Protein 8HS2 (pdb70)

Sequence (716 aa):
SQVQLQQSGAELAKPGSSVKISCKASGYTFTSYYISWIKQTTGQGLKYIGFINPGSGHTNYNEKFKGKATLTVDKSSSTAFMQLSSLTPDDSAIYYCARGAGGFLRIITKFDYWGQGVMVTVSSAQTTAPSVYPLAPGSSTVTLGCLVKGYFPEPVTVTWNSGALSSDVHTFPAVLQSGLYTLTSSVTSSTWPSQTVTCNVAHPASSTKVDKKVGGSGDTVLTQSPALAVSLGQRVTISCRASKSVSTYIHWYQQRSGQQPKLLIYSASNLESGVPSRFSGSGSGTDFTLTIDPVEPDDIANYYCQQINELPYTFGAGTKLELKRADAAPTVSIFPPSTERLATGGASVVCLMNNFYPRDISVKWKIDGTERRDGVLDSVTDQDSKDSTYSMSSTLSLTKADYESHNLYTCEVVHKTSSSPVVKSFNRNEVPLFHLFARLDEELHGTFPGLWLALMAVHGAIFLAGLVLNGLALYVFCCRTRAKTPSVIYTINLVVTDLLVGLSLPTRFAVYYGARGCLRCAFPHVLGYFLNMHCSIWFLTCICVDRYLAIVRPEGSRRCRQPACARAVCAFVWLAAGAVTLSVLGVTGSRPCCRVFALTVLEFLLPLLVISVFTGRIMCALSRPGLLHQGRQRRVRAMQLLLTVLIIFLVCFTPFHARQVAVALWPDMPHHTSLVVYHVAVTLSSLNSCMNPIVYCFVTSGFQATVRGLFGQHGH

Foldseek 3Di:
DDKAWEWDEAAEAEAQAKDKIKTQIDDDQLQQWKKWKWWQAPVDGIGGAWIARQNVGDIDGDPVCVVAWDWDADNVRSMIMIMGGRDDQVRQTKMKIWTFHQDDVDRGDDGPDIYPIYGYGYFNDDFDDWDKAWAAPLQLWGKGKIKTWFGDDDDKDKDKQNPPDDAQWDWDHWDADPRGIITMIMDTDSCPPVDWMWTWMADPVVRDTDIHTNDHND/DKAKEKDEADEAAAFDKDKIKIFIDFWFFQAKWKWWAADPDDTHTADGSQADGDVPDDPQWGKDDGTTMIMIMGGGDDVVRQTWMKIWGDPDPVIDIYPIYGYFHDDDFDDWPKDWDAWDPCCVVVWWTKTKIKIWFGDDPDKDKAKCFPNDGDDDQKDKDKDDADDPRGIIIMMIMDIDTPVVVVVGFKIWMWIDDPVDPDTDTDIGGPD/DCFVLNVVLVLLVVCCPPPVPVNVVLVVLLVVLLVLLQVLLVLVLCCLPVNDDPCWLLSLLVNLLSVLLNQLSVLSVVQVCCCPVPNPPSVSNPSNVLNLLSLQQSNLVSLLVSLVVLLCVQDPDPVCPPDIPVVNSVVVSVVSVVVSVVVVCVQQHPSRPDHDGPCPVCCCVRQVVSLVSLVVSLVVLVVVLVDDDDDDVSNVSSVLSNVSSVLSNVLSCFLQVLQSVLVVCVVVPVVDDPVVSSVSNSVSSSSSSSSSSSVCVNVVSSDPCSVVVVVVVVVVVVD

Solvent-accessible surface area: 32143 Å² total; per-residue (Å²): 123,119,30,94,10,104,17,43,50,70,69,80,10,109,61,59,43,62,20,101,0,32,1,101,4,54,41,43,94,13,46,52,68,2,1,0,0,0,10,25,19,147,74,119,13,7,78,3,0,0,0,5,2,3,8,2,20,10,45,30,47,18,128,138,9,128,74,42,3,64,7,64,41,51,109,110,56,24,11,0,47,0,73,0,40,80,4,52,92,101,2,42,7,59,0,7,0,0,21,0,16,36,11,116,82,45,4,0,34,41,0,20,100,13,0,78,15,1,78,0,28,5,16,85,19,124,77,47,49,14,55,13,16,14,11,11,38,55,129,76,79,44,15,0,3,1,9,0,43,16,1,1,25,68,72,22,83,20,53,5,32,89,52,85,43,83,71,30,54,12,64,4,62,29,36,95,65,97,26,47,32,12,9,16,1,3,0,32,6,62,51,32,76,97,108,88,1,44,1,10,2,32,2,88,63,30,103,41,117,42,83,70,79,13,27,59,75,74,109,1,81,9,72,25,30,113,64,66,40,0,39,91,43,71,157,9,71,0,44,0,132,7,71,100,77,0,57,58,16,0,0,0,1,12,17,64,107,82,82,43,3,92,10,5,0,54,27,0,75,65,73,32,112,78,32,62,99,54,4,54,11,56,39,73,21,58,61,0,36,0,21,0,54,72,5,56,88,85,1,34,4,31,0,12,0,0,0,2,28,37,21,50,8,30,13,2,78,20,0,86,1,22,40,96,99,73,74,25,58,16,71,11,12,19,3,24,14,14,128,69,35,43,89,91,50,12,8,6,8,1,0,7,0,4,42,0,16,27,126,112,22,60,29,44,5,52,9,78,60,72,115,55,147,82,50,40,53,63,14,38,12,112,41,22,114,144,42,14,2,14,0,14,6,0,23,4,58,32,80,75,67,70,20,92,97,38,77,75,9,11,0,31,2,66,14,119,40,43,120,73,70,56,106,84,59,22,86,103,139,172,61,13,36,28,54,69,25,14,63,25,6,4,39,0,0,5,45,73,24,52,53,2,52,50,18,34,70,65,3,32,68,10,40,107,36,3,68,92,56,1,32,33,0,50,105,0,0,61,98,114,27,207,75,77,64,14,12,9,10,19,0,29,24,0,0,53,0,1,35,88,2,5,91,12,3,53,42,7,21,66,25,16,63,74,39,29,5,47,25,188,36,5,85,58,6,0,58,4,19,15,17,1,8,7,0,0,1,52,0,0,5,22,0,0,49,12,49,13,54,45,16,52,170,107,62,65,51,200,80,28,57,79,54,76,46,0,131,62,50,6,54,144,13,68,131,29,2,41,61,32,14,107,70,24,14,12,130,119,14,75,108,68,110,61,152,13,94,63,28,12,63,120,5,16,91,77,0,33,116,40,0,52,82,39,17,28,132,2,119,51,23,34,84,143,126,77,61,118,142,84,10,91,120,110,34,51,112,0,39,94,0,1,83,28,0,31,95,1,0,83,57,0,0,47,38,24,6,55,36,21,47,32,51,38,127,126,111,119,25,76,92,96,66,14,0,41,61,6,2,60,1,4,14,45,6,1,50,0,2,36,63,0,9,77,0,0,51,29,17,25,89,22,9,48,53,22,58,158,46,101,56,31,77,155,55,198

Secondary structure (DSSP, 8-state):
---EEEE---EEE-TT--EEEEEEEESS-GGGSEEEEEEE-SSS-EEEEEEE-TTT--EEE-TTTBTTEEEEEETTTTEEEEEE-S--GGG-EEEEEEEEEE-SSSSEEEEEEE---EEEEE-S---B--EEEEE-----SEEEEEEEEEEBSS--EEEEGGGT--SS-EEPPPEEETTEEEEEEEEEETTTTTS--EEEEEETTTTEEEEEE-----/----EEPPP-EE-TTS-EEEEEEEEEEESS-EEE--B-TTS-----EETTTEEPBTB-TTEEEE--EEEEEEEE-S--TTS-SEE-EEE-SSSS-BB---EE-EE----PPP--EEEPPPGGGTTTT-EEEEEEEEEES-S--EEEEEBTTB---SSEEEEE----TTT--EEEEEEEEE-HHHHHH---EEEEEE-TT-SSPEEEEES--/---HHHHHHHHHHHHHHH-HHHHHHHHHHHHHHHHHHHHHHHHHHHIIIII-----HHHHHHHHHHHHHHHHHHHHHHHHHHHHHTTT--GGGHHHHHHHHHHHHHHHHHHHHHHHHHHHTTT----SSSS--HHHHHHHHHHHHHHHHHHHHHHH-SSS---S---HHHHIIIIIHHHHHHHHHHHHHHHHHHSS---HHHHHHHHHHHHHHHHHHHHHHHHTHHHHHHHHHHHH-TTS-HHHHHHHHHHHHHHHHHHHHHGGGHHHHH-SHHHHHHHHHHHHHH-

Structure (mmCIF, N/CA/C/O backbone):
data_8HS2
#
_entry.id   8HS2
#
_cell.length_a   1.00
_cell.length_b   1.00
_cell.length_c   1.00
_cell.angle_alpha   90.00
_cell.angle_beta   90.00
_cell.angle_gamma   90.00
#
_symmetry.space_group_name_H-M   'P 1'
#
loop_
_entity.id
_entity.type
_entity.pdbx_description
1 polymer 'heavy chain of Fab046'
2 polymer 'Light chain of Fab046'
3 polymer 'Soluble cytochrome b562,G-protein coupled receptor 20'
#
loop_
_atom_site.group_PDB
_atom_site.id
_atom_site.type_symbol
_atom_site.label_atom_id
_atom_site.label_alt_id
_atom_site.label_comp_id
_atom_site.label_asym_id
_atom_site.label_entity_id
_atom_site.label_seq_id
_atom_site.pdbx_PDB_ins_code
_atom_site.Cartn_x
_atom_site.Cartn_y
_atom_site.Cartn_z
_atom_site.occupancy
_atom_site.B_iso_or_equiv
_atom_site.auth_seq_id
_atom_site.auth_comp_id
_atom_site.auth_asym_id
_atom_site.auth_atom_id
_atom_site.pdbx_PDB_model_num
ATOM 1 N N . SER A 1 19 ? 144.929 112.907 89.226 1.00 176.74 19 SER B N 1
ATOM 2 C CA . SER A 1 19 ? 144.215 112.963 87.956 1.00 175.23 19 SER B CA 1
ATOM 3 C C . SER A 1 19 ? 143.002 113.880 88.047 1.00 173.48 19 SER B C 1
ATOM 4 O O . SER A 1 19 ? 142.670 114.384 89.119 1.00 171.79 19 SER B O 1
ATOM 7 N N . GLN A 1 20 ? 142.342 114.091 86.912 1.00 164.85 20 GLN B N 1
ATOM 8 C CA . GLN A 1 20 ? 141.145 114.911 86.881 1.00 162.35 20 GLN B CA 1
ATOM 9 C C . GLN A 1 20 ? 139.971 114.144 87.484 1.00 161.89 20 GLN B C 1
ATOM 10 O O . GLN A 1 20 ? 140.027 112.931 87.701 1.00 161.53 20 GLN B O 1
ATOM 16 N N . VAL A 1 21 ? 138.894 114.877 87.758 1.00 128.55 21 VAL B N 1
ATOM 17 C CA . VAL A 1 21 ? 137.721 114.284 88.386 1.00 126.34 21 VAL B CA 1
ATOM 18 C C . VAL A 1 21 ? 137.006 113.387 87.387 1.00 127.83 21 VAL B C 1
ATOM 19 O O . VAL A 1 21 ? 136.742 113.786 86.245 1.00 130.04 21 VAL B O 1
ATOM 23 N N . GLN A 1 22 ? 136.689 112.167 87.812 1.00 124.53 22 GLN B N 1
ATOM 24 C CA . GLN A 1 22 ? 135.987 111.213 86.968 1.00 119.22 22 GLN B CA 1
ATOM 25 C C . GLN A 1 22 ? 134.959 110.460 87.795 1.00 127.90 22 GLN B C 1
ATOM 26 O O . GLN A 1 22 ? 135.168 110.208 88.985 1.00 133.82 22 GLN B O 1
ATOM 32 N N . LEU A 1 23 ? 133.846 110.103 87.154 1.00 112.66 23 LEU B N 1
ATOM 33 C CA . LEU A 1 23 ? 132.775 109.328 87.778 1.00 104.66 23 LEU B CA 1
ATOM 34 C C . LEU A 1 23 ? 132.452 108.168 86.842 1.00 104.23 23 LEU B C 1
ATOM 35 O O . LEU A 1 23 ? 131.551 108.265 86.006 1.00 112.90 23 LEU B O 1
ATOM 40 N N . GLN A 1 24 ? 133.188 107.072 86.987 1.00 117.67 24 GLN B N 1
ATOM 41 C CA . GLN A 1 24 ? 132.973 105.912 86.140 1.00 122.41 24 GLN B CA 1
ATOM 42 C C . GLN A 1 24 ? 131.690 105.194 86.543 1.00 123.19 24 GLN B C 1
ATOM 43 O O . GLN A 1 24 ? 131.229 105.282 87.682 1.00 124.45 24 GLN B O 1
ATOM 49 N N . GLN A 1 25 ? 131.111 104.468 85.590 1.00 119.78 25 GLN B N 1
ATOM 50 C CA . GLN A 1 25 ? 129.874 103.745 85.836 1.00 117.18 25 GLN B CA 1
ATOM 51 C C . GLN A 1 25 ? 129.945 102.374 85.182 1.00 125.64 25 GLN B C 1
ATOM 52 O O . GLN A 1 25 ? 130.781 102.118 84.312 1.00 128.31 25 GLN B O 1
ATOM 58 N N . SER A 1 26 ? 129.049 101.492 85.615 1.00 138.57 26 SER B N 1
ATOM 59 C CA . SER A 1 26 ? 129.011 100.125 85.122 1.00 141.75 26 SER B CA 1
ATOM 60 C C . SER A 1 26 ? 128.426 100.078 83.711 1.00 144.40 26 SER B C 1
ATOM 61 O O . SER A 1 26 ? 128.118 101.103 83.096 1.00 144.21 26 SER B O 1
ATOM 64 N N . GLY A 1 27 ? 128.273 98.864 83.187 1.00 149.34 27 GLY B N 1
ATOM 65 C CA . GLY A 1 27 ? 127.727 98.673 81.862 1.00 146.16 27 GLY B CA 1
ATOM 66 C C . GLY A 1 27 ? 126.212 98.655 81.854 1.00 147.75 27 GLY B C 1
ATOM 67 O O . GLY A 1 27 ? 125.546 98.827 82.875 1.00 148.88 27 GLY B O 1
ATOM 68 N N . ALA A 1 28 ? 125.662 98.447 80.660 1.00 151.53 28 ALA B N 1
ATOM 69 C CA . ALA A 1 28 ? 124.217 98.382 80.496 1.00 154.79 28 ALA B CA 1
ATOM 70 C C . ALA A 1 28 ? 123.656 97.144 81.181 1.00 153.39 28 ALA B C 1
ATOM 71 O O . ALA A 1 28 ? 124.275 96.076 81.176 1.00 150.83 28 ALA B O 1
ATOM 73 N N . GLU A 1 29 ? 122.476 97.291 81.778 1.00 144.17 29 GLU B N 1
ATOM 74 C CA . GLU A 1 29 ? 121.850 96.228 82.549 1.00 138.72 29 GLU B CA 1
ATOM 75 C C . GLU A 1 29 ? 120.484 95.897 81.969 1.00 138.35 29 GLU B C 1
ATOM 76 O O . GLU A 1 29 ? 119.645 96.788 81.791 1.00 140.17 29 GLU B O 1
ATOM 82 N N . LEU A 1 30 ? 120.269 94.619 81.680 1.00 128.45 30 LEU B N 1
ATOM 83 C CA . LEU A 1 30 ? 118.977 94.097 81.258 1.00 127.88 30 LEU B CA 1
ATOM 84 C C . LEU A 1 30 ? 118.393 93.307 82.419 1.00 127.96 30 LEU B C 1
ATOM 85 O O . LEU A 1 30 ? 119.014 92.351 82.897 1.00 132.63 30 LEU B O 1
ATOM 90 N N . ALA A 1 31 ? 117.212 93.703 82.870 1.00 133.51 31 ALA B N 1
ATOM 91 C CA . ALA A 1 31 ? 116.587 93.112 84.042 1.00 133.39 31 ALA B CA 1
ATOM 92 C C . ALA A 1 31 ? 115.267 92.455 83.656 1.00 134.90 31 ALA B C 1
ATOM 93 O O . ALA A 1 31 ? 114.882 92.412 82.486 1.00 139.28 31 ALA B O 1
ATOM 95 N N . LYS A 1 32 ? 114.575 91.939 84.667 1.00 127.22 32 LYS B N 1
ATOM 96 C CA . LYS A 1 32 ? 113.279 91.305 84.522 1.00 129.35 32 LYS B CA 1
ATOM 97 C C . LYS A 1 32 ? 112.238 92.084 85.315 1.00 133.11 32 LYS B C 1
ATOM 98 O O . LYS A 1 32 ? 112.568 92.698 86.334 1.00 134.91 32 LYS B O 1
ATOM 104 N N . PRO A 1 33 ? 110.982 92.100 84.864 1.00 130.07 33 PRO B N 1
ATOM 105 C CA . PRO A 1 33 ? 109.949 92.837 85.600 1.00 126.03 33 PRO B CA 1
ATOM 106 C C . PRO A 1 33 ? 109.707 92.235 86.976 1.00 124.79 33 PRO B C 1
ATOM 107 O O . PRO A 1 33 ? 109.647 91.016 87.141 1.00 126.97 33 PRO B O 1
ATOM 111 N N . GLY A 1 34 ? 109.570 93.111 87.967 1.00 129.09 34 GLY B N 1
ATOM 112 C CA . GLY A 1 34 ? 109.392 92.690 89.338 1.00 129.97 34 GLY B CA 1
ATOM 113 C C . GLY A 1 34 ? 110.670 92.390 90.087 1.00 131.46 34 GLY B C 1
ATOM 114 O O . GLY A 1 34 ? 110.609 92.109 91.290 1.00 135.79 34 GLY B O 1
ATOM 115 N N . SER A 1 35 ? 111.820 92.442 89.424 1.00 133.30 35 SER B N 1
ATOM 116 C CA . SER A 1 35 ? 113.095 92.161 90.063 1.00 133.03 35 SER B CA 1
ATOM 117 C C . SER A 1 35 ? 113.715 93.461 90.571 1.00 132.54 35 SER B C 1
ATOM 118 O O . SER A 1 35 ? 113.076 94.516 90.596 1.00 135.97 35 SER B O 1
ATOM 121 N N . SER A 1 36 ? 114.977 93.394 90.984 1.00 119.43 36 SER B N 1
ATOM 122 C CA . SER A 1 36 ? 115.704 94.549 91.485 1.00 120.97 36 SER B CA 1
ATOM 123 C C . SER A 1 36 ? 117.079 94.597 90.837 1.00 126.16 36 SER B C 1
ATOM 124 O O . SER A 1 36 ? 117.652 93.562 90.487 1.00 129.65 36 SER B O 1
ATOM 127 N N . VAL A 1 37 ? 117.606 95.810 90.678 1.00 126.63 37 VAL B N 1
ATOM 128 C CA . VAL A 1 37 ? 118.904 96.011 90.051 1.00 124.65 37 VAL B CA 1
ATOM 129 C C . VAL A 1 37 ? 119.696 97.000 90.897 1.00 125.26 37 VAL B C 1
ATOM 130 O O . VAL A 1 37 ? 119.138 97.771 91.678 1.00 124.30 37 VAL B O 1
ATOM 134 N N . LYS A 1 38 ? 121.019 96.950 90.757 1.00 125.57 38 LYS B N 1
ATOM 135 C CA . LYS A 1 38 ? 121.905 97.853 91.480 1.00 125.24 38 LYS B CA 1
ATOM 136 C C . LYS A 1 38 ? 122.948 98.401 90.521 1.00 123.77 38 LYS B C 1
ATOM 137 O O . LYS A 1 38 ? 123.667 97.632 89.877 1.00 125.20 38 LYS B O 1
ATOM 143 N N . ILE A 1 39 ? 123.033 99.725 90.435 1.00 105.93 39 ILE B N 1
ATOM 144 C CA . ILE A 1 39 ? 123.962 100.404 89.544 1.00 104.06 39 ILE B CA 1
ATOM 145 C C . ILE A 1 39 ? 124.946 101.204 90.384 1.00 112.36 39 ILE B C 1
ATOM 146 O O . ILE A 1 39 ? 124.556 101.895 91.333 1.00 118.99 39 ILE B O 1
ATOM 151 N N . SER A 1 40 ? 126.224 101.101 90.037 1.00 118.12 40 SER B N 1
ATOM 152 C CA . SER A 1 40 ? 127.303 101.671 90.828 1.00 113.04 40 SER B CA 1
ATOM 153 C C . SER A 1 40 ? 127.972 102.812 90.078 1.00 113.51 40 SER B C 1
ATOM 154 O O . SER A 1 40 ? 128.165 102.743 88.860 1.00 118.39 40 SER B O 1
ATOM 157 N N . CYS A 1 41 ? 128.323 103.860 90.817 1.00 119.07 41 CYS B N 1
ATOM 158 C CA . CYS A 1 41 ? 129.053 105.012 90.302 1.00 125.39 41 CYS B CA 1
ATOM 159 C C . CYS A 1 41 ? 130.314 105.162 91.141 1.00 126.49 41 CYS B C 1
ATOM 160 O O . CYS A 1 41 ? 130.236 105.482 92.332 1.00 128.92 41 CYS B O 1
ATOM 163 N N . LYS A 1 42 ? 131.467 104.917 90.529 1.00 120.10 42 LYS B N 1
ATOM 164 C CA . LYS A 1 42 ? 132.750 104.964 91.217 1.00 118.30 42 LYS B CA 1
ATOM 165 C C . LYS A 1 42 ? 133.405 106.314 90.964 1.00 119.58 42 LYS B C 1
ATOM 166 O O . LYS A 1 42 ? 133.664 106.677 89.812 1.00 127.60 42 LYS B O 1
ATOM 172 N N . ALA A 1 43 ? 133.675 107.048 92.035 1.00 109.55 43 ALA B N 1
ATOM 173 C CA . ALA A 1 43 ? 134.308 108.352 91.936 1.00 111.35 43 ALA B CA 1
ATOM 174 C C . ALA A 1 43 ? 135.821 108.214 92.031 1.00 112.62 43 ALA B C 1
ATOM 175 O O . ALA A 1 43 ? 136.341 107.346 92.736 1.00 119.67 43 ALA B O 1
ATOM 177 N N . SER A 1 44 ? 136.529 109.082 91.312 1.00 119.86 44 SER B N 1
ATOM 178 C CA . SER A 1 44 ? 137.983 109.055 91.326 1.00 121.24 44 SER B CA 1
ATOM 179 C C . SER A 1 44 ? 138.516 110.449 91.040 1.00 126.76 44 SER B C 1
ATOM 180 O O . SER A 1 44 ? 137.940 111.188 90.239 1.00 136.43 44 SER B O 1
ATOM 183 N N . GLY A 1 45 ? 139.617 110.798 91.698 1.00 116.42 45 GLY B N 1
ATOM 184 C CA . GLY A 1 45 ? 140.279 112.063 91.468 1.00 119.22 45 GLY B CA 1
ATOM 185 C C . GLY A 1 45 ? 139.963 113.166 92.451 1.00 118.38 45 GLY B C 1
ATOM 186 O O . GLY A 1 45 ? 140.434 114.292 92.257 1.00 120.66 45 GLY B O 1
ATOM 187 N N . TYR A 1 46 ? 139.189 112.886 93.496 1.00 112.78 46 TYR B N 1
ATOM 188 C CA . TYR A 1 46 ? 138.830 113.902 94.475 1.00 112.93 46 TYR B CA 1
ATOM 189 C C . TYR A 1 46 ? 138.418 113.210 95.766 1.00 117.03 46 TYR B C 1
ATOM 190 O O . TYR A 1 46 ? 138.178 112.001 95.797 1.00 116.14 46 TYR B O 1
ATOM 199 N N . THR A 1 47 ? 138.345 113.996 96.838 1.00 121.55 47 THR B N 1
ATOM 200 C CA . THR A 1 47 ? 137.927 113.484 98.139 1.00 121.42 47 THR B CA 1
ATOM 201 C C . THR A 1 47 ? 136.451 113.115 98.078 1.00 119.05 47 THR B C 1
ATOM 202 O O . THR A 1 47 ? 135.594 113.986 97.905 1.00 124.15 47 THR B O 1
ATOM 206 N N . PHE A 1 48 ? 136.157 111.822 98.234 1.00 108.77 48 PHE B N 1
ATOM 207 C CA . PHE A 1 48 ? 134.820 111.310 97.947 1.00 111.39 48 PHE B CA 1
ATOM 208 C C . PHE A 1 48 ? 133.776 111.858 98.912 1.00 112.57 48 PHE B C 1
ATOM 209 O O . PHE A 1 48 ? 132.643 112.140 98.509 1.00 118.02 48 PHE B O 1
ATOM 217 N N . THR A 1 49 ? 134.133 112.018 100.183 1.00 109.75 49 THR B N 1
ATOM 218 C CA . THR A 1 49 ? 133.153 112.397 101.192 1.00 111.62 49 THR B CA 1
ATOM 219 C C . THR A 1 49 ? 132.829 113.884 101.191 1.00 114.66 49 THR B C 1
ATOM 220 O O . THR A 1 49 ? 131.951 114.306 101.950 1.00 115.00 49 THR B O 1
ATOM 224 N N . SER A 1 50 ? 133.503 114.685 100.372 1.00 111.74 50 SER B N 1
ATOM 225 C CA . SER A 1 50 ? 133.316 116.128 100.399 1.00 109.93 50 SER B CA 1
ATOM 226 C C . SER A 1 50 ? 132.234 116.625 99.449 1.00 112.08 50 SER B C 1
ATOM 227 O O . SER A 1 50 ? 131.888 117.810 99.503 1.00 118.55 50 SER B O 1
ATOM 230 N N . TYR A 1 51 ? 131.693 115.770 98.586 1.00 104.14 51 TYR B N 1
ATOM 231 C CA . TYR A 1 51 ? 130.753 116.207 97.564 1.00 100.52 51 TYR B CA 1
ATOM 232 C C . TYR A 1 51 ? 129.580 115.245 97.479 1.00 97.52 51 TYR B C 1
ATOM 233 O O . TYR A 1 51 ? 129.758 114.028 97.570 1.00 105.27 51 TYR B O 1
ATOM 242 N N . TYR A 1 52 ? 128.384 115.798 97.290 1.00 81.17 52 TYR B N 1
ATOM 243 C CA . TYR A 1 52 ? 127.184 114.986 97.151 1.00 78.48 52 TYR B CA 1
ATOM 244 C C . TYR A 1 52 ? 127.219 114.187 95.855 1.00 89.66 52 TYR B C 1
ATOM 245 O O . TYR A 1 52 ? 127.831 114.595 94.867 1.00 107.72 52 TYR B O 1
ATOM 254 N N . ILE A 1 53 ? 126.535 113.047 95.855 1.00 89.15 53 ILE B N 1
ATOM 255 C CA . ILE A 1 53 ? 126.350 112.248 94.650 1.00 88.18 53 ILE B CA 1
ATOM 256 C C . ILE A 1 53 ? 124.857 112.179 94.374 1.00 90.07 53 ILE B C 1
ATOM 257 O O . ILE A 1 53 ? 124.091 111.695 95.214 1.00 101.19 53 ILE B O 1
ATOM 262 N N . SER A 1 54 ? 124.445 112.657 93.206 1.00 80.11 54 SER B N 1
ATOM 263 C CA . SER A 1 54 ? 123.040 112.714 92.836 1.00 78.42 54 SER B CA 1
ATOM 264 C C . SER A 1 54 ? 122.764 111.745 91.698 1.00 93.87 54 SER B C 1
ATOM 265 O O . SER A 1 54 ? 123.601 111.559 90.815 1.00 110.03 54 SER B O 1
ATOM 268 N N . TRP A 1 55 ? 121.595 111.123 91.727 1.00 93.94 55 TRP B N 1
ATOM 269 C CA . TRP A 1 55 ? 121.178 110.184 90.699 1.00 89.57 55 TRP B CA 1
ATOM 270 C C . TRP A 1 55 ? 119.985 110.761 89.954 1.00 97.91 55 TRP B C 1
ATOM 271 O O . TRP A 1 55 ? 119.016 111.212 90.582 1.00 111.63 55 TRP B O 1
ATOM 282 N N . ILE A 1 56 ? 120.082 110.769 88.619 1.00 96.57 56 ILE B N 1
ATOM 283 C CA . ILE A 1 56 ? 119.126 111.423 87.730 1.00 97.71 56 ILE B CA 1
ATOM 284 C C . ILE A 1 56 ? 118.745 110.465 86.606 1.00 100.42 56 ILE B C 1
ATOM 285 O O . ILE A 1 56 ? 119.593 109.731 86.088 1.00 99.29 56 ILE B O 1
ATOM 290 N N . LYS A 1 57 ? 117.468 110.471 86.234 1.00 105.23 57 LYS B N 1
ATOM 291 C CA . LYS A 1 57 ? 116.920 109.620 85.187 1.00 95.55 57 LYS B CA 1
ATOM 292 C C . LYS A 1 57 ? 116.849 110.369 83.862 1.00 103.31 57 LYS B C 1
ATOM 293 O O . LYS A 1 57 ? 116.846 111.600 83.818 1.00 117.24 57 LYS B O 1
ATOM 299 N N . GLN A 1 58 ? 116.792 109.604 82.772 1.00 101.14 58 GLN B N 1
ATOM 300 C CA . GLN A 1 58 ? 116.461 110.160 81.465 1.00 104.94 58 GLN B CA 1
ATOM 301 C C . GLN A 1 58 ? 115.823 109.072 80.619 1.00 108.87 58 GLN B C 1
ATOM 302 O O . GLN A 1 58 ? 116.448 108.039 80.362 1.00 117.35 58 GLN B O 1
ATOM 308 N N . THR A 1 59 ? 114.588 109.302 80.192 1.00 128.35 59 THR B N 1
ATOM 309 C CA . THR A 1 59 ? 113.914 108.430 79.244 1.00 129.93 59 THR B CA 1
ATOM 310 C C . THR A 1 59 ? 114.010 109.021 77.845 1.00 133.80 59 THR B C 1
ATOM 311 O O . THR A 1 59 ? 114.304 110.205 77.664 1.00 137.35 59 THR B O 1
ATOM 315 N N . THR A 1 60 ? 113.766 108.173 76.845 1.00 142.86 60 THR B N 1
ATOM 316 C CA . THR A 1 60 ? 113.811 108.645 75.466 1.00 143.39 60 THR B CA 1
ATOM 317 C C . THR A 1 60 ? 112.616 109.534 75.145 1.00 144.49 60 THR B C 1
ATOM 318 O O . THR A 1 60 ? 112.769 110.580 74.505 1.00 141.16 60 THR B O 1
ATOM 322 N N . GLY A 1 61 ? 111.420 109.132 75.579 1.00 150.56 61 GLY B N 1
ATOM 323 C CA . GLY A 1 61 ? 110.233 109.914 75.271 1.00 150.27 61 GLY B CA 1
ATOM 324 C C . GLY A 1 61 ? 110.181 111.232 76.021 1.00 152.54 61 GLY B C 1
ATOM 325 O O . GLY A 1 61 ? 109.947 112.289 75.428 1.00 153.90 61 GLY B O 1
ATOM 326 N N . GLN A 1 62 ? 110.402 111.190 77.332 1.00 150.85 62 GLN B N 1
ATOM 327 C CA . GLN A 1 62 ? 110.354 112.384 78.158 1.00 150.88 62 GLN B CA 1
ATOM 328 C C . GLN A 1 62 ? 111.754 112.980 78.280 1.00 152.41 62 GLN B C 1
ATOM 329 O O . GLN A 1 62 ? 112.696 112.567 77.597 1.00 149.91 62 GLN B O 1
ATOM 335 N N . GLY A 1 63 ? 111.891 113.972 79.149 1.00 135.28 63 GLY B N 1
ATOM 336 C CA . GLY A 1 63 ? 113.169 114.584 79.436 1.00 130.51 63 GLY B CA 1
ATOM 337 C C . GLY A 1 63 ? 113.824 113.974 80.655 1.00 129.66 63 GLY B C 1
ATOM 338 O O . GLY A 1 63 ? 113.468 112.884 81.110 1.00 129.87 63 GLY B O 1
ATOM 339 N N . LEU A 1 64 ? 114.802 114.696 81.189 1.00 111.81 64 LEU B N 1
ATOM 340 C CA . LEU A 1 64 ? 115.507 114.238 82.374 1.00 105.66 64 LEU B CA 1
ATOM 341 C C . LEU A 1 64 ? 114.623 114.377 83.608 1.00 112.66 64 LEU B C 1
ATOM 342 O O . LEU A 1 64 ? 113.823 115.307 83.725 1.00 121.39 64 LEU B O 1
ATOM 347 N N . LYS A 1 65 ? 114.766 113.429 84.532 1.00 109.91 65 LYS B N 1
ATOM 348 C CA . LYS A 1 65 ? 114.014 113.431 85.780 1.00 104.90 65 LYS B CA 1
ATOM 349 C C . LYS A 1 65 ? 114.959 113.141 86.934 1.00 105.85 65 LYS B C 1
ATOM 350 O O . LYS A 1 65 ? 115.708 112.161 86.895 1.00 115.88 65 LYS B O 1
ATOM 356 N N . TYR A 1 66 ? 114.906 113.978 87.963 1.00 92.36 66 TYR B N 1
ATOM 357 C CA . TYR A 1 66 ? 115.824 113.872 89.087 1.00 93.48 66 TYR B CA 1
ATOM 358 C C . TYR A 1 66 ? 115.308 112.848 90.090 1.00 102.85 66 TYR B C 1
ATOM 359 O O . TYR A 1 66 ? 114.165 112.939 90.546 1.00 114.57 66 TYR B O 1
ATOM 368 N N . ILE A 1 67 ? 116.148 111.875 90.434 1.00 93.92 67 ILE B N 1
ATOM 369 C CA . ILE A 1 67 ? 115.741 110.814 91.353 1.00 93.86 67 ILE B CA 1
ATOM 370 C C . ILE A 1 67 ? 116.084 111.167 92.791 1.00 94.89 67 ILE B C 1
ATOM 371 O O . ILE A 1 67 ? 115.226 111.106 93.676 1.00 104.66 67 ILE B O 1
ATOM 376 N N . GLY A 1 68 ? 117.327 111.544 93.061 1.00 97.86 68 GLY B N 1
ATOM 377 C CA . GLY A 1 68 ? 117.682 111.860 94.432 1.00 90.00 68 GLY B CA 1
ATOM 378 C C . GLY A 1 68 ? 119.141 112.227 94.554 1.00 101.40 68 GLY B C 1
ATOM 379 O O . GLY A 1 68 ? 119.838 112.407 93.558 1.00 117.67 68 GLY B O 1
ATOM 380 N N . PHE A 1 69 ? 119.595 112.346 95.800 1.00 85.34 69 PHE B N 1
ATOM 381 C CA . PHE A 1 69 ? 121.016 112.520 96.064 1.00 90.26 69 PHE B CA 1
ATOM 382 C C . PHE A 1 69 ? 121.342 111.977 97.447 1.00 91.33 69 PHE B C 1
ATOM 383 O O . PHE A 1 69 ? 120.456 111.699 98.258 1.00 103.50 69 PHE B O 1
ATOM 391 N N . ILE A 1 70 ? 122.638 111.831 97.700 1.00 89.75 70 ILE B N 1
ATOM 392 C CA . ILE A 1 70 ? 123.136 111.282 98.954 1.00 93.82 70 ILE B CA 1
ATOM 393 C C . ILE A 1 70 ? 124.478 111.929 99.267 1.00 95.42 70 ILE B C 1
ATOM 394 O O . ILE A 1 70 ? 125.310 112.138 98.377 1.00 109.60 70 ILE B O 1
ATOM 399 N N . ASN A 1 71 ? 124.670 112.282 100.535 1.00 103.49 71 ASN B N 1
ATOM 400 C CA . ASN A 1 71 ? 125.964 112.738 101.015 1.00 98.08 71 ASN B CA 1
ATOM 401 C C . ASN A 1 71 ? 126.781 111.531 101.449 1.00 105.00 71 ASN B C 1
ATOM 402 O O . ASN A 1 71 ? 126.377 110.834 102.388 1.00 118.64 71 ASN B O 1
ATOM 407 N N . PRO A 1 72 ? 127.905 111.234 100.795 1.00 92.41 72 PRO B N 1
ATOM 408 C CA . PRO A 1 72 ? 128.697 110.060 101.194 1.00 95.35 72 PRO B CA 1
ATOM 409 C C . PRO A 1 72 ? 129.241 110.139 102.607 1.00 103.03 72 PRO B C 1
ATOM 410 O O . PRO A 1 72 ? 129.393 109.101 103.261 1.00 115.58 72 PRO B O 1
ATOM 414 N N . GLY A 1 73 ? 129.535 111.336 103.102 1.00 111.78 73 GLY B N 1
ATOM 415 C CA . GLY A 1 73 ? 130.088 111.479 104.432 1.00 113.44 73 GLY B CA 1
ATOM 416 C C . GLY A 1 73 ? 129.078 111.265 105.539 1.00 117.49 73 GLY B C 1
ATOM 417 O O . GLY A 1 73 ? 129.197 110.318 106.321 1.00 122.38 73 GLY B O 1
ATOM 418 N N . SER A 1 74 ? 128.074 112.137 105.614 1.00 115.63 74 SER B N 1
ATOM 419 C CA . SER A 1 74 ? 127.088 112.069 106.683 1.00 116.28 74 SER B CA 1
ATOM 420 C C . SER A 1 74 ? 126.024 111.006 106.452 1.00 115.89 74 SER B C 1
ATOM 421 O O . SER A 1 74 ? 125.297 110.671 107.391 1.00 122.66 74 SER B O 1
ATOM 424 N N . GLY A 1 75 ? 125.910 110.475 105.239 1.00 98.46 75 GLY B N 1
ATOM 425 C CA . GLY A 1 75 ? 124.915 109.464 104.959 1.00 101.44 75 GLY B CA 1
ATOM 426 C C . GLY A 1 75 ? 123.513 109.984 104.751 1.00 105.17 75 GLY B C 1
ATOM 427 O O . GLY A 1 75 ? 122.590 109.179 104.594 1.00 110.94 75 GLY B O 1
ATOM 428 N N . HIS A 1 76 ? 123.321 111.300 104.743 1.00 102.70 76 HIS B N 1
ATOM 429 C CA . HIS A 1 76 ? 121.989 111.859 104.563 1.00 105.40 76 HIS B CA 1
ATOM 430 C C . HIS A 1 76 ? 121.558 111.747 103.109 1.00 106.39 76 HIS B C 1
ATOM 431 O O . HIS A 1 76 ? 122.290 112.145 102.200 1.00 120.97 76 HIS B O 1
ATOM 438 N N . THR A 1 77 ? 120.363 111.207 102.893 1.00 99.64 77 THR B N 1
ATOM 439 C CA . THR A 1 77 ? 119.826 110.983 101.561 1.00 100.08 77 THR B CA 1
ATOM 440 C C . THR A 1 77 ? 118.543 111.778 101.379 1.00 104.00 77 THR B C 1
ATOM 441 O O . THR A 1 77 ? 117.808 112.031 102.337 1.00 110.94 77 THR B O 1
ATOM 445 N N . ASN A 1 78 ? 118.280 112.170 100.137 1.00 103.36 78 ASN B N 1
ATOM 446 C CA . ASN A 1 78 ? 117.017 112.789 99.768 1.00 99.47 78 ASN B CA 1
ATOM 447 C C . ASN A 1 78 ? 116.531 112.168 98.470 1.00 109.65 78 ASN B C 1
ATOM 448 O O . ASN A 1 78 ? 117.331 111.884 97.573 1.00 125.93 78 ASN B O 1
ATOM 453 N N . TYR A 1 79 ? 115.221 111.967 98.371 1.00 93.33 79 TYR B N 1
ATOM 454 C CA . TYR A 1 79 ? 114.611 111.319 97.223 1.00 94.79 79 TYR B CA 1
ATOM 455 C C . TYR A 1 79 ? 113.526 112.204 96.630 1.00 101.93 79 TYR B C 1
ATOM 456 O O . TYR A 1 79 ? 112.908 113.011 97.329 1.00 105.28 79 TYR B O 1
ATOM 465 N N . ASN A 1 80 ? 113.303 112.045 95.331 1.00 115.50 80 ASN B N 1
ATOM 466 C CA . ASN A 1 80 ? 112.130 112.631 94.712 1.00 112.04 80 ASN B CA 1
ATOM 467 C C . ASN A 1 80 ? 110.876 111.929 95.220 1.00 113.95 80 ASN B C 1
ATOM 468 O O . ASN A 1 80 ? 110.909 110.771 95.644 1.00 122.22 80 ASN B O 1
ATOM 473 N N . GLU A 1 81 ? 109.757 112.654 95.186 1.00 129.65 81 GLU B N 1
ATOM 474 C CA . GLU A 1 81 ? 108.509 112.099 95.699 1.00 133.05 81 GLU B CA 1
ATOM 475 C C . GLU A 1 81 ? 108.028 110.932 94.846 1.00 136.52 81 GLU B C 1
ATOM 476 O O . GLU A 1 81 ? 107.474 109.960 95.371 1.00 140.45 81 GLU B O 1
ATOM 482 N N . LYS A 1 82 ? 108.229 111.012 93.530 1.00 128.06 82 LYS B N 1
ATOM 483 C CA . LYS A 1 82 ? 107.813 109.925 92.649 1.00 129.65 82 LYS B CA 1
ATOM 484 C C . LYS A 1 82 ? 108.666 108.681 92.856 1.00 132.21 82 LYS B C 1
ATOM 485 O O . LYS A 1 82 ? 108.158 107.556 92.791 1.00 133.12 82 LYS B O 1
ATOM 491 N N . PHE A 1 83 ? 109.961 108.859 93.102 1.00 118.01 83 PHE B N 1
ATOM 492 C CA . PHE A 1 83 ? 110.895 107.748 93.204 1.00 112.23 83 PHE B CA 1
ATOM 493 C C . PHE A 1 83 ? 111.111 107.271 94.632 1.00 117.74 83 PHE B C 1
ATOM 494 O O . PHE A 1 83 ? 111.936 106.380 94.850 1.00 123.42 83 PHE B O 1
ATOM 502 N N . LYS A 1 84 ? 110.405 107.840 95.604 1.00 125.08 84 LYS B N 1
ATOM 503 C CA . LYS A 1 84 ? 110.527 107.375 96.978 1.00 120.94 84 LYS B CA 1
ATOM 504 C C . LYS A 1 84 ? 109.918 105.986 97.109 1.00 124.26 84 LYS B C 1
ATOM 505 O O . LYS A 1 84 ? 108.783 105.750 96.687 1.00 125.26 84 LYS B O 1
ATOM 511 N N . GLY A 1 85 ? 110.678 105.064 97.695 1.00 124.59 85 GLY B N 1
ATOM 512 C CA . GLY A 1 85 ? 110.267 103.684 97.795 1.00 129.55 85 GLY B CA 1
ATOM 513 C C . GLY A 1 85 ? 110.632 102.826 96.605 1.00 128.08 85 GLY B C 1
ATOM 514 O O . GLY A 1 85 ? 110.439 101.605 96.659 1.00 131.92 85 GLY B O 1
ATOM 515 N N . LYS A 1 86 ? 111.151 103.422 95.534 1.00 123.01 86 LYS B N 1
ATOM 516 C CA . LYS A 1 86 ? 111.621 102.690 94.366 1.00 123.90 86 LYS B CA 1
ATOM 517 C C . LYS A 1 86 ? 113.138 102.669 94.272 1.00 124.49 86 LYS B C 1
ATOM 518 O O . LYS A 1 86 ? 113.731 101.613 94.034 1.00 126.13 86 LYS B O 1
ATOM 524 N N . ALA A 1 87 ? 113.782 103.814 94.462 1.00 109.27 87 ALA B N 1
ATOM 525 C CA . ALA A 1 87 ? 115.231 103.915 94.445 1.00 105.60 87 ALA B CA 1
ATOM 526 C C . ALA A 1 87 ? 115.768 104.021 95.865 1.00 109.88 87 ALA B C 1
ATOM 527 O O . ALA A 1 87 ? 115.156 104.645 96.734 1.00 118.45 87 ALA B O 1
ATOM 529 N N . THR A 1 88 ? 116.914 103.387 96.096 1.00 108.95 88 THR B N 1
ATOM 530 C CA . THR A 1 88 ? 117.577 103.429 97.396 1.00 106.81 88 THR B CA 1
ATOM 531 C C . THR A 1 88 ? 119.055 103.709 97.177 1.00 111.89 88 THR B C 1
ATOM 532 O O . THR A 1 88 ? 119.708 103.007 96.402 1.00 117.75 88 THR B O 1
ATOM 536 N N . LEU A 1 89 ? 119.584 104.721 97.857 1.00 102.68 89 LEU B N 1
ATOM 537 C CA . LEU A 1 89 ? 120.957 105.167 97.660 1.00 101.36 89 LEU B CA 1
ATOM 538 C C . LEU A 1 89 ? 121.821 104.752 98.843 1.00 102.91 89 LEU B C 1
ATOM 539 O O . LEU A 1 89 ? 121.460 105.000 99.998 1.00 110.26 89 LEU B O 1
ATOM 544 N N . THR A 1 90 ? 122.957 104.122 98.552 1.00 106.20 90 THR B N 1
ATOM 545 C CA . THR A 1 90 ? 123.926 103.715 99.559 1.00 110.54 90 THR B CA 1
ATOM 546 C C . THR A 1 90 ? 125.317 104.162 99.128 1.00 116.19 90 THR B C 1
ATOM 547 O O . THR A 1 90 ? 125.549 104.513 97.970 1.00 116.84 90 THR B O 1
ATOM 551 N N . VAL A 1 91 ? 126.252 104.151 100.074 1.00 109.39 91 VAL B N 1
ATOM 552 C CA . VAL A 1 91 ? 127.615 104.617 99.847 1.00 100.63 91 VAL B CA 1
ATOM 553 C C . VAL A 1 91 ? 128.592 103.658 100.514 1.00 104.31 91 VAL B C 1
ATOM 554 O O . VAL A 1 91 ? 128.399 103.269 101.671 1.00 113.60 91 VAL B O 1
ATOM 558 N N . ASP A 1 92 ? 129.640 103.274 99.784 1.00 110.26 92 ASP B N 1
ATOM 559 C CA . ASP A 1 92 ? 130.768 102.529 100.335 1.00 115.71 92 ASP B CA 1
ATOM 560 C C . ASP A 1 92 ? 131.982 103.449 100.261 1.00 118.80 92 ASP B C 1
ATOM 561 O O . ASP A 1 92 ? 132.534 103.675 99.179 1.00 123.51 92 ASP B O 1
ATOM 566 N N . LYS A 1 93 ? 132.388 103.989 101.412 1.00 109.98 93 LYS B N 1
ATOM 567 C CA . LYS A 1 93 ? 133.457 104.979 101.453 1.00 106.64 93 LYS B CA 1
ATOM 568 C C . LYS A 1 93 ? 134.846 104.371 101.327 1.00 110.98 93 LYS B C 1
ATOM 569 O O . LYS A 1 93 ? 135.788 105.092 100.983 1.00 111.02 93 LYS B O 1
ATOM 575 N N . SER A 1 94 ? 134.999 103.076 101.609 1.00 128.34 94 SER B N 1
ATOM 576 C CA . SER A 1 94 ? 136.316 102.451 101.528 1.00 126.14 94 SER B CA 1
ATOM 577 C C . SER A 1 94 ? 136.816 102.407 100.090 1.00 123.04 94 SER B C 1
ATOM 578 O O . SER A 1 94 ? 137.970 102.752 99.811 1.00 118.86 94 SER B O 1
ATOM 581 N N . SER A 1 95 ? 135.962 101.985 99.163 1.00 121.59 95 SER B N 1
ATOM 582 C CA . SER A 1 95 ? 136.288 102.000 97.745 1.00 123.66 95 SER B CA 1
ATOM 583 C C . SER A 1 95 ? 135.795 103.258 97.045 1.00 127.05 95 SER B C 1
ATOM 584 O O . SER A 1 95 ? 136.014 103.398 95.837 1.00 125.52 95 SER B O 1
ATOM 587 N N . SER A 1 96 ? 135.139 104.162 97.779 1.00 122.62 96 SER B N 1
ATOM 588 C CA . SER A 1 96 ? 134.630 105.432 97.258 1.00 119.13 96 SER B CA 1
ATOM 589 C C . SER A 1 96 ? 133.671 105.207 96.087 1.00 118.45 96 SER B C 1
ATOM 590 O O . SER A 1 96 ? 133.928 105.606 94.951 1.00 121.64 96 SER B O 1
ATOM 593 N N . THR A 1 97 ? 132.553 104.548 96.384 1.00 116.22 97 THR B N 1
ATOM 594 C CA . THR A 1 97 ? 131.585 104.201 95.353 1.00 109.98 97 THR B CA 1
ATOM 595 C C . THR A 1 97 ? 130.170 104.403 95.872 1.00 117.30 97 THR B C 1
ATOM 596 O O . THR A 1 97 ? 129.840 103.959 96.974 1.00 127.69 97 THR B O 1
ATOM 600 N N . ALA A 1 98 ? 129.333 105.055 95.072 1.00 117.38 98 ALA B N 1
ATOM 601 C CA . ALA A 1 98 ? 127.921 105.195 95.384 1.00 122.09 98 ALA B CA 1
ATOM 602 C C . ALA A 1 98 ? 127.127 104.121 94.652 1.00 123.53 98 ALA B C 1
ATOM 603 O O . ALA A 1 98 ? 127.497 103.690 93.559 1.00 125.75 98 ALA B O 1
ATOM 605 N N . PHE A 1 99 ? 126.038 103.679 95.269 1.00 106.79 99 PHE B N 1
ATOM 606 C CA . PHE A 1 99 ? 125.195 102.638 94.705 1.00 106.99 99 PHE B CA 1
ATOM 607 C C . PHE A 1 99 ? 123.750 103.104 94.719 1.00 114.77 99 PHE B C 1
ATOM 608 O O . PHE A 1 99 ? 123.300 103.723 95.688 1.00 117.29 99 PHE B O 1
ATOM 616 N N . MET A 1 100 ? 123.026 102.800 93.647 1.00 114.88 100 MET B N 1
ATOM 617 C CA . MET A 1 100 ? 121.595 103.049 93.582 1.00 107.31 100 MET B CA 1
ATOM 618 C C . MET A 1 100 ? 120.891 101.747 93.244 1.00 114.97 100 MET B C 1
ATOM 619 O O . MET A 1 100 ? 121.259 101.070 92.281 1.00 120.08 100 MET B O 1
ATOM 624 N N . GLN A 1 101 ? 119.880 101.406 94.033 1.00 121.61 101 GLN B N 1
ATOM 625 C CA . GLN A 1 101 ? 119.141 100.165 93.881 1.00 119.26 101 GLN B CA 1
ATOM 626 C C . GLN A 1 101 ? 117.718 100.476 93.446 1.00 119.17 101 GLN B C 1
ATOM 627 O O . GLN A 1 101 ? 117.023 101.260 94.100 1.00 123.61 101 GLN B O 1
ATOM 633 N N . LEU A 1 102 ? 117.302 99.867 92.342 1.00 111.98 102 LEU B N 1
ATOM 634 C CA . LEU A 1 102 ? 115.931 99.939 91.860 1.00 119.54 102 LEU B CA 1
ATOM 635 C C . LEU A 1 102 ? 115.201 98.674 92.282 1.00 122.55 102 LEU B C 1
ATOM 636 O O . LEU A 1 102 ? 115.662 97.563 91.996 1.00 127.67 102 LEU B O 1
ATOM 641 N N . SER A 1 103 ? 114.067 98.845 92.952 1.00 122.28 103 SER B N 1
ATOM 642 C CA . SER A 1 103 ? 113.271 97.735 93.448 1.00 126.09 103 SER B CA 1
ATOM 643 C C . SER A 1 103 ? 111.912 97.727 92.765 1.00 124.98 103 SER B C 1
ATOM 644 O O . SER A 1 103 ? 111.360 98.783 92.440 1.00 125.81 103 SER B O 1
ATOM 647 N N . SER A 1 104 ? 111.385 96.517 92.554 1.00 127.33 104 SER B N 1
ATOM 648 C CA . SER A 1 104 ? 110.107 96.288 91.878 1.00 128.62 104 SER B CA 1
ATOM 649 C C . SER A 1 104 ? 110.103 96.928 90.488 1.00 129.88 104 SER B C 1
ATOM 650 O O . SER A 1 104 ? 109.329 97.838 90.190 1.00 135.58 104 SER B O 1
ATOM 653 N N . LEU A 1 105 ? 111.000 96.433 89.639 1.00 126.67 105 LEU B N 1
ATOM 654 C CA . LEU A 1 105 ? 111.190 97.022 88.322 1.00 129.10 105 LEU B CA 1
ATOM 655 C C . LEU A 1 105 ? 110.003 96.736 87.412 1.00 126.61 105 LEU B C 1
ATOM 656 O O . LEU A 1 105 ? 109.454 95.631 87.401 1.00 129.02 105 LEU B O 1
ATOM 661 N N . THR A 1 106 ? 109.616 97.746 86.649 1.00 133.94 106 THR B N 1
ATOM 662 C CA . THR A 1 106 ? 108.513 97.725 85.705 1.00 136.24 106 THR B CA 1
ATOM 663 C C . THR A 1 106 ? 109.024 98.273 84.383 1.00 141.75 106 THR B C 1
ATOM 664 O O . THR A 1 106 ? 110.013 99.014 84.359 1.00 144.89 106 THR B O 1
ATOM 668 N N . PRO A 1 107 ? 108.392 97.912 83.259 1.00 133.09 107 PRO B N 1
ATOM 669 C CA . PRO A 1 107 ? 108.833 98.452 81.957 1.00 127.68 107 PRO B CA 1
ATOM 670 C C . PRO A 1 107 ? 108.809 99.975 81.850 1.00 127.04 107 PRO B C 1
ATOM 671 O O . PRO A 1 107 ? 109.327 100.506 80.858 1.00 129.33 107 PRO B O 1
ATOM 675 N N . ASP A 1 108 ? 108.220 100.685 82.816 1.00 137.99 108 ASP B N 1
ATOM 676 C CA . ASP A 1 108 ? 108.338 102.138 82.849 1.00 141.79 108 ASP B CA 1
ATOM 677 C C . ASP A 1 108 ? 109.799 102.531 83.053 1.00 143.88 108 ASP B C 1
ATOM 678 O O . ASP A 1 108 ? 110.311 103.422 82.364 1.00 151.97 108 ASP B O 1
ATOM 683 N N . ASP A 1 109 ? 110.499 101.845 83.956 1.00 130.85 109 ASP B N 1
ATOM 684 C CA . ASP A 1 109 ? 111.858 102.222 84.351 1.00 129.70 109 ASP B CA 1
ATOM 685 C C . ASP A 1 109 ? 112.920 101.930 83.296 1.00 129.79 109 ASP B C 1
ATOM 686 O O . ASP A 1 109 ? 114.094 102.065 83.656 1.00 132.05 109 ASP B O 1
ATOM 691 N N . SER A 1 110 ? 112.633 101.540 82.059 1.00 128.16 110 SER B N 1
ATOM 692 C CA . SER A 1 110 ? 113.681 101.352 81.058 1.00 131.42 110 SER B CA 1
ATOM 693 C C . SER A 1 110 ? 114.195 102.721 80.633 1.00 131.91 110 SER B C 1
ATOM 694 O O . SER A 1 110 ? 113.557 103.418 79.842 1.00 135.68 110 SER B O 1
ATOM 697 N N . ALA A 1 111 ? 115.357 103.111 81.147 1.00 122.72 111 ALA B N 1
ATOM 698 C CA . ALA A 1 111 ? 115.859 104.465 80.942 1.00 120.69 111 ALA B CA 1
ATOM 699 C C . ALA A 1 111 ? 117.359 104.479 81.202 1.00 122.76 111 ALA B C 1
ATOM 700 O O . ALA A 1 111 ? 117.955 103.464 81.569 1.00 131.04 111 ALA B O 1
ATOM 702 N N . ILE A 1 112 ? 117.969 105.647 81.023 1.00 108.84 112 ILE B N 1
ATOM 703 C CA . ILE A 1 112 ? 119.397 105.838 81.244 1.00 100.72 112 ILE B CA 1
ATOM 704 C C . ILE A 1 112 ? 119.575 106.635 82.527 1.00 108.15 112 ILE B C 1
ATOM 705 O O . ILE A 1 112 ? 118.968 107.698 82.694 1.00 116.93 112 ILE B O 1
ATOM 710 N N . TYR A 1 113 ? 120.406 106.125 83.427 1.00 98.98 113 TYR B N 1
ATOM 711 C CA . TYR A 1 113 ? 120.619 106.723 84.735 1.00 99.70 113 TYR B CA 1
ATOM 712 C C . TYR A 1 113 ? 122.023 107.305 84.818 1.00 106.41 113 TYR B C 1
ATOM 713 O O . TYR A 1 113 ? 122.996 106.671 84.395 1.00 108.16 113 TYR B O 1
ATOM 722 N N . TYR A 1 114 ? 122.118 108.518 85.359 1.00 95.54 114 TYR B N 1
ATOM 723 C CA . TYR A 1 114 ? 123.373 109.237 85.492 1.00 91.85 114 TYR B CA 1
ATOM 724 C C . TYR A 1 114 ? 123.639 109.562 86.954 1.00 97.00 114 TYR B C 1
ATOM 725 O O . TYR A 1 114 ? 122.712 109.816 87.731 1.00 103.27 114 TYR B O 1
ATOM 734 N N . CYS A 1 115 ? 124.918 109.559 87.316 1.00 102.30 115 CYS B N 1
ATOM 735 C CA . CYS A 1 115 ? 125.377 110.043 88.609 1.00 104.00 115 CYS B CA 1
ATOM 736 C C . CYS A 1 115 ? 126.123 111.351 88.399 1.00 106.01 115 CYS B C 1
ATOM 737 O O . CYS A 1 115 ? 126.968 111.454 87.504 1.00 119.94 115 CYS B O 1
ATOM 740 N N . ALA A 1 116 ? 125.800 112.346 89.213 1.00 82.04 116 ALA B N 1
ATOM 741 C CA . ALA A 1 116 ? 126.357 113.681 89.091 1.00 87.82 116 ALA B CA 1
ATOM 742 C C . ALA A 1 116 ? 127.005 114.084 90.404 1.00 95.25 116 ALA B C 1
ATOM 743 O O . ALA A 1 116 ? 126.448 113.860 91.481 1.00 107.16 116 ALA B O 1
ATOM 745 N N . ARG A 1 117 ? 128.185 114.679 90.300 1.00 102.86 117 ARG B N 1
ATOM 746 C CA . ARG A 1 117 ? 128.954 115.123 91.455 1.00 99.94 117 ARG B CA 1
ATOM 747 C C . ARG A 1 117 ? 128.516 116.534 91.823 1.00 102.84 117 ARG B C 1
ATOM 748 O O . ARG A 1 117 ? 128.946 117.509 91.199 1.00 113.57 117 ARG B O 1
ATOM 756 N N . GLY A 1 118 ? 127.662 116.643 92.834 1.00 94.57 118 GLY B N 1
ATOM 757 C CA . GLY A 1 118 ? 127.141 117.930 93.242 1.00 100.40 118 GLY B CA 1
ATOM 758 C C . GLY A 1 118 ? 127.954 118.578 94.340 1.00 96.64 118 GLY B C 1
ATOM 759 O O . GLY A 1 118 ? 128.090 118.023 95.435 1.00 98.47 118 GLY B O 1
ATOM 760 N N . ALA A 1 119 ? 128.505 119.753 94.055 1.00 89.64 119 ALA B N 1
ATOM 761 C CA . ALA A 1 119 ? 129.293 120.481 95.036 1.00 89.30 119 ALA B CA 1
ATOM 762 C C . ALA A 1 119 ? 128.390 121.134 96.071 1.00 94.96 119 ALA B C 1
ATOM 763 O O . ALA A 1 119 ? 127.280 121.573 95.758 1.00 96.02 119 ALA B O 1
ATOM 765 N N . GLY A 1 120 ? 128.870 121.190 97.309 1.00 98.20 120 GLY B N 1
ATOM 766 C CA . GLY A 1 120 ? 128.118 121.852 98.355 1.00 92.84 120 GLY B CA 1
ATOM 767 C C . GLY A 1 120 ? 128.070 123.354 98.151 1.00 95.97 120 GLY B C 1
ATOM 768 O O . GLY A 1 120 ? 128.937 123.950 97.514 1.00 104.36 120 GLY B O 1
ATOM 769 N N . GLY A 1 121 ? 127.027 123.976 98.706 1.00 85.42 121 GLY B N 1
ATOM 770 C CA . GLY A 1 121 ? 126.818 125.397 98.548 1.00 86.32 121 GLY B CA 1
ATOM 771 C C . GLY A 1 121 ? 126.496 126.059 99.875 1.00 91.41 121 GLY B C 1
ATOM 772 O O . GLY A 1 121 ? 126.303 125.397 100.896 1.00 96.91 121 GLY B O 1
ATOM 773 N N . PHE A 1 122 ? 126.442 127.389 99.837 1.00 88.99 122 PHE B N 1
ATOM 774 C CA . PHE A 1 122 ? 126.157 128.180 101.029 1.00 88.49 122 PHE B CA 1
ATOM 775 C C . PHE A 1 122 ? 124.670 128.499 101.154 1.00 92.80 122 PHE B C 1
ATOM 776 O O . PHE A 1 122 ? 124.031 128.126 102.142 1.00 102.07 122 PHE B O 1
ATOM 784 N N . LEU A 1 123 ? 124.111 129.192 100.159 1.00 93.90 123 LEU B N 1
ATOM 785 C CA . LEU A 1 123 ? 122.703 129.569 100.223 1.00 92.61 123 LEU B CA 1
ATOM 786 C C . LEU A 1 123 ? 121.797 128.353 100.093 1.00 92.97 123 LEU B C 1
ATOM 787 O O . LEU A 1 123 ? 120.822 128.217 100.839 1.00 104.56 123 LEU B O 1
ATOM 792 N N . ARG A 1 124 ? 122.100 127.463 99.157 1.00 95.60 124 ARG B N 1
ATOM 793 C CA . ARG A 1 124 ? 121.378 126.211 98.995 1.00 91.80 124 ARG B CA 1
ATOM 794 C C . ARG A 1 124 ? 122.292 125.045 99.341 1.00 98.20 124 ARG B C 1
ATOM 795 O O . ARG A 1 124 ? 123.500 125.206 99.527 1.00 114.03 124 ARG B O 1
ATOM 803 N N . ILE A 1 125 ? 121.695 123.858 99.440 1.00 91.37 125 ILE B N 1
ATOM 804 C CA . ILE A 1 125 ? 122.464 122.680 99.825 1.00 86.32 125 ILE B CA 1
ATOM 805 C C . ILE A 1 125 ? 123.435 122.284 98.716 1.00 94.18 125 ILE B C 1
ATOM 806 O O . ILE A 1 125 ? 124.574 121.886 98.985 1.00 106.01 125 ILE B O 1
ATOM 811 N N . ILE A 1 126 ? 123.017 122.410 97.460 1.00 91.42 126 ILE B N 1
ATOM 812 C CA . ILE A 1 126 ? 123.861 122.117 96.308 1.00 89.43 126 ILE B CA 1
ATOM 813 C C . ILE A 1 126 ? 123.740 123.274 95.329 1.00 100.52 126 ILE B C 1
ATOM 814 O O . ILE A 1 126 ? 122.627 123.648 94.943 1.00 114.59 126 ILE B O 1
ATOM 819 N N . THR A 1 127 ? 124.877 123.840 94.928 1.00 99.28 127 THR B N 1
ATOM 820 C CA . THR A 1 127 ? 124.889 124.977 94.016 1.00 99.31 127 THR B CA 1
ATOM 821 C C . THR A 1 127 ? 125.654 124.701 92.730 1.00 100.94 127 THR B C 1
ATOM 822 O O . THR A 1 127 ? 125.864 125.628 91.940 1.00 109.39 127 THR B O 1
ATOM 826 N N . LYS A 1 128 ? 126.070 123.460 92.491 1.00 96.20 128 LYS B N 1
ATOM 827 C CA . LYS A 1 128 ? 126.856 123.147 91.307 1.00 98.23 128 LYS B CA 1
ATOM 828 C C . LYS A 1 128 ? 126.773 121.652 91.040 1.00 101.87 128 LYS B C 1
ATOM 829 O O . LYS A 1 128 ? 126.613 120.854 91.964 1.00 112.07 128 LYS B O 1
ATOM 835 N N . PHE A 1 129 ? 126.877 121.288 89.765 1.00 101.62 129 PHE B N 1
ATOM 836 C CA . PHE A 1 129 ? 126.708 119.908 89.312 1.00 102.63 129 PHE B CA 1
ATOM 837 C C . PHE A 1 129 ? 127.793 119.543 88.302 1.00 112.80 129 PHE B C 1
ATOM 838 O O . PHE A 1 129 ? 127.504 119.102 87.189 1.00 115.26 129 PHE B O 1
ATOM 846 N N . ASP A 1 130 ? 129.058 119.756 88.687 1.00 121.22 130 ASP B N 1
ATOM 847 C CA . ASP A 1 130 ? 130.235 119.706 87.816 1.00 121.17 130 ASP B CA 1
ATOM 848 C C . ASP A 1 130 ? 130.282 118.567 86.806 1.00 122.09 130 ASP B C 1
ATOM 849 O O . ASP A 1 130 ? 130.251 118.806 85.595 1.00 130.83 130 ASP B O 1
ATOM 854 N N . TYR A 1 131 ? 130.348 117.330 87.285 1.00 107.18 131 TYR B N 1
ATOM 855 C CA . TYR A 1 131 ? 130.656 116.193 86.433 1.00 112.92 131 TYR B CA 1
ATOM 856 C C . TYR A 1 131 ? 129.540 115.163 86.490 1.00 115.37 131 TYR B C 1
ATOM 857 O O . TYR A 1 131 ? 128.856 115.018 87.506 1.00 121.22 131 TYR B O 1
ATOM 866 N N . TRP A 1 132 ? 129.360 114.457 85.380 1.00 100.72 132 TRP B N 1
ATOM 867 C CA . TRP A 1 132 ? 128.330 113.441 85.246 1.00 94.54 132 TRP B CA 1
ATOM 868 C C . TRP A 1 132 ? 128.962 112.133 84.795 1.00 97.45 132 TRP B C 1
ATOM 869 O O . TRP A 1 132 ? 129.984 112.125 84.105 1.00 107.53 132 TRP B O 1
ATOM 880 N N . GLY A 1 133 ? 128.344 111.027 85.186 1.00 108.99 133 GLY B N 1
ATOM 881 C CA . GLY A 1 133 ? 128.785 109.734 84.714 1.00 114.23 133 GLY B CA 1
ATOM 882 C C . GLY A 1 133 ? 128.412 109.514 83.263 1.00 110.91 133 GLY B C 1
ATOM 883 O O . GLY A 1 133 ? 127.622 110.246 82.669 1.00 110.79 133 GLY B O 1
ATOM 884 N N . GLN A 1 134 ? 128.996 108.468 82.677 1.00 117.66 134 GLN B N 1
ATOM 885 C CA . GLN A 1 134 ? 128.738 108.174 81.273 1.00 118.18 134 GLN B CA 1
ATOM 886 C C . GLN A 1 134 ? 127.350 107.599 81.034 1.00 122.07 134 GLN B C 1
ATOM 887 O O . GLN A 1 134 ? 126.947 107.465 79.874 1.00 125.29 134 GLN B O 1
ATOM 893 N N . GLY A 1 135 ? 126.616 107.253 82.087 1.00 117.81 135 GLY B N 1
ATOM 894 C CA . GLY A 1 135 ? 125.259 106.770 81.938 1.00 119.68 135 GLY B CA 1
ATOM 895 C C . GLY A 1 135 ? 125.153 105.263 81.870 1.00 122.83 135 GLY B C 1
ATOM 896 O O . GLY A 1 135 ? 125.943 104.608 81.186 1.00 124.53 135 GLY B O 1
ATOM 897 N N . VAL A 1 136 ? 124.176 104.700 82.575 1.00 117.69 136 VAL B N 1
ATOM 898 C CA . VAL A 1 136 ? 123.909 103.267 82.550 1.00 116.69 136 VAL B CA 1
ATOM 899 C C . VAL A 1 136 ? 122.506 103.067 82.001 1.00 122.21 136 VAL B C 1
ATOM 900 O O . VAL A 1 136 ? 121.545 103.641 82.525 1.00 126.52 136 VAL B O 1
ATOM 904 N N . MET A 1 137 ? 122.388 102.264 80.950 1.00 127.66 137 MET B N 1
ATOM 905 C CA . MET A 1 137 ? 121.099 101.989 80.333 1.00 126.02 137 MET B CA 1
ATOM 906 C C . MET A 1 137 ? 120.486 100.754 80.981 1.00 132.05 137 MET B C 1
ATOM 907 O O . MET A 1 137 ? 121.046 99.657 80.887 1.00 137.90 137 MET B O 1
ATOM 912 N N . VAL A 1 138 ? 119.343 100.933 81.635 1.00 129.42 138 VAL B N 1
ATOM 913 C CA . VAL A 1 138 ? 118.618 99.847 82.281 1.00 125.04 138 VAL B CA 1
ATOM 914 C C . VAL A 1 138 ? 117.390 99.548 81.438 1.00 120.84 138 VAL B C 1
ATOM 915 O O . VAL A 1 138 ? 116.530 100.418 81.246 1.00 125.99 138 VAL B O 1
ATOM 919 N N . THR A 1 139 ? 117.310 98.320 80.936 1.00 122.81 139 THR B N 1
ATOM 920 C CA . THR A 1 139 ? 116.200 97.875 80.104 1.00 127.12 139 THR B CA 1
ATOM 921 C C . THR A 1 139 ? 115.428 96.797 80.850 1.00 131.59 139 THR B C 1
ATOM 922 O O . THR A 1 139 ? 115.995 95.759 81.209 1.00 140.88 139 THR B O 1
ATOM 926 N N . VAL A 1 140 ? 114.139 97.035 81.064 1.00 120.80 140 VAL B N 1
ATOM 927 C CA . VAL A 1 140 ? 113.272 96.111 81.782 1.00 115.28 140 VAL B CA 1
ATOM 928 C C . VAL A 1 140 ? 112.342 95.473 80.762 1.00 112.61 140 VAL B C 1
ATOM 929 O O . VAL A 1 140 ? 111.503 96.155 80.161 1.00 119.78 140 VAL B O 1
ATOM 933 N N . SER A 1 141 ? 112.484 94.166 80.570 1.00 121.85 141 SER B N 1
ATOM 934 C CA . SER A 1 141 ? 111.656 93.444 79.617 1.00 128.78 141 SER B CA 1
ATOM 935 C C . SER A 1 141 ? 111.637 91.974 80.000 1.00 132.43 141 SER B C 1
ATOM 936 O O . SER A 1 141 ? 112.676 91.403 80.338 1.00 133.16 141 SER B O 1
ATOM 939 N N . SER A 1 142 ? 110.452 91.369 79.940 1.00 148.19 142 SER B N 1
ATOM 940 C CA . SER A 1 142 ? 110.304 89.958 80.265 1.00 149.79 142 SER B CA 1
ATOM 941 C C . SER A 1 142 ? 110.811 89.038 79.163 1.00 150.79 142 SER B C 1
ATOM 942 O O . SER A 1 142 ? 111.006 87.845 79.418 1.00 153.03 142 SER B O 1
ATOM 945 N N . ALA A 1 143 ? 111.030 89.556 77.959 1.00 150.98 143 ALA B N 1
ATOM 946 C CA . ALA A 1 143 ? 111.475 88.721 76.855 1.00 148.98 143 ALA B CA 1
ATOM 947 C C . ALA A 1 143 ? 112.934 88.319 77.030 1.00 149.85 143 ALA B C 1
ATOM 948 O O . ALA A 1 143 ? 113.726 89.017 77.668 1.00 149.48 143 ALA B O 1
ATOM 950 N N . GLN A 1 144 ? 113.281 87.173 76.456 1.00 164.04 144 GLN B N 1
ATOM 951 C CA . GLN A 1 144 ? 114.644 86.672 76.455 1.00 166.18 144 GLN B CA 1
ATOM 952 C C . GLN A 1 144 ? 115.320 87.032 75.134 1.00 168.22 144 GLN B C 1
ATOM 953 O O . GLN A 1 144 ? 114.700 87.573 74.215 1.00 169.57 144 GLN B O 1
ATOM 959 N N . THR A 1 145 ? 116.613 86.732 75.043 1.00 169.19 145 THR B N 1
ATOM 960 C CA . THR A 1 145 ? 117.365 87.020 73.830 1.00 167.72 145 THR B CA 1
ATOM 961 C C . THR A 1 145 ? 116.902 86.118 72.693 1.00 165.27 145 THR B C 1
ATOM 962 O O . THR A 1 145 ? 116.776 84.902 72.863 1.00 163.22 145 THR B O 1
ATOM 966 N N . THR A 1 146 ? 116.648 86.717 71.532 1.00 168.22 146 THR B N 1
ATOM 967 C CA . THR A 1 146 ? 116.163 85.987 70.371 1.00 170.13 146 THR B CA 1
ATOM 968 C C . THR A 1 146 ? 116.911 86.451 69.131 1.00 170.00 146 THR B C 1
ATOM 969 O O . THR A 1 146 ? 117.185 87.644 68.973 1.00 168.06 146 THR B O 1
ATOM 973 N N . ALA A 1 147 ? 117.239 85.502 68.261 1.00 171.55 147 ALA B N 1
ATOM 974 C CA . ALA A 1 147 ? 117.958 85.826 67.039 1.00 171.62 147 ALA B CA 1
ATOM 975 C C . ALA A 1 147 ? 117.048 86.581 66.072 1.00 173.67 147 ALA B C 1
ATOM 976 O O . ALA A 1 147 ? 115.849 86.295 65.994 1.00 173.39 147 ALA B O 1
ATOM 978 N N . PRO A 1 148 ? 117.581 87.547 65.329 1.00 178.81 148 PRO B N 1
ATOM 979 C CA . PRO A 1 148 ? 116.759 88.270 64.356 1.00 175.23 148 PRO B CA 1
ATOM 980 C C . PRO A 1 148 ? 116.410 87.398 63.161 1.00 176.28 148 PRO B C 1
ATOM 981 O O . PRO A 1 148 ? 117.069 86.401 62.861 1.00 179.13 148 PRO B O 1
ATOM 985 N N . SER A 1 149 ? 115.343 87.795 62.474 1.00 192.24 149 SER B N 1
ATOM 986 C CA . SER A 1 149 ? 114.893 87.142 61.248 1.00 195.74 149 SER B CA 1
ATOM 987 C C . SER A 1 149 ? 114.833 88.215 60.164 1.00 198.06 149 SER B C 1
ATOM 988 O O . SER A 1 149 ? 113.821 88.902 60.012 1.00 199.85 149 SER B O 1
ATOM 991 N N . VAL A 1 150 ? 115.928 88.357 59.416 1.00 203.38 150 VAL B N 1
ATOM 992 C CA . VAL A 1 150 ? 116.009 89.387 58.388 1.00 202.22 150 VAL B CA 1
ATOM 993 C C . VAL A 1 150 ? 115.100 89.028 57.222 1.00 201.76 150 VAL B C 1
ATOM 994 O O . VAL A 1 150 ? 114.939 87.851 56.870 1.00 198.97 150 VAL B O 1
ATOM 998 N N . TYR A 1 151 ? 114.493 90.047 56.618 1.00 220.61 151 TYR B N 1
ATOM 999 C CA . TYR A 1 151 ? 113.528 89.866 55.536 1.00 221.19 151 TYR B CA 1
ATOM 1000 C C . TYR A 1 151 ? 113.907 90.786 54.384 1.00 221.55 151 TYR B C 1
ATOM 1001 O O . TYR A 1 151 ? 113.480 91.948 54.339 1.00 220.10 151 TYR B O 1
ATOM 1010 N N . PRO A 1 152 ? 114.726 90.310 53.448 1.00 228.68 152 PRO B N 1
ATOM 1011 C CA . PRO A 1 152 ? 115.034 91.117 52.264 1.00 228.28 152 PRO B CA 1
ATOM 1012 C C . PRO A 1 152 ? 113.799 91.335 51.406 1.00 228.08 152 PRO B C 1
ATOM 1013 O O . PRO A 1 152 ? 112.935 90.463 51.283 1.00 228.12 152 PRO B O 1
ATOM 1017 N N . LEU A 1 153 ? 113.725 92.520 50.806 1.00 227.60 153 LEU B N 1
ATOM 1018 C CA . LEU A 1 153 ? 112.563 92.895 50.015 1.00 227.82 153 LEU B CA 1
ATOM 1019 C C . LEU A 1 153 ? 112.967 93.980 49.026 1.00 228.04 153 LEU B C 1
ATOM 1020 O O . LEU A 1 153 ? 113.711 94.900 49.372 1.00 227.54 153 LEU B O 1
ATOM 1025 N N . ALA A 1 154 ? 112.487 93.851 47.794 1.00 226.73 154 ALA B N 1
ATOM 1026 C CA . ALA A 1 154 ? 112.825 94.769 46.718 1.00 225.33 154 ALA B CA 1
ATOM 1027 C C . ALA A 1 154 ? 111.594 95.010 45.859 1.00 226.44 154 ALA B C 1
ATOM 1028 O O . ALA A 1 154 ? 110.728 94.133 45.754 1.00 226.36 154 ALA B O 1
ATOM 1030 N N . PRO A 1 155 ? 111.481 96.187 45.244 1.00 223.87 155 PRO B N 1
ATOM 1031 C CA . PRO A 1 155 ? 110.360 96.431 44.330 1.00 223.60 155 PRO B CA 1
ATOM 1032 C C . PRO A 1 155 ? 110.452 95.560 43.087 1.00 223.53 155 PRO B C 1
ATOM 1033 O O . PRO A 1 155 ? 111.538 95.210 42.620 1.00 223.53 155 PRO B O 1
ATOM 1037 N N . GLY A 1 156 ? 109.286 95.212 42.552 1.00 208.84 156 GLY B N 1
ATOM 1038 C CA . GLY A 1 156 ? 109.212 94.369 41.374 1.00 207.28 156 GLY B CA 1
ATOM 1039 C C . GLY A 1 156 ? 108.051 94.708 40.461 1.00 206.39 156 GLY B C 1
ATOM 1040 O O . GLY A 1 156 ? 108.040 94.332 39.289 1.00 205.13 156 GLY B O 1
ATOM 1041 N N . SER A 1 162 ? 114.036 105.593 37.967 1.00 233.32 162 SER B N 1
ATOM 1042 C CA . SER A 1 162 ? 115.412 106.029 37.765 1.00 234.82 162 SER B CA 1
ATOM 1043 C C . SER A 1 162 ? 116.389 104.880 37.988 1.00 236.55 162 SER B C 1
ATOM 1044 O O . SER A 1 162 ? 115.999 103.801 38.433 1.00 235.63 162 SER B O 1
ATOM 1047 N N . SER A 1 163 ? 117.662 105.119 37.662 1.00 242.46 163 SER B N 1
ATOM 1048 C CA . SER A 1 163 ? 118.686 104.101 37.874 1.00 241.22 163 SER B CA 1
ATOM 1049 C C . SER A 1 163 ? 118.909 103.839 39.358 1.00 242.10 163 SER B C 1
ATOM 1050 O O . SER A 1 163 ? 119.061 102.684 39.774 1.00 241.53 163 SER B O 1
ATOM 1053 N N . THR A 1 164 ? 118.928 104.893 40.170 1.00 243.40 164 THR B N 1
ATOM 1054 C CA . THR A 1 164 ? 119.118 104.759 41.612 1.00 242.05 164 THR B CA 1
ATOM 1055 C C . THR A 1 164 ? 117.803 104.302 42.228 1.00 241.66 164 THR B C 1
ATOM 1056 O O . THR A 1 164 ? 116.869 105.091 42.391 1.00 241.24 164 THR B O 1
ATOM 1060 N N . VAL A 1 165 ? 117.727 103.020 42.572 1.00 230.77 165 VAL B N 1
ATOM 1061 C CA . VAL A 1 165 ? 116.529 102.415 43.141 1.00 229.83 165 VAL B CA 1
ATOM 1062 C C . VAL A 1 165 ? 116.815 102.057 44.591 1.00 229.99 165 VAL B C 1
ATOM 1063 O O . VAL A 1 165 ? 117.875 101.499 44.902 1.00 230.23 165 VAL B O 1
ATOM 1067 N N . THR A 1 166 ? 115.881 102.395 45.476 1.00 216.05 166 THR B N 1
ATOM 1068 C CA . THR A 1 166 ? 116.019 102.063 46.887 1.00 214.45 166 THR B CA 1
ATOM 1069 C C . THR A 1 166 ? 115.999 100.553 47.089 1.00 216.32 166 THR B C 1
ATOM 1070 O O . THR A 1 166 ? 115.265 99.827 46.411 1.00 215.75 166 THR B O 1
ATOM 1074 N N . LEU A 1 167 ? 116.831 100.079 48.015 1.00 221.58 167 LEU B N 1
ATOM 1075 C CA . LEU A 1 167 ? 116.884 98.672 48.382 1.00 220.45 167 LEU B CA 1
ATOM 1076 C C . LEU A 1 167 ? 117.095 98.565 49.884 1.00 219.92 167 LEU B C 1
ATOM 1077 O O . LEU A 1 167 ? 117.738 99.423 50.493 1.00 219.57 167 LEU B O 1
ATOM 1082 N N . GLY A 1 168 ? 116.561 97.504 50.475 1.00 216.11 168 GLY B N 1
ATOM 1083 C CA . GLY A 1 168 ? 116.709 97.311 51.907 1.00 215.74 168 GLY B CA 1
ATOM 1084 C C . GLY A 1 168 ? 116.099 95.999 52.346 1.00 215.24 168 GLY B C 1
ATOM 1085 O O . GLY A 1 168 ? 115.432 95.303 51.574 1.00 214.66 168 GLY B O 1
ATOM 1086 N N . CYS A 1 169 ? 116.343 95.669 53.613 1.00 213.63 169 CYS B N 1
ATOM 1087 C CA . CYS A 1 169 ? 115.796 94.471 54.229 1.00 213.42 169 CYS B CA 1
ATOM 1088 C C . CYS A 1 169 ? 115.103 94.839 55.532 1.00 211.72 169 CYS B C 1
ATOM 1089 O O . CYS A 1 169 ? 115.391 95.868 56.148 1.00 210.22 169 CYS B O 1
ATOM 1092 N N . LEU A 1 170 ? 114.178 93.978 55.942 1.00 195.33 170 LEU B N 1
ATOM 1093 C CA . LEU A 1 170 ? 113.429 94.153 57.178 1.00 195.70 170 LEU B CA 1
ATOM 1094 C C . LEU A 1 170 ? 113.978 93.187 58.220 1.00 196.30 170 LEU B C 1
ATOM 1095 O O . LEU A 1 170 ? 113.929 91.968 58.029 1.00 198.34 170 LEU B O 1
ATOM 1100 N N . VAL A 1 171 ? 114.496 93.728 59.315 1.00 187.00 171 VAL B N 1
ATOM 1101 C CA . VAL A 1 171 ? 114.990 92.929 60.430 1.00 186.04 171 VAL B CA 1
ATOM 1102 C C . VAL A 1 171 ? 113.908 92.944 61.498 1.00 187.22 171 VAL B C 1
ATOM 1103 O O . VAL A 1 171 ? 113.625 93.989 62.092 1.00 187.53 171 VAL B O 1
ATOM 1107 N N . LYS A 1 172 ? 113.298 91.790 61.749 1.00 189.32 172 LYS B N 1
ATOM 1108 C CA . LYS A 1 172 ? 112.126 91.697 62.605 1.00 188.29 172 LYS B CA 1
ATOM 1109 C C . LYS A 1 172 ? 112.355 90.677 63.711 1.00 189.31 172 LYS B C 1
ATOM 1110 O O . LYS A 1 172 ? 112.891 89.592 63.468 1.00 190.35 172 LYS B O 1
ATOM 1116 N N . GLY A 1 173 ? 111.944 91.034 64.926 1.00 185.02 173 GLY B N 1
ATOM 1117 C CA . GLY A 1 173 ? 111.939 90.102 66.035 1.00 184.75 173 GLY B CA 1
ATOM 1118 C C . GLY A 1 173 ? 113.302 89.724 66.575 1.00 187.61 173 GLY B C 1
ATOM 1119 O O . GLY A 1 173 ? 113.736 88.578 66.424 1.00 189.65 173 GLY B O 1
ATOM 1120 N N . TYR A 1 174 ? 113.989 90.672 67.206 1.00 176.10 174 TYR B N 1
ATOM 1121 C CA . TYR A 1 174 ? 115.262 90.402 67.854 1.00 172.47 174 TYR B CA 1
ATOM 1122 C C . TYR A 1 174 ? 115.275 91.029 69.240 1.00 170.15 174 TYR B C 1
ATOM 1123 O O . TYR A 1 174 ? 114.553 91.989 69.521 1.00 171.66 174 TYR B O 1
ATOM 1132 N N . PHE A 1 175 ? 116.120 90.471 70.109 1.00 153.61 175 PHE B N 1
ATOM 1133 C CA . PHE A 1 175 ? 116.308 90.988 71.455 1.00 153.69 175 PHE B CA 1
ATOM 1134 C C . PHE A 1 175 ? 117.694 90.575 71.913 1.00 155.79 175 PHE B C 1
ATOM 1135 O O . PHE A 1 175 ? 118.090 89.428 71.666 1.00 156.87 175 PHE B O 1
ATOM 1143 N N . PRO A 1 176 ? 118.455 91.457 72.574 1.00 164.12 176 PRO B N 1
ATOM 1144 C CA . PRO A 1 176 ? 118.115 92.825 72.980 1.00 163.55 176 PRO B CA 1
ATOM 1145 C C . PRO A 1 176 ? 118.328 93.873 71.897 1.00 166.41 176 PRO B C 1
ATOM 1146 O O . PRO A 1 176 ? 118.465 93.562 70.718 1.00 167.48 176 PRO B O 1
ATOM 1150 N N . GLU A 1 177 ? 118.360 95.136 72.324 1.00 182.98 177 GLU B N 1
ATOM 1151 C CA . GLU A 1 177 ? 118.361 96.262 71.390 1.00 185.58 177 GLU B CA 1
ATOM 1152 C C . GLU A 1 177 ? 119.577 96.333 70.466 1.00 185.89 177 GLU B C 1
ATOM 1153 O O . GLU A 1 177 ? 119.375 96.470 69.247 1.00 187.27 177 GLU B O 1
ATOM 1159 N N . PRO A 1 178 ? 120.832 96.267 70.937 1.00 178.80 178 PRO B N 1
ATOM 1160 C CA . PRO A 1 178 ? 121.952 96.598 70.040 1.00 175.56 178 PRO B CA 1
ATOM 1161 C C . PRO A 1 178 ? 122.153 95.543 68.962 1.00 176.00 178 PRO B C 1
ATOM 1162 O O . PRO A 1 178 ? 122.298 94.354 69.250 1.00 176.47 178 PRO B O 1
ATOM 1166 N N . VAL A 1 179 ? 122.146 95.999 67.709 1.00 181.54 179 VAL B N 1
ATOM 1167 C CA . VAL A 1 179 ? 122.418 95.147 66.559 1.00 183.11 179 VAL B CA 1
ATOM 1168 C C . VAL A 1 179 ? 122.912 96.052 65.440 1.00 183.38 179 VAL B C 1
ATOM 1169 O O . VAL A 1 179 ? 122.573 97.238 65.386 1.00 183.53 179 VAL B O 1
ATOM 1173 N N . THR A 1 180 ? 123.747 95.502 64.563 1.00 189.89 180 THR B N 1
ATOM 1174 C CA . THR A 1 180 ? 124.359 96.260 63.483 1.00 189.42 180 THR B CA 1
ATOM 1175 C C . THR A 1 180 ? 123.984 95.656 62.138 1.00 187.08 180 THR B C 1
ATOM 1176 O O . THR A 1 180 ? 123.958 94.432 61.981 1.00 184.97 180 THR B O 1
ATOM 1180 N N . VAL A 1 181 ? 123.697 96.524 61.172 1.00 192.24 181 VAL B N 1
ATOM 1181 C CA . VAL A 1 181 ? 123.412 96.125 59.800 1.00 193.71 181 VAL B CA 1
ATOM 1182 C C . VAL A 1 181 ? 124.491 96.717 58.902 1.00 195.48 181 VAL B C 1
ATOM 1183 O O . VAL A 1 181 ? 124.850 97.892 59.038 1.00 195.13 181 VAL B O 1
ATOM 1187 N N . THR A 1 182 ? 125.041 95.887 58.021 1.00 211.69 182 THR B N 1
ATOM 1188 C CA . THR A 1 182 ? 126.128 96.274 57.136 1.00 211.76 182 THR B CA 1
ATOM 1189 C C . THR A 1 182 ? 125.701 96.017 55.697 1.00 211.08 182 THR B C 1
ATOM 1190 O O . THR A 1 182 ? 125.004 95.038 55.416 1.00 211.00 182 THR B O 1
ATOM 1194 N N . TRP A 1 183 ? 126.096 96.907 54.791 1.00 214.35 183 TRP B N 1
ATOM 1195 C CA . TRP A 1 183 ? 125.709 96.818 53.390 1.00 214.99 183 TRP B CA 1
ATOM 1196 C C . TRP A 1 183 ? 126.911 96.396 52.557 1.00 217.44 183 TRP B C 1
ATOM 1197 O O . TRP A 1 183 ? 127.915 97.117 52.505 1.00 219.05 183 TRP B O 1
ATOM 1208 N N . ASN A 1 184 ? 126.796 95.231 51.910 1.00 224.51 184 ASN B N 1
ATOM 1209 C CA . ASN A 1 184 ? 127.829 94.676 51.027 1.00 223.96 184 ASN B CA 1
ATOM 1210 C C . ASN A 1 184 ? 129.167 94.525 51.746 1.00 223.95 184 ASN B C 1
ATOM 1211 O O . ASN A 1 184 ? 130.231 94.713 51.152 1.00 224.37 184 ASN B O 1
ATOM 1216 N N . SER A 1 185 ? 129.104 94.170 53.034 1.00 224.53 185 SER B N 1
ATOM 1217 C CA . SER A 1 185 ? 130.280 94.038 53.900 1.00 224.01 185 SER B CA 1
ATOM 1218 C C . SER A 1 185 ? 131.113 95.319 53.909 1.00 223.95 185 SER B C 1
ATOM 1219 O O . SER A 1 185 ? 132.345 95.287 53.914 1.00 223.96 185 SER B O 1
ATOM 1222 N N . GLY A 1 186 ? 130.428 96.461 53.911 1.00 220.46 186 GLY B N 1
ATOM 1223 C CA . GLY A 1 186 ? 131.080 97.751 53.941 1.00 220.81 186 GLY B CA 1
ATOM 1224 C C . GLY A 1 186 ? 131.458 98.320 52.592 1.00 222.94 186 GLY B C 1
ATOM 1225 O O . GLY A 1 186 ? 131.981 99.441 52.538 1.00 222.52 186 GLY B O 1
ATOM 1226 N N . ALA A 1 187 ? 131.220 97.586 51.501 1.00 225.59 187 ALA B N 1
ATOM 1227 C CA . ALA A 1 187 ? 131.565 98.097 50.178 1.00 224.29 187 ALA B CA 1
ATOM 1228 C C . ALA A 1 187 ? 130.667 99.262 49.779 1.00 225.00 187 ALA B C 1
ATOM 1229 O O . ALA A 1 187 ? 131.125 100.213 49.135 1.00 224.96 187 ALA B O 1
ATOM 1231 N N . LEU A 1 188 ? 129.393 99.207 50.151 1.00 223.06 188 LEU B N 1
ATOM 1232 C CA . LEU A 1 188 ? 128.436 100.255 49.827 1.00 221.67 188 LEU B CA 1
ATOM 1233 C C . LEU A 1 188 ? 128.229 101.149 51.042 1.00 221.76 188 LEU B C 1
ATOM 1234 O O . LEU A 1 188 ? 127.889 100.664 52.126 1.00 221.99 188 LEU B O 1
ATOM 1239 N N . SER A 1 189 ? 128.437 102.455 50.856 1.00 216.92 189 SER B N 1
ATOM 1240 C CA . SER A 1 189 ? 128.257 103.411 51.941 1.00 216.14 189 SER B CA 1
ATOM 1241 C C . SER A 1 189 ? 127.535 104.672 51.479 1.00 216.57 189 SER B C 1
ATOM 1242 O O . SER A 1 189 ? 127.611 105.702 52.160 1.00 215.29 189 SER B O 1
ATOM 1245 N N . SER A 1 190 ? 126.840 104.620 50.346 1.00 209.96 190 SER B N 1
ATOM 1246 C CA . SER A 1 190 ? 126.113 105.765 49.816 1.00 208.94 190 SER B CA 1
ATOM 1247 C C . SER A 1 190 ? 124.647 105.643 50.207 1.00 209.10 190 SER B C 1
ATOM 1248 O O . SER A 1 190 ? 123.962 104.710 49.772 1.00 209.62 190 SER B O 1
ATOM 1251 N N . ASP A 1 191 ? 124.175 106.595 51.018 1.00 204.85 191 ASP B N 1
ATOM 1252 C CA . ASP A 1 191 ? 122.802 106.652 51.522 1.00 205.10 191 ASP B CA 1
ATOM 1253 C C . ASP A 1 191 ? 122.496 105.346 52.271 1.00 204.74 191 ASP B C 1
ATOM 1254 O O . ASP A 1 191 ? 121.778 104.457 51.811 1.00 204.64 191 ASP B O 1
ATOM 1259 N N . VAL A 1 192 ? 123.170 105.210 53.408 1.00 196.56 192 VAL B N 1
ATOM 1260 C CA . VAL A 1 192 ? 122.931 104.115 54.339 1.00 195.26 192 VAL B CA 1
ATOM 1261 C C . VAL A 1 192 ? 122.100 104.680 55.481 1.00 194.55 192 VAL B C 1
ATOM 1262 O O . VAL A 1 192 ? 122.571 105.524 56.251 1.00 192.46 192 VAL B O 1
ATOM 1266 N N . HIS A 1 193 ? 120.858 104.222 55.590 1.00 186.72 193 HIS B N 1
ATOM 1267 C CA . HIS A 1 193 ? 119.899 104.766 56.546 1.00 186.24 193 HIS B CA 1
ATOM 1268 C C . HIS A 1 193 ? 119.431 103.638 57.458 1.00 184.67 193 HIS B C 1
ATOM 1269 O O . HIS A 1 193 ? 118.597 102.816 57.065 1.00 184.33 193 HIS B O 1
ATOM 1276 N N . THR A 1 194 ? 119.970 103.599 58.672 1.00 173.10 194 THR B N 1
ATOM 1277 C CA . THR A 1 194 ? 119.541 102.652 59.697 1.00 173.42 194 THR B CA 1
ATOM 1278 C C . THR A 1 194 ? 118.581 103.395 60.618 1.00 173.79 194 THR B C 1
ATOM 1279 O O . THR A 1 194 ? 118.999 104.195 61.458 1.00 173.33 194 THR B O 1
ATOM 1283 N N . PHE A 1 195 ? 117.290 103.132 60.445 1.00 168.61 195 PHE B N 1
ATOM 1284 C CA . PHE A 1 195 ? 116.261 103.827 61.193 1.00 166.49 195 PHE B CA 1
ATOM 1285 C C . PHE A 1 195 ? 116.283 103.389 62.655 1.00 168.35 195 PHE B C 1
ATOM 1286 O O . PHE A 1 195 ? 116.788 102.315 62.980 1.00 171.72 195 PHE B O 1
ATOM 1294 N N . PRO A 1 196 ? 115.794 104.231 63.564 1.00 153.61 196 PRO B N 1
ATOM 1295 C CA . PRO A 1 196 ? 115.641 103.789 64.954 1.00 152.28 196 PRO B CA 1
ATOM 1296 C C . PRO A 1 196 ? 114.662 102.630 65.053 1.00 153.68 196 PRO B C 1
ATOM 1297 O O . PRO A 1 196 ? 113.662 102.573 64.334 1.00 155.14 196 PRO B O 1
ATOM 1301 N N . ALA A 1 197 ? 114.964 101.697 65.948 1.00 150.54 197 ALA B N 1
ATOM 1302 C CA . ALA A 1 197 ? 114.153 100.503 66.118 1.00 149.23 197 ALA B CA 1
ATOM 1303 C C . ALA A 1 197 ? 113.021 100.764 67.101 1.00 150.70 197 ALA B C 1
ATOM 1304 O O . ALA A 1 197 ? 113.193 101.486 68.087 1.00 153.00 197 ALA B O 1
ATOM 1306 N N . VAL A 1 198 ? 111.864 100.171 66.827 1.00 158.70 198 VAL B N 1
ATOM 1307 C CA . VAL A 1 198 ? 110.703 100.296 67.693 1.00 163.67 198 VAL B CA 1
ATOM 1308 C C . VAL A 1 198 ? 110.437 98.949 68.355 1.00 166.11 198 VAL B C 1
ATOM 1309 O O . VAL A 1 198 ? 110.910 97.899 67.909 1.00 165.71 198 VAL B O 1
ATOM 1313 N N . LEU A 1 199 ? 109.677 98.990 69.445 1.00 167.20 199 LEU B N 1
ATOM 1314 C CA . LEU A 1 199 ? 109.380 97.816 70.256 1.00 165.00 199 LEU B CA 1
ATOM 1315 C C . LEU A 1 199 ? 107.917 97.434 70.085 1.00 165.07 199 LEU B C 1
ATOM 1316 O O . LEU A 1 199 ? 107.031 98.276 70.259 1.00 164.95 199 LEU B O 1
ATOM 1321 N N . GLN A 1 200 ? 107.667 96.168 69.753 1.00 176.77 200 GLN B N 1
ATOM 1322 C CA . GLN A 1 200 ? 106.305 95.672 69.613 1.00 175.35 200 GLN B CA 1
ATOM 1323 C C . GLN A 1 200 ? 106.270 94.239 70.124 1.00 177.70 200 GLN B C 1
ATOM 1324 O O . GLN A 1 200 ? 107.127 93.425 69.762 1.00 180.08 200 GLN B O 1
ATOM 1330 N N . SER A 1 201 ? 105.304 93.960 71.006 1.00 180.98 201 SER B N 1
ATOM 1331 C CA . SER A 1 201 ? 105.133 92.654 71.655 1.00 182.49 201 SER B CA 1
ATOM 1332 C C . SER A 1 201 ? 106.405 92.200 72.368 1.00 182.79 201 SER B C 1
ATOM 1333 O O . SER A 1 201 ? 106.737 91.013 72.400 1.00 181.20 201 SER B O 1
ATOM 1336 N N . GLY A 1 202 ? 107.128 93.156 72.946 1.00 170.52 202 GLY B N 1
ATOM 1337 C CA . GLY A 1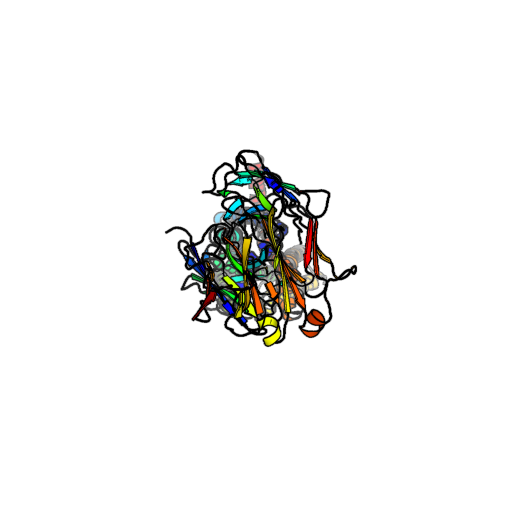 202 ? 108.341 92.829 73.664 1.00 166.61 202 GLY B CA 1
ATOM 1338 C C . GLY A 1 202 ? 109.532 92.488 72.800 1.00 167.10 202 GLY B C 1
ATOM 1339 O O . GLY A 1 202 ? 110.536 91.996 73.324 1.00 166.52 202 GLY B O 1
ATOM 1340 N N . LEU A 1 203 ? 109.457 92.732 71.495 1.00 166.94 203 LEU B N 1
ATOM 1341 C CA . LEU A 1 203 ? 110.548 92.445 70.579 1.00 165.24 203 LEU B CA 1
ATOM 1342 C C . LEU A 1 203 ? 110.776 93.647 69.675 1.00 167.58 203 LEU B C 1
ATOM 1343 O O . LEU A 1 203 ? 109.867 94.447 69.437 1.00 170.56 203 LEU B O 1
ATOM 1348 N N . TYR A 1 204 ? 112.000 93.770 69.176 1.00 159.91 204 TYR B N 1
ATOM 1349 C CA . TYR A 1 204 ? 112.396 94.902 68.353 1.00 155.48 204 TYR B CA 1
ATOM 1350 C C . TYR A 1 204 ? 112.345 94.540 66.875 1.00 157.43 204 TYR B C 1
ATOM 1351 O O . TYR A 1 204 ? 112.496 93.377 66.494 1.00 156.94 204 TYR B O 1
ATOM 1360 N N . THR A 1 205 ? 112.125 95.555 66.044 1.00 171.48 205 THR B N 1
ATOM 1361 C CA . THR A 1 205 ? 112.176 95.406 64.599 1.00 172.29 205 THR B CA 1
ATOM 1362 C C . THR A 1 205 ? 113.008 96.533 64.005 1.00 172.92 205 THR B C 1
ATOM 1363 O O . THR A 1 205 ? 113.022 97.655 64.520 1.00 170.51 205 THR B O 1
ATOM 1367 N N . LEU A 1 206 ? 113.709 96.222 62.918 1.00 174.50 206 LEU B N 1
ATOM 1368 C CA . LEU A 1 206 ? 114.656 97.147 62.315 1.00 171.79 206 LEU B CA 1
ATOM 1369 C C . LEU A 1 206 ? 114.475 97.155 60.805 1.00 174.81 206 LEU B C 1
ATOM 1370 O O . LEU A 1 206 ? 114.171 96.123 60.203 1.00 178.28 206 LEU B O 1
ATOM 1375 N N . THR A 1 207 ? 114.671 98.323 60.198 1.00 182.72 207 THR B N 1
ATOM 1376 C CA . THR A 1 207 ? 114.631 98.478 58.753 1.00 183.73 207 THR B CA 1
ATOM 1377 C C . THR A 1 207 ? 115.814 99.326 58.308 1.00 183.49 207 THR B C 1
ATOM 1378 O O . THR A 1 207 ? 116.183 100.292 58.982 1.00 183.86 207 THR B O 1
ATOM 1382 N N . SER A 1 208 ? 116.408 98.958 57.176 1.00 189.15 208 SER B N 1
ATOM 1383 C CA . SER A 1 208 ? 117.523 99.691 56.598 1.00 191.06 208 SER B CA 1
ATOM 1384 C C . SER A 1 208 ? 117.263 99.904 55.115 1.00 192.21 208 SER B C 1
ATOM 1385 O O . SER A 1 208 ? 116.479 99.183 54.494 1.00 192.59 208 SER B O 1
ATOM 1388 N N . SER A 1 209 ? 117.919 100.915 54.549 1.00 195.82 209 SER B N 1
ATOM 1389 C CA . SER A 1 209 ? 117.721 101.262 53.150 1.00 194.93 209 SER B CA 1
ATOM 1390 C C . SER A 1 209 ? 119.047 101.654 52.515 1.00 196.51 209 SER B C 1
ATOM 1391 O O . SER A 1 209 ? 119.967 102.116 53.194 1.00 195.05 209 SER B O 1
ATOM 1394 N N . VAL A 1 210 ? 119.129 101.469 51.196 1.00 217.50 210 VAL B N 1
ATOM 1395 C CA . VAL A 1 210 ? 120.297 101.877 50.423 1.00 217.48 210 VAL B CA 1
ATOM 1396 C C . VAL A 1 210 ? 119.847 102.058 48.980 1.00 217.39 210 VAL B C 1
ATOM 1397 O O . VAL A 1 210 ? 118.887 101.429 48.529 1.00 217.60 210 VAL B O 1
ATOM 1401 N N . THR A 1 211 ? 120.525 102.947 48.257 1.00 220.67 211 THR B N 1
ATOM 1402 C CA . THR A 1 211 ? 120.282 103.166 46.838 1.00 220.35 211 THR B CA 1
ATOM 1403 C C . THR A 1 211 ? 121.494 102.699 46.047 1.00 220.96 211 THR B C 1
ATOM 1404 O O . THR A 1 211 ? 122.623 103.115 46.331 1.00 220.57 211 THR B O 1
ATOM 1408 N N . SER A 1 212 ? 121.259 101.840 45.058 1.00 236.65 212 SER B N 1
ATOM 1409 C CA . SER A 1 212 ? 122.317 101.328 44.195 1.00 236.98 212 SER B CA 1
ATOM 1410 C C . SER A 1 212 ? 121.861 101.431 42.749 1.00 238.11 212 SER B C 1
ATOM 1411 O O . SER A 1 212 ? 120.856 100.821 42.368 1.00 237.78 212 SER B O 1
ATOM 1414 N N . SER A 1 213 ? 122.600 102.199 41.947 1.00 243.45 213 SER B N 1
ATOM 1415 C CA . SER A 1 213 ? 122.292 102.322 40.529 1.00 243.66 213 SER B CA 1
ATOM 1416 C C . SER A 1 213 ? 122.708 101.096 39.728 1.00 243.97 213 SER B C 1
ATOM 1417 O O . SER A 1 213 ? 122.294 100.964 38.572 1.00 243.61 213 SER B O 1
ATOM 1420 N N . THR A 1 214 ? 123.508 100.205 40.309 1.00 246.34 214 THR B N 1
ATOM 1421 C CA . THR A 1 214 ? 123.971 99.005 39.627 1.00 245.02 214 THR B CA 1
ATOM 1422 C C . THR A 1 214 ? 123.001 97.837 39.750 1.00 245.29 214 THR B C 1
ATOM 1423 O O . THR A 1 214 ? 123.242 96.787 39.147 1.00 246.55 214 THR B O 1
ATOM 1427 N N . TRP A 1 215 ? 121.928 97.987 40.519 1.00 240.87 215 TRP B N 1
ATOM 1428 C CA . TRP A 1 215 ? 120.936 96.928 40.622 1.00 240.99 215 TRP B CA 1
ATOM 1429 C C . TRP A 1 215 ? 120.158 96.813 39.312 1.00 241.38 215 TRP B C 1
ATOM 1430 O O . TRP A 1 215 ? 119.827 97.831 38.695 1.00 240.20 215 TRP B O 1
ATOM 1441 N N . PRO A 1 216 ? 119.850 95.590 38.857 1.00 240.84 216 PRO B N 1
ATOM 1442 C CA . PRO A 1 216 ? 120.177 94.287 39.442 1.00 240.81 216 PRO B CA 1
ATOM 1443 C C . PRO A 1 216 ? 121.426 93.656 38.838 1.00 240.81 216 PRO B C 1
ATOM 1444 O O . PRO A 1 216 ? 121.643 92.456 38.991 1.00 240.85 216 PRO B O 1
ATOM 1448 N N . SER A 1 217 ? 122.254 94.434 38.135 1.00 245.84 217 SER B N 1
ATOM 1449 C CA . SER A 1 217 ? 123.472 93.882 37.549 1.00 245.23 217 SER B CA 1
ATOM 1450 C C . SER A 1 217 ? 124.465 93.462 38.626 1.00 245.26 217 SER B C 1
ATOM 1451 O O . SER A 1 217 ? 125.117 92.418 38.504 1.00 244.44 217 SER B O 1
ATOM 1454 N N . GLN A 1 218 ? 124.593 94.256 39.684 1.00 246.63 218 GLN B N 1
ATOM 1455 C CA . GLN A 1 218 ? 125.464 93.941 40.808 1.00 245.59 218 GLN B CA 1
ATOM 1456 C C . GLN A 1 218 ? 124.612 93.539 42.003 1.00 245.83 218 GLN B C 1
ATOM 1457 O O . GLN A 1 218 ? 123.755 94.310 42.447 1.00 245.16 218 GLN B O 1
ATOM 1463 N N . THR A 1 219 ? 124.849 92.335 42.515 1.00 243.88 219 THR B N 1
ATOM 1464 C CA . THR A 1 219 ? 124.096 91.851 43.662 1.00 244.59 219 THR B CA 1
ATOM 1465 C C . THR A 1 219 ? 124.542 92.562 44.933 1.00 243.68 219 THR B C 1
ATOM 1466 O O . THR A 1 219 ? 125.728 92.844 45.124 1.00 241.87 219 THR B O 1
ATOM 1470 N N . VAL A 1 220 ? 123.580 92.852 45.805 1.00 235.96 220 VAL B N 1
ATOM 1471 C CA . VAL A 1 220 ? 123.845 93.464 47.101 1.00 234.72 220 VAL B CA 1
ATOM 1472 C C . VAL A 1 220 ? 123.442 92.470 48.183 1.00 234.27 220 VAL B C 1
ATOM 1473 O O . VAL A 1 220 ? 122.558 91.632 47.968 1.00 232.34 220 VAL B O 1
ATOM 1477 N N . THR A 1 221 ? 124.126 92.530 49.321 1.00 228.85 221 THR B N 1
ATOM 1478 C CA . THR A 1 221 ? 123.892 91.618 50.429 1.00 228.14 221 THR B CA 1
ATOM 1479 C C . THR A 1 221 ? 123.461 92.392 51.666 1.00 226.94 221 THR B C 1
ATOM 1480 O O . THR A 1 221 ? 123.888 93.529 51.890 1.00 224.91 221 THR B O 1
ATOM 1484 N N . CYS A 1 222 ? 122.610 91.763 52.471 1.00 221.01 222 CYS B N 1
ATOM 1485 C CA . CYS A 1 222 ? 122.107 92.360 53.706 1.00 220.08 222 CYS B CA 1
ATOM 1486 C C . CYS A 1 222 ? 122.863 91.715 54.862 1.00 220.06 222 CYS B C 1
ATOM 1487 O O . CYS A 1 222 ? 122.440 90.703 55.421 1.00 220.16 222 CYS B O 1
ATOM 1490 N N . ASN A 1 223 ? 123.997 92.311 55.220 1.00 215.93 223 ASN B N 1
ATOM 1491 C CA . ASN A 1 223 ? 124.850 91.786 56.280 1.00 216.18 223 ASN B CA 1
ATOM 1492 C C . ASN A 1 223 ? 124.369 92.336 57.617 1.00 214.29 223 ASN B C 1
ATOM 1493 O O . ASN A 1 223 ? 124.378 93.551 57.839 1.00 214.31 223 ASN B O 1
ATOM 1498 N N . VAL A 1 224 ? 123.949 91.442 58.506 1.00 197.51 224 VAL B N 1
ATOM 1499 C CA . VAL A 1 224 ? 123.503 91.807 59.842 1.00 197.28 224 VAL B CA 1
ATOM 1500 C C . VAL A 1 224 ? 124.330 91.019 60.848 1.00 198.27 224 VAL B C 1
ATOM 1501 O O . VAL A 1 224 ? 124.877 89.956 60.534 1.00 200.29 224 VAL B O 1
ATOM 1505 N N . ALA A 1 225 ? 124.447 91.561 62.058 1.00 186.01 225 ALA B N 1
ATOM 1506 C CA . ALA A 1 225 ? 125.259 90.927 63.093 1.00 186.89 225 ALA B CA 1
ATOM 1507 C C . ALA A 1 225 ? 124.666 91.267 64.452 1.00 186.06 225 ALA B C 1
ATOM 1508 O O . ALA A 1 225 ? 124.718 92.424 64.880 1.00 185.10 225 ALA B O 1
ATOM 1510 N N . HIS A 1 226 ? 124.111 90.263 65.126 1.00 179.68 226 HIS B N 1
ATOM 1511 C CA . HIS A 1 226 ? 123.612 90.442 66.481 1.00 179.76 226 HIS B CA 1
ATOM 1512 C C . HIS A 1 226 ? 124.717 90.102 67.469 1.00 179.20 226 HIS B C 1
ATOM 1513 O O . HIS A 1 226 ? 125.154 88.945 67.515 1.00 176.30 226 HIS B O 1
ATOM 1520 N N . PRO A 1 227 ? 125.205 91.063 68.260 1.00 185.43 227 PRO B N 1
ATOM 1521 C CA . PRO A 1 227 ? 126.315 90.748 69.175 1.00 185.49 227 PRO B CA 1
ATOM 1522 C C . PRO A 1 227 ? 125.922 89.814 70.304 1.00 186.10 227 PRO B C 1
ATOM 1523 O O . PRO A 1 227 ? 126.659 88.863 70.594 1.00 188.79 227 PRO B O 1
ATOM 1527 N N . ALA A 1 228 ? 124.782 90.056 70.954 1.00 176.24 228 ALA B N 1
ATOM 1528 C CA . ALA A 1 228 ? 124.376 89.208 72.069 1.00 175.11 228 ALA B CA 1
ATOM 1529 C C . ALA A 1 228 ? 123.972 87.819 71.594 1.00 175.39 228 ALA B C 1
ATOM 1530 O O . ALA A 1 228 ? 124.245 86.822 72.270 1.00 175.45 228 ALA B O 1
ATOM 1532 N N . SER A 1 229 ? 123.321 87.732 70.435 1.00 180.74 229 SER B N 1
ATOM 1533 C CA . SER A 1 229 ? 122.937 86.440 69.886 1.00 181.68 229 SER B CA 1
ATOM 1534 C C . SER A 1 229 ? 124.070 85.753 69.138 1.00 183.66 229 SER B C 1
ATOM 1535 O O . SER A 1 229 ? 123.939 84.565 68.821 1.00 183.88 229 SER B O 1
ATOM 1538 N N . SER A 1 230 ? 125.167 86.469 68.863 1.00 190.04 230 SER B N 1
ATOM 1539 C CA . SER A 1 230 ? 126.328 85.937 68.141 1.00 190.09 230 SER B CA 1
ATOM 1540 C C . SER A 1 230 ? 125.929 85.354 66.787 1.00 191.88 230 SER B C 1
ATOM 1541 O O . SER A 1 230 ? 126.416 84.300 66.375 1.00 192.20 230 SER B O 1
ATOM 1544 N N . THR A 1 231 ? 125.034 86.047 66.088 1.00 195.62 231 THR B N 1
ATOM 1545 C CA . THR A 1 231 ? 124.502 85.590 64.813 1.00 195.69 231 THR B CA 1
ATOM 1546 C C . THR A 1 231 ? 124.902 86.566 63.717 1.00 194.44 231 THR B C 1
ATOM 1547 O O . THR A 1 231 ? 124.738 87.780 63.872 1.00 193.75 231 THR B O 1
ATOM 1551 N N . LYS A 1 232 ? 125.425 86.031 62.615 1.00 201.76 232 LYS B N 1
ATOM 1552 C CA . LYS A 1 232 ? 125.854 86.826 61.468 1.00 201.71 232 LYS B CA 1
ATOM 1553 C C . LYS A 1 232 ? 125.165 86.271 60.229 1.00 201.42 232 LYS B C 1
ATOM 1554 O O . LYS A 1 232 ? 125.475 85.159 59.790 1.00 201.52 232 LYS B O 1
ATOM 1560 N N . VAL A 1 233 ? 124.234 87.039 59.667 1.00 202.53 233 VAL B N 1
ATOM 1561 C CA . VAL A 1 233 ? 123.419 86.600 58.540 1.00 203.14 233 VAL B CA 1
ATOM 1562 C C . VAL A 1 233 ? 123.639 87.551 57.372 1.00 203.61 233 VAL B C 1
ATOM 1563 O O . VAL A 1 233 ? 123.546 88.774 57.533 1.00 202.43 233 VAL B O 1
ATOM 1567 N N . ASP A 1 234 ? 123.930 86.987 56.202 1.00 214.94 234 ASP B N 1
ATOM 1568 C CA . ASP A 1 234 ? 124.039 87.737 54.958 1.00 214.24 234 ASP B CA 1
ATOM 1569 C C . ASP A 1 234 ? 122.953 87.252 54.010 1.00 213.37 234 ASP B C 1
ATOM 1570 O O . ASP A 1 234 ? 122.840 86.048 53.758 1.00 213.34 234 ASP B O 1
ATOM 1575 N N . LYS A 1 235 ? 122.157 88.182 53.486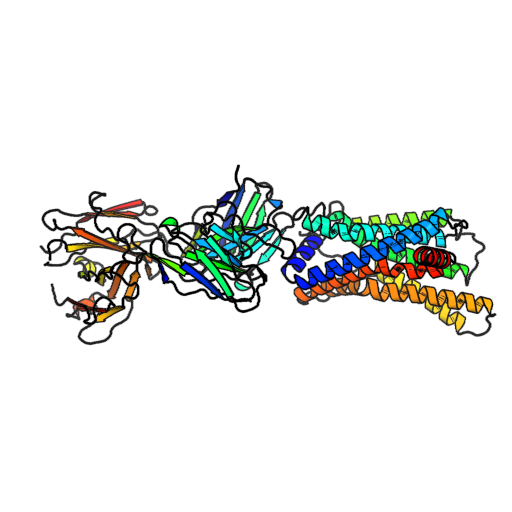 1.00 217.35 235 LYS B N 1
ATOM 1576 C CA . LYS A 1 235 ? 121.017 87.835 52.648 1.00 218.25 235 LYS B CA 1
ATOM 1577 C C . LYS A 1 235 ? 121.026 88.664 51.374 1.00 218.81 235 LYS B C 1
ATOM 1578 O O . LYS A 1 235 ? 121.153 89.892 51.425 1.00 218.66 235 LYS B O 1
ATOM 1584 N N . LYS A 1 236 ? 120.893 87.987 50.236 1.00 233.07 236 LYS B N 1
ATOM 1585 C CA . LYS A 1 236 ? 120.715 88.656 48.957 1.00 232.81 236 LYS B CA 1
ATOM 1586 C C . LYS A 1 236 ? 119.250 89.033 48.775 1.00 234.18 236 LYS B C 1
ATOM 1587 O O . LYS A 1 236 ? 118.351 88.246 49.085 1.00 234.06 236 LYS B O 1
ATOM 1593 N N . VAL A 1 237 ? 119.013 90.253 48.284 1.00 235.10 237 VAL B N 1
ATOM 1594 C CA . VAL A 1 237 ? 117.645 90.744 48.141 1.00 234.43 237 VAL B CA 1
ATOM 1595 C C . VAL A 1 237 ? 116.889 89.951 47.079 1.00 235.27 237 VAL B C 1
ATOM 1596 O O . VAL A 1 237 ? 115.718 89.599 47.270 1.00 235.30 237 VAL B O 1
ATOM 1600 N N . GLY A 1 238 ? 117.541 89.643 45.958 1.00 237.94 238 GLY B N 1
ATOM 1601 C CA . GLY A 1 238 ? 116.893 88.943 44.866 1.00 236.94 238 GLY B CA 1
ATOM 1602 C C . GLY A 1 238 ? 115.748 89.726 44.257 1.00 237.81 238 GLY B C 1
ATOM 1603 O O . GLY A 1 238 ? 115.929 90.867 43.820 1.00 237.61 238 GLY B O 1
ATOM 1604 N N . GLY A 1 239 ? 114.563 89.123 44.224 1.00 226.69 239 GLY B N 1
ATOM 1605 C CA . GLY A 1 239 ? 113.375 89.800 43.754 1.00 225.77 239 GLY B CA 1
ATOM 1606 C C . GLY A 1 239 ? 113.243 89.787 42.242 1.00 225.51 239 GLY B C 1
ATOM 1607 O O . GLY A 1 239 ? 114.109 89.314 41.504 1.00 225.22 239 GLY B O 1
ATOM 1608 N N . SER A 1 240 ? 112.116 90.322 41.779 1.00 220.15 240 SER 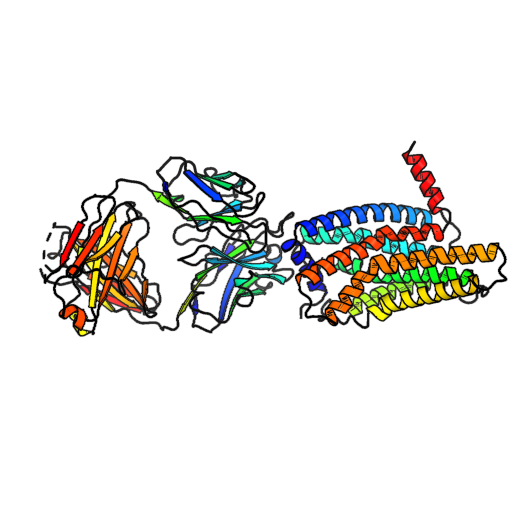B N 1
ATOM 1609 C CA . SER A 1 240 ? 111.853 90.401 40.350 1.00 220.49 240 SER B CA 1
ATOM 1610 C C . SER A 1 240 ? 112.761 91.432 39.693 1.00 221.95 240 SER B C 1
ATOM 1611 O O . SER A 1 240 ? 113.034 92.495 40.258 1.00 222.18 240 SER B O 1
ATOM 1614 N N . GLY A 1 241 ? 113.231 91.111 38.492 1.00 217.64 241 GLY B N 1
ATOM 1615 C CA . GLY A 1 241 ? 114.117 91.995 37.759 1.00 215.90 241 GLY B CA 1
ATOM 1616 C C . GLY A 1 241 ? 115.568 91.858 38.175 1.00 215.71 241 GLY B C 1
ATOM 1617 O O . GLY A 1 241 ? 115.898 91.963 39.357 1.00 216.66 241 GLY B O 1
ATOM 1618 N N . ASP B 2 21 ? 106.209 122.469 93.493 1.00 142.21 288 ASP C N 1
ATOM 1619 C CA . ASP B 2 21 ? 107.100 121.903 92.489 1.00 147.12 288 ASP C CA 1
ATOM 1620 C C . ASP B 2 21 ? 107.131 122.772 91.238 1.00 147.11 288 ASP C C 1
ATOM 1621 O O . ASP B 2 21 ? 106.106 122.973 90.587 1.00 145.09 288 ASP C O 1
ATOM 1626 N N . THR B 2 22 ? 108.313 123.285 90.909 1.00 130.62 289 THR C N 1
ATOM 1627 C CA . THR B 2 22 ? 108.454 124.158 89.753 1.00 126.54 289 THR C CA 1
ATOM 1628 C C . THR B 2 22 ? 108.341 123.362 88.460 1.00 123.82 289 THR C C 1
ATOM 1629 O O . THR B 2 22 ? 108.802 122.222 88.369 1.00 127.08 289 THR C O 1
ATOM 1633 N N . VAL B 2 23 ? 107.719 123.972 87.457 1.00 114.50 290 VAL C N 1
ATOM 1634 C CA . VAL B 2 23 ? 107.596 123.392 86.126 1.00 116.43 290 VAL C CA 1
ATOM 1635 C C . VAL B 2 23 ? 108.343 124.297 85.161 1.00 120.88 290 VAL C C 1
ATOM 1636 O O . VAL B 2 23 ? 108.037 125.492 85.059 1.00 128.56 290 VAL C O 1
ATOM 1640 N N . LEU B 2 24 ? 109.317 123.734 84.455 1.00 113.71 291 LEU C N 1
ATOM 1641 C CA . LEU B 2 24 ? 110.153 124.480 83.524 1.00 110.44 291 LEU C CA 1
ATOM 1642 C C . LEU B 2 24 ? 109.777 124.082 82.105 1.00 113.37 291 LEU C C 1
ATOM 1643 O O . LEU B 2 24 ? 109.905 122.912 81.731 1.00 120.15 291 LEU C O 1
ATOM 1648 N N . THR B 2 25 ? 109.316 125.051 81.321 1.00 119.70 292 THR C N 1
ATOM 1649 C CA . THR B 2 25 ? 108.928 124.829 79.934 1.00 122.41 292 THR C CA 1
ATOM 1650 C C . THR B 2 25 ? 109.928 125.537 79.033 1.00 120.17 292 THR C C 1
ATOM 1651 O O . THR B 2 25 ? 110.145 126.745 79.172 1.00 127.78 292 THR C O 1
ATOM 1655 N N . GLN B 2 26 ? 110.527 124.790 78.115 1.00 115.54 293 GLN C N 1
ATOM 1656 C CA . GLN B 2 26 ? 111.539 125.323 77.218 1.00 121.38 293 GLN C CA 1
ATOM 1657 C C . GLN B 2 26 ? 110.927 125.700 75.875 1.00 125.62 293 GLN C C 1
ATOM 1658 O O . GLN B 2 26 ? 109.788 125.353 75.556 1.00 128.19 293 GLN C O 1
ATOM 1664 N N . SER B 2 27 ? 111.708 126.432 75.088 1.00 132.25 294 SER C N 1
ATOM 1665 C CA . SER B 2 27 ? 111.276 126.845 73.766 1.00 130.43 294 SER C CA 1
ATOM 1666 C C . SER B 2 27 ? 111.181 125.633 72.840 1.00 132.42 294 SER C C 1
ATOM 1667 O O . SER B 2 27 ? 111.871 124.632 73.044 1.00 131.86 294 SER C O 1
ATOM 1670 N N . PRO B 2 28 ? 110.309 125.683 71.835 1.00 135.93 295 PRO C N 1
ATOM 1671 C CA . PRO B 2 28 ? 110.277 124.606 70.841 1.00 134.89 295 PRO C CA 1
ATOM 1672 C C . PRO B 2 28 ? 111.564 124.558 70.034 1.00 137.61 295 PRO C C 1
ATOM 1673 O O . PRO B 2 28 ? 112.280 125.554 69.902 1.00 135.50 295 PRO C O 1
ATOM 1677 N N . ALA B 2 29 ? 111.860 123.369 69.512 1.00 144.47 296 ALA C N 1
ATOM 1678 C CA . ALA B 2 29 ? 113.065 123.170 68.717 1.00 143.72 296 ALA C CA 1
ATOM 1679 C C . ALA B 2 29 ? 113.023 124.024 67.456 1.00 145.78 296 ALA C C 1
ATOM 1680 O O . ALA B 2 29 ? 112.008 124.070 66.756 1.00 148.04 296 ALA C O 1
ATOM 1682 N N . LEU B 2 30 ? 114.132 124.700 67.169 1.00 138.91 297 LEU C N 1
ATOM 1683 C CA . LEU B 2 30 ? 114.205 125.643 66.064 1.00 137.11 297 LEU C CA 1
ATOM 1684 C C . LEU B 2 30 ? 115.449 125.378 65.231 1.00 137.66 297 LEU C C 1
ATOM 1685 O O . LEU B 2 30 ? 116.457 124.871 65.729 1.00 139.33 297 LEU C O 1
ATOM 1690 N N . ALA B 2 31 ? 115.363 125.727 63.950 1.00 142.93 298 ALA C N 1
ATOM 1691 C CA . ALA B 2 31 ? 116.472 125.533 63.029 1.00 143.58 298 ALA C CA 1
ATOM 1692 C C . ALA B 2 31 ? 117.506 126.636 63.192 1.00 144.42 298 ALA C C 1
ATOM 1693 O O . ALA B 2 31 ? 117.164 127.809 63.364 1.00 145.56 298 ALA C O 1
ATOM 1695 N N . VAL B 2 32 ? 118.778 126.252 63.135 1.00 148.81 299 VAL C N 1
ATOM 1696 C CA . VAL B 2 32 ? 119.886 127.188 63.266 1.00 147.99 299 VAL C CA 1
ATOM 1697 C C . VAL B 2 32 ? 120.733 127.122 62.004 1.00 144.79 299 VAL C C 1
ATOM 1698 O O . VAL B 2 32 ? 120.729 126.123 61.278 1.00 143.07 299 VAL C O 1
ATOM 1702 N N . SER B 2 33 ? 121.455 128.206 61.742 1.00 143.77 300 SER C N 1
ATOM 1703 C CA . SER B 2 33 ? 122.358 128.297 60.607 1.00 144.36 300 SER C CA 1
ATOM 1704 C C . SER B 2 33 ? 123.758 128.620 61.104 1.00 146.48 300 SER C C 1
ATOM 1705 O O . SER B 2 33 ? 123.939 129.175 62.190 1.00 147.50 300 SER C O 1
ATOM 1708 N N . LEU B 2 34 ? 124.751 128.268 60.292 1.00 150.20 301 LEU C N 1
ATOM 1709 C CA . LEU B 2 34 ? 126.145 128.422 60.689 1.00 150.18 301 LEU C CA 1
ATOM 1710 C C . LEU B 2 34 ? 126.507 129.899 60.798 1.00 152.69 301 LEU C C 1
ATOM 1711 O O . LEU B 2 34 ? 126.440 130.638 59.810 1.00 151.52 301 LEU C O 1
ATOM 1716 N N . GLY B 2 35 ? 126.890 130.327 62.000 1.00 155.78 302 GLY C N 1
ATOM 1717 C CA . GLY B 2 35 ? 127.409 131.654 62.232 1.00 156.04 302 GLY C CA 1
ATOM 1718 C C . GLY B 2 35 ? 126.418 132.649 62.802 1.00 157.42 302 GLY C C 1
ATOM 1719 O O . GLY B 2 35 ? 126.842 133.671 63.351 1.00 157.34 302 GLY C O 1
ATOM 1720 N N . GLN B 2 36 ? 125.119 132.386 62.692 1.00 150.80 303 GLN C N 1
ATOM 1721 C CA . GLN B 2 36 ? 124.130 133.335 63.179 1.00 148.64 303 GLN C CA 1
ATOM 1722 C C . GLN B 2 36 ? 123.854 133.119 64.662 1.00 148.64 303 GLN C C 1
ATOM 1723 O O . GLN B 2 36 ? 123.994 132.011 65.188 1.00 147.92 303 GLN C O 1
ATOM 1729 N N . ARG B 2 37 ? 123.471 134.201 65.335 1.00 140.33 304 ARG C N 1
ATOM 1730 C CA . ARG B 2 37 ? 123.149 134.140 66.753 1.00 138.08 304 ARG C CA 1
ATOM 1731 C C . ARG B 2 37 ? 121.915 133.280 66.984 1.00 137.12 304 ARG C C 1
ATOM 1732 O O . ARG B 2 37 ? 120.970 133.298 66.192 1.00 137.85 304 ARG C O 1
ATOM 1740 N N . VAL B 2 38 ? 121.923 132.522 68.076 1.00 132.35 305 VAL C N 1
ATOM 1741 C CA . VAL B 2 38 ? 120.749 131.758 68.473 1.00 130.40 305 VAL C CA 1
ATOM 1742 C C . VAL B 2 38 ? 120.552 131.907 69.974 1.00 131.72 305 VAL C C 1
ATOM 1743 O O . VAL B 2 38 ? 121.494 132.185 70.723 1.00 136.44 305 VAL C O 1
ATOM 1747 N N . THR B 2 39 ? 119.305 131.747 70.408 1.00 119.49 306 THR C N 1
ATOM 1748 C CA . THR B 2 39 ? 118.961 131.828 71.817 1.00 122.81 306 THR C CA 1
ATOM 1749 C C . THR B 2 39 ? 117.949 130.744 72.154 1.00 121.99 306 THR C C 1
ATOM 1750 O O . THR B 2 39 ? 117.130 130.349 71.321 1.00 120.54 306 THR C O 1
ATOM 1754 N N . ILE B 2 40 ? 118.028 130.262 73.389 1.00 115.44 307 ILE C N 1
ATOM 1755 C CA . ILE B 2 40 ? 117.128 129.248 73.919 1.00 115.66 307 ILE C CA 1
ATOM 1756 C C . ILE B 2 40 ? 116.473 129.823 75.164 1.00 120.24 307 ILE C C 1
ATOM 1757 O O . ILE B 2 40 ? 117.166 130.320 76.059 1.00 125.69 307 ILE C O 1
ATOM 1762 N N . SER B 2 41 ? 115.146 129.764 75.218 1.00 122.86 308 SER C N 1
ATOM 1763 C CA . SER B 2 41 ? 114.373 130.362 76.296 1.00 124.47 308 SER C CA 1
ATOM 1764 C C . SER B 2 41 ? 113.822 129.274 77.204 1.00 125.13 308 SER C C 1
ATOM 1765 O O . SER B 2 41 ? 113.229 128.302 76.726 1.00 136.04 308 SER C O 1
ATOM 1768 N N . CYS B 2 42 ? 114.018 129.441 78.510 1.00 121.42 309 CYS C N 1
ATOM 1769 C CA . CYS B 2 42 ? 113.494 128.526 79.515 1.00 124.28 309 CYS C CA 1
ATOM 1770 C C . CYS B 2 42 ? 112.666 129.335 80.500 1.00 128.75 309 CYS C C 1
ATOM 1771 O O . CYS B 2 42 ? 113.184 130.253 81.144 1.00 135.61 309 CYS C O 1
ATOM 1774 N N . ARG B 2 43 ? 111.384 129.005 80.611 1.00 131.33 310 ARG C N 1
ATOM 1775 C CA . ARG B 2 43 ? 110.458 129.732 81.466 1.00 130.05 310 ARG C CA 1
ATOM 1776 C C . ARG B 2 43 ? 110.047 128.845 82.630 1.00 131.61 310 ARG C C 1
ATOM 1777 O O . ARG B 2 43 ? 109.597 127.714 82.424 1.00 134.84 310 ARG C O 1
ATOM 1785 N N . ALA B 2 44 ? 110.201 129.359 83.844 1.00 119.80 311 ALA C N 1
ATOM 1786 C CA . ALA B 2 44 ? 109.848 128.612 85.038 1.00 120.30 311 ALA C CA 1
ATOM 1787 C C . ALA B 2 44 ? 108.392 128.864 85.417 1.00 124.76 311 ALA C C 1
ATOM 1788 O O . ALA B 2 44 ? 107.692 129.675 84.809 1.00 124.52 311 ALA C O 1
ATOM 1790 N N . SER B 2 45 ? 107.936 128.147 86.442 1.00 124.55 312 SER C N 1
ATOM 1791 C CA . SER B 2 45 ? 106.582 128.326 86.956 1.00 122.26 312 SER C CA 1
ATOM 1792 C C . SER B 2 45 ? 106.565 129.320 88.113 1.00 124.63 312 SER C C 1
ATOM 1793 O O . SER B 2 45 ? 105.884 130.348 88.049 1.00 128.41 312 SER C O 1
ATOM 1796 N N . LYS B 2 46 ? 107.309 129.026 89.172 1.00 123.54 313 LYS C N 1
ATOM 1797 C CA . LYS B 2 46 ? 107.484 129.942 90.284 1.00 123.89 313 LYS C CA 1
ATOM 1798 C C . LYS B 2 46 ? 108.778 130.726 90.088 1.00 125.22 313 LYS C C 1
ATOM 1799 O O . LYS B 2 46 ? 109.394 130.697 89.019 1.00 130.56 313 LYS C O 1
ATOM 1805 N N . SER B 2 47 ? 109.198 131.443 91.123 1.00 114.85 314 SER C N 1
ATOM 1806 C CA . SER B 2 47 ? 110.397 132.266 91.050 1.00 120.08 314 SER C CA 1
ATOM 1807 C C . SER B 2 47 ? 111.615 131.446 91.454 1.00 120.25 314 SER C C 1
ATOM 1808 O O . SER B 2 47 ? 111.660 130.888 92.555 1.00 121.23 314 SER C O 1
ATOM 1811 N N . VAL B 2 48 ? 112.596 131.372 90.560 1.00 120.75 315 VAL C N 1
ATOM 1812 C CA . VAL B 2 48 ? 113.919 130.837 90.857 1.00 113.86 315 VAL C CA 1
ATOM 1813 C C . VAL B 2 48 ? 114.911 131.968 90.620 1.00 116.46 315 VAL C C 1
ATOM 1814 O O . VAL B 2 48 ? 115.006 132.488 89.502 1.00 126.83 315 VAL C O 1
ATOM 1818 N N . SER B 2 49 ? 115.614 132.381 91.677 1.00 120.03 316 SER C N 1
ATOM 1819 C CA . SER B 2 49 ? 116.360 133.635 91.617 1.00 131.23 316 SER C CA 1
ATOM 1820 C C . SER B 2 49 ? 117.481 133.604 90.586 1.00 132.50 316 SER C C 1
ATOM 1821 O O . SER B 2 49 ? 117.357 134.217 89.522 1.00 134.47 316 SER C O 1
ATOM 1824 N N . THR B 2 50 ? 118.553 132.859 90.870 1.00 117.56 317 THR C N 1
ATOM 1825 C CA . THR B 2 50 ? 119.583 132.500 89.888 1.00 115.42 317 THR C CA 1
ATOM 1826 C C . THR B 2 50 ? 120.026 131.089 90.261 1.00 115.19 317 THR C C 1
ATOM 1827 O O . THR B 2 50 ? 121.002 130.916 90.994 1.00 123.73 317 THR C O 1
ATOM 1831 N N . TYR B 2 51 ? 119.318 130.085 89.749 1.00 103.02 318 TYR C N 1
ATOM 1832 C CA . TYR B 2 51 ? 119.682 128.706 90.041 1.00 104.17 318 TYR C CA 1
ATOM 1833 C C . TYR B 2 51 ? 119.428 127.789 88.855 1.00 107.43 318 TYR C C 1
ATOM 1834 O O . TYR B 2 51 ? 119.107 126.611 89.036 1.00 116.39 318 TYR C O 1
ATOM 1843 N N . ILE B 2 52 ? 119.562 128.304 87.640 1.00 98.79 319 ILE C N 1
ATOM 1844 C CA . ILE B 2 52 ? 119.322 127.527 86.432 1.00 105.53 319 ILE C CA 1
ATOM 1845 C C . ILE B 2 52 ? 120.658 127.060 85.881 1.00 105.91 319 ILE C C 1
ATOM 1846 O O . ILE B 2 52 ? 121.532 127.877 85.566 1.00 116.24 319 ILE C O 1
ATOM 1851 N N . HIS B 2 53 ? 120.816 125.749 85.769 1.00 102.43 320 HIS C N 1
ATOM 1852 C CA . HIS B 2 53 ? 121.939 125.155 85.071 1.00 95.61 320 HIS C CA 1
ATOM 1853 C C . HIS B 2 53 ? 121.550 124.864 83.628 1.00 100.92 320 HIS C C 1
ATOM 1854 O O . HIS B 2 53 ? 120.458 124.371 83.335 1.00 125.02 320 HIS C O 1
ATOM 1861 N N . TRP B 2 54 ? 122.471 125.182 82.723 1.00 85.07 321 TRP C N 1
ATOM 1862 C CA . TRP B 2 54 ? 122.295 124.982 81.290 1.00 93.76 321 TRP C CA 1
ATOM 1863 C C . TRP B 2 54 ? 123.320 123.949 80.851 1.00 103.65 321 TRP C C 1
ATOM 1864 O O . TRP B 2 54 ? 124.527 124.209 80.929 1.00 115.11 321 TRP C O 1
ATOM 1875 N N . TYR B 2 55 ? 122.836 122.795 80.393 1.00 97.24 322 TYR C N 1
ATOM 1876 C CA . TYR B 2 55 ? 123.663 121.681 79.964 1.00 96.70 322 TYR C CA 1
ATOM 1877 C C . TYR B 2 55 ? 123.694 121.596 78.442 1.00 97.67 322 TYR C C 1
ATOM 1878 O O . TYR B 2 55 ? 123.140 122.436 77.730 1.00 108.97 322 TYR C O 1
ATOM 1887 N N . GLN B 2 56 ? 124.347 120.551 77.940 1.00 101.46 323 GLN C N 1
ATOM 1888 C CA . GLN B 2 56 ? 124.396 120.268 76.509 1.00 103.78 323 GLN C CA 1
ATOM 1889 C C . GLN B 2 56 ? 124.503 118.762 76.328 1.00 110.44 323 GLN C C 1
ATOM 1890 O O . GLN B 2 56 ? 125.576 118.187 76.529 1.00 114.32 323 GLN C O 1
ATOM 1896 N N . GLN B 2 57 ? 123.401 118.130 75.944 1.00 126.35 324 GLN C N 1
ATOM 1897 C CA . GLN B 2 57 ? 123.358 116.693 75.699 1.00 123.36 324 GLN C CA 1
ATOM 1898 C C . GLN B 2 57 ? 123.596 116.458 74.214 1.00 126.17 324 GLN C C 1
ATOM 1899 O O . GLN B 2 57 ? 122.739 116.775 73.383 1.00 131.23 324 GLN C O 1
ATOM 1905 N N . ARG B 2 58 ? 124.759 115.911 73.880 1.00 134.46 325 ARG C N 1
ATOM 1906 C CA . ARG B 2 58 ? 125.090 115.611 72.495 1.00 133.48 325 ARG C CA 1
ATOM 1907 C C . AR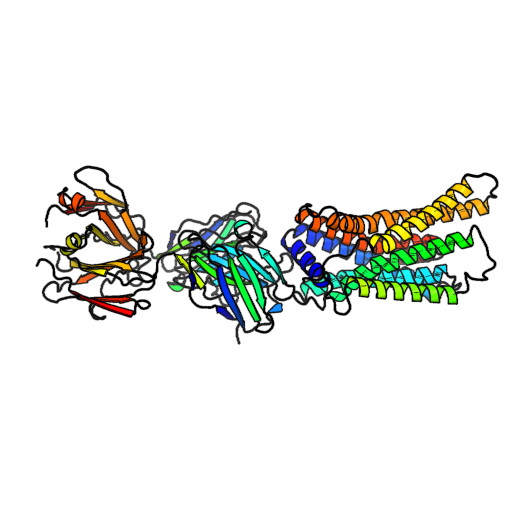G B 2 58 ? 124.502 114.254 72.118 1.00 133.88 325 ARG C C 1
ATOM 1908 O O . ARG B 2 58 ? 123.761 113.633 72.884 1.00 135.60 325 ARG C O 1
ATOM 1916 N N . SER B 2 59 ? 124.829 113.774 70.922 1.00 151.38 326 SER C N 1
ATOM 1917 C CA . SER B 2 59 ? 124.314 112.496 70.442 1.00 155.97 326 SER C CA 1
ATOM 1918 C C . SER B 2 59 ? 125.057 111.369 71.147 1.00 157.53 326 SER C C 1
ATOM 1919 O O . SER B 2 59 ? 126.244 111.142 70.890 1.00 158.45 326 SER C O 1
ATOM 1922 N N . GLY B 2 60 ? 124.361 110.659 72.028 1.00 146.16 327 GLY C N 1
ATOM 1923 C CA . GLY B 2 60 ? 124.964 109.554 72.753 1.00 146.83 327 GLY C CA 1
ATOM 1924 C C . GLY B 2 60 ? 126.062 109.957 73.713 1.00 147.39 327 GLY C C 1
ATOM 1925 O O . GLY B 2 60 ? 127.112 109.305 73.755 1.00 147.45 327 GLY C O 1
ATOM 1926 N N . GLN B 2 61 ? 125.848 111.020 74.485 1.00 137.78 328 GLN C N 1
ATOM 1927 C CA . GLN B 2 61 ? 126.841 111.499 75.433 1.00 134.70 328 GLN C CA 1
ATOM 1928 C C . GLN B 2 61 ? 126.142 112.001 76.686 1.00 132.40 328 GLN C C 1
ATOM 1929 O O . GLN B 2 61 ? 124.954 112.330 76.671 1.00 135.75 328 GLN C O 1
ATOM 1935 N N . GLN B 2 62 ? 126.898 112.053 77.777 1.00 118.51 329 GLN C N 1
ATOM 1936 C CA . GLN B 2 62 ? 126.377 112.604 79.014 1.00 120.89 329 GLN C CA 1
ATOM 1937 C C . GLN B 2 62 ? 126.217 114.117 78.885 1.00 124.78 329 GLN C C 1
ATOM 1938 O O . GLN B 2 62 ? 126.883 114.750 78.062 1.00 131.42 329 GLN C O 1
ATOM 1944 N N . PRO B 2 63 ? 125.312 114.717 79.657 1.00 102.10 330 PRO C N 1
ATOM 1945 C CA . PRO B 2 63 ? 125.200 116.179 79.646 1.00 103.74 330 PRO C CA 1
ATOM 1946 C C . PRO B 2 63 ? 126.458 116.833 80.195 1.00 109.28 330 PRO C C 1
ATOM 1947 O O . PRO B 2 63 ? 127.034 116.384 81.187 1.00 111.71 330 PRO C O 1
ATOM 1951 N N . LYS B 2 64 ? 126.879 117.907 79.538 1.00 116.14 331 LYS C N 1
ATOM 1952 C CA . LYS B 2 64 ? 128.028 118.694 79.961 1.00 113.72 331 LYS C CA 1
ATOM 1953 C C . LYS B 2 64 ? 127.523 120.047 80.435 1.00 112.42 331 LYS C C 1
ATOM 1954 O O . LYS B 2 64 ? 126.822 120.742 79.694 1.00 122.43 331 LYS C O 1
ATOM 1960 N N . LEU B 2 65 ? 127.874 120.416 81.662 1.00 94.63 332 LEU C N 1
ATOM 1961 C CA . LEU B 2 65 ? 127.395 121.667 82.232 1.00 94.36 332 LEU C CA 1
ATOM 1962 C C . LEU B 2 65 ? 128.066 122.844 81.540 1.00 98.42 332 LEU C C 1
ATOM 1963 O O . LEU B 2 65 ? 129.291 122.991 81.597 1.00 109.46 332 LEU C O 1
ATOM 1968 N N . LEU B 2 66 ? 127.265 123.681 80.882 1.00 101.11 333 LEU C N 1
ATOM 1969 C CA . LEU B 2 66 ? 127.765 124.896 80.251 1.00 102.17 333 LEU C CA 1
ATOM 1970 C C . LEU B 2 66 ? 127.653 126.096 81.183 1.00 105.16 333 LEU C C 1
ATOM 1971 O O . LEU B 2 66 ? 128.642 126.791 81.428 1.00 117.43 333 LEU C O 1
ATOM 1976 N N . ILE B 2 67 ? 126.460 126.351 81.710 1.00 103.52 334 ILE C N 1
ATOM 1977 C CA . ILE B 2 67 ? 126.200 127.536 82.521 1.00 97.47 334 ILE C CA 1
ATOM 1978 C C . ILE B 2 67 ? 125.704 127.093 83.888 1.00 101.96 334 ILE C C 1
ATOM 1979 O O . ILE B 2 67 ? 124.805 126.254 83.981 1.00 121.07 334 ILE C O 1
ATOM 1984 N N . TYR B 2 68 ? 126.287 127.651 84.945 1.00 99.49 335 TYR C N 1
ATOM 1985 C CA . TYR B 2 68 ? 125.790 127.444 86.296 1.00 105.23 335 TYR C CA 1
ATOM 1986 C C . TYR B 2 68 ? 125.385 128.780 86.900 1.00 115.15 335 TYR C C 1
ATOM 1987 O O . TYR B 2 68 ? 125.989 129.817 86.612 1.00 124.45 335 TYR C O 1
ATOM 1996 N N . SER B 2 69 ? 124.338 128.736 87.730 1.00 108.32 336 SER C N 1
ATOM 1997 C CA . SER B 2 69 ? 123.734 129.916 88.357 1.00 109.38 336 SER C CA 1
ATOM 1998 C C . SER B 2 69 ? 123.251 130.930 87.322 1.00 109.51 336 SER C C 1
ATOM 1999 O O . SER B 2 69 ? 123.234 132.135 87.582 1.00 108.18 336 SER C O 1
ATOM 2002 N N . ALA B 2 70 ? 122.892 130.444 86.133 1.00 111.48 337 ALA C N 1
ATOM 2003 C CA . ALA B 2 70 ? 122.216 131.158 85.052 1.00 107.14 337 ALA C CA 1
ATOM 2004 C C . ALA B 2 70 ? 123.052 132.258 84.411 1.00 110.47 337 ALA C C 1
ATOM 2005 O O . ALA B 2 70 ? 122.596 132.859 83.434 1.00 113.51 337 ALA C O 1
ATOM 2007 N N . SER B 2 71 ? 124.251 132.549 84.915 1.00 116.85 338 SER C N 1
ATOM 2008 C CA . SER B 2 71 ? 125.075 133.593 84.314 1.00 117.90 338 SER C CA 1
ATOM 2009 C C . SER B 2 71 ? 126.545 133.240 84.162 1.00 119.48 338 SER C C 1
ATOM 2010 O O . SER B 2 71 ? 127.211 133.848 83.317 1.00 121.27 338 SER C O 1
ATOM 2013 N N . ASN B 2 72 ? 127.085 132.296 84.926 1.00 120.21 339 ASN C N 1
ATOM 2014 C CA . ASN B 2 72 ? 128.521 132.059 84.975 1.00 114.94 339 ASN C CA 1
ATOM 2015 C C . ASN B 2 72 ? 128.901 130.899 84.066 1.00 119.20 339 ASN C C 1
ATOM 2016 O O . ASN B 2 72 ? 128.267 129.840 84.102 1.00 121.95 339 ASN C O 1
ATOM 2021 N N . LEU B 2 73 ? 129.937 131.106 83.259 1.00 122.43 340 LEU C N 1
ATOM 2022 C CA . LEU B 2 73 ? 130.441 130.053 82.391 1.00 120.54 340 LEU C CA 1
ATOM 2023 C C . LEU B 2 73 ? 131.168 128.991 83.204 1.00 125.43 340 LEU C C 1
ATOM 2024 O O . LEU B 2 73 ? 131.795 129.286 84.224 1.00 127.32 340 LEU C O 1
ATOM 2029 N N . GLU B 2 74 ? 131.078 127.747 82.748 1.00 138.74 341 GLU C N 1
ATOM 2030 C CA . GLU B 2 74 ? 131.845 126.670 83.349 1.00 138.59 341 GLU C CA 1
ATOM 2031 C C . GLU B 2 74 ? 133.296 126.745 82.887 1.00 141.26 341 GLU C C 1
ATOM 2032 O O . GLU B 2 74 ? 133.588 127.133 81.753 1.00 141.32 341 GLU C O 1
ATOM 2038 N N . SER B 2 75 ? 134.209 126.380 83.781 1.00 145.65 342 SER C N 1
ATOM 2039 C CA . SER B 2 75 ? 135.638 126.426 83.477 1.00 145.33 342 SER C CA 1
ATOM 2040 C C . SER B 2 75 ? 135.967 125.327 82.475 1.00 147.06 342 SER C C 1
ATOM 2041 O O . SER B 2 75 ? 136.106 124.157 82.837 1.00 150.65 342 SER C O 1
ATOM 2044 N N . GLY B 2 76 ? 136.094 125.702 81.204 1.00 142.88 343 GLY C N 1
ATOM 2045 C CA . GLY B 2 76 ? 136.419 124.749 80.162 1.00 141.78 343 GLY C CA 1
ATOM 2046 C C . GLY B 2 76 ? 135.605 124.930 78.898 1.00 144.63 343 GLY C C 1
ATOM 2047 O O . GLY B 2 76 ? 136.098 124.677 77.795 1.00 145.83 343 GLY C O 1
ATOM 2048 N N . VAL B 2 77 ? 134.357 125.362 79.044 1.00 144.98 344 VAL C N 1
ATOM 2049 C CA . VAL B 2 77 ? 133.478 125.611 77.904 1.00 141.97 344 VAL C CA 1
ATOM 2050 C C . VAL B 2 77 ? 133.978 126.867 77.195 1.00 143.30 344 VAL C C 1
ATOM 2051 O O . VAL B 2 77 ? 134.540 127.759 77.847 1.00 147.08 344 VAL C O 1
ATOM 2055 N N . PRO B 2 78 ? 133.864 126.958 75.869 1.00 136.77 345 PRO C N 1
ATOM 2056 C CA . PRO B 2 78 ? 134.253 128.195 75.183 1.00 137.96 345 PRO C CA 1
ATOM 2057 C C . PRO B 2 78 ? 133.357 129.364 75.566 1.00 138.35 345 PRO C C 1
ATOM 2058 O O . PRO B 2 78 ? 132.254 129.198 76.089 1.00 140.09 345 PRO C O 1
ATOM 2062 N N . SER B 2 79 ? 133.855 130.568 75.289 1.00 149.69 346 SER C N 1
ATOM 2063 C CA . SER B 2 79 ? 133.170 131.802 75.652 1.00 150.58 346 SER C CA 1
ATOM 2064 C C . SER B 2 79 ? 132.030 132.156 74.707 1.00 152.91 346 SER C C 1
ATOM 2065 O O . SER B 2 79 ? 131.400 133.203 74.891 1.00 152.99 346 SER C O 1
ATOM 2068 N N . ARG B 2 80 ? 131.755 131.323 73.703 1.00 147.30 347 ARG C N 1
ATOM 2069 C CA . ARG B 2 80 ? 130.655 131.584 72.784 1.00 144.83 347 ARG C CA 1
ATOM 2070 C C . ARG B 2 80 ? 129.291 131.447 73.453 1.00 147.84 347 ARG C C 1
ATOM 2071 O O . ARG B 2 80 ? 128.307 131.984 72.935 1.00 146.99 347 ARG C O 1
ATOM 2079 N N . PHE B 2 81 ? 129.212 130.751 74.583 1.00 131.27 348 PHE C N 1
ATOM 2080 C CA . PHE B 2 81 ? 127.970 130.608 75.328 1.00 122.85 348 PHE C CA 1
ATOM 2081 C C . PHE B 2 81 ? 127.817 131.756 76.317 1.00 124.99 348 PHE C C 1
ATOM 2082 O O . PHE B 2 81 ? 128.802 132.278 76.845 1.00 131.45 348 PHE C O 1
ATOM 2090 N N . SER B 2 82 ? 126.570 132.150 76.564 1.00 127.94 349 SER C N 1
ATOM 2091 C CA . SER B 2 82 ? 126.306 133.190 77.556 1.00 126.68 349 SER C CA 1
ATOM 2092 C C . SER B 2 82 ? 124.899 133.025 78.106 1.00 128.86 349 SER C C 1
ATOM 2093 O O . SER B 2 82 ? 123.925 133.125 77.357 1.00 132.53 349 SER C O 1
ATOM 2096 N N . GLY B 2 83 ? 124.789 132.778 79.406 1.00 124.81 350 GLY C N 1
ATOM 2097 C CA . GLY B 2 83 ? 123.495 132.715 80.052 1.00 131.43 350 GLY C CA 1
ATOM 2098 C C . GLY B 2 83 ? 123.075 134.065 80.604 1.00 133.45 350 GLY C C 1
ATOM 2099 O O . GLY B 2 83 ? 123.906 134.904 80.939 1.00 135.72 350 GLY C O 1
ATOM 2100 N N . SER B 2 84 ? 121.763 134.268 80.700 1.00 125.28 351 SER C N 1
ATOM 2101 C CA . SER B 2 84 ? 121.241 135.534 81.194 1.00 124.18 351 SER C CA 1
ATOM 2102 C C . SER B 2 84 ? 119.835 135.325 81.733 1.00 119.05 351 SER C C 1
ATOM 2103 O O . SER B 2 84 ? 119.167 134.337 81.418 1.00 119.82 351 SER C O 1
ATOM 2106 N N . GLY B 2 85 ? 119.398 136.277 82.539 1.00 118.63 352 GLY C N 1
ATOM 2107 C CA . GLY B 2 85 ? 118.047 136.279 83.058 1.00 125.05 352 GLY C CA 1
ATOM 2108 C C . GLY B 2 85 ? 117.986 135.864 84.515 1.00 122.51 352 GLY C C 1
ATOM 2109 O O . GLY B 2 85 ? 118.844 135.134 85.023 1.00 120.84 352 GLY C O 1
ATOM 2110 N N . SER B 2 86 ? 116.952 136.341 85.203 1.00 125.76 353 SER C N 1
ATOM 2111 C CA . SER B 2 86 ? 116.714 135.982 86.592 1.00 122.48 353 SER C CA 1
ATOM 2112 C C . SER B 2 86 ? 115.223 136.084 86.869 1.00 131.06 353 SER C C 1
ATOM 2113 O O . SER B 2 86 ? 114.484 136.764 86.153 1.00 135.99 353 SER C O 1
ATOM 2116 N N . GLY B 2 87 ? 114.785 135.399 87.921 1.00 130.27 354 GLY C N 1
ATOM 2117 C CA . GLY B 2 87 ? 113.381 135.419 88.275 1.00 129.76 354 GLY C CA 1
ATOM 2118 C C . GLY B 2 87 ? 112.589 134.278 87.671 1.00 130.16 354 GLY C C 1
ATOM 2119 O O . GLY B 2 87 ? 112.560 133.174 88.220 1.00 134.68 354 GLY C O 1
ATOM 2120 N N . THR B 2 88 ? 111.929 134.536 86.545 1.00 140.25 355 THR C N 1
ATOM 2121 C CA . THR B 2 88 ? 111.073 133.553 85.894 1.00 142.13 355 THR C CA 1
ATOM 2122 C C . THR B 2 88 ? 111.597 133.116 84.534 1.00 142.82 355 THR C C 1
ATOM 2123 O O . THR B 2 88 ? 111.637 131.917 84.244 1.00 149.20 355 THR C O 1
ATOM 2127 N N . ASP B 2 89 ? 112.013 134.057 83.693 1.00 132.92 356 ASP C N 1
ATOM 2128 C CA . ASP B 2 89 ? 112.464 133.759 82.341 1.00 137.29 356 ASP C CA 1
ATOM 2129 C C . ASP B 2 89 ? 113.985 133.769 82.275 1.00 135.85 356 ASP C C 1
ATOM 2130 O O . ASP B 2 89 ? 114.634 134.646 82.850 1.00 135.00 356 ASP C O 1
ATOM 2135 N N . PHE B 2 90 ? 114.550 132.791 81.568 1.00 119.70 357 PHE C N 1
ATOM 2136 C CA . PHE B 2 90 ? 115.991 132.666 81.418 1.00 113.65 357 PHE C CA 1
ATOM 2137 C C . PHE B 2 90 ? 116.323 132.410 79.957 1.00 119.29 357 PHE C C 1
ATOM 2138 O O . PHE B 2 90 ? 115.538 131.800 79.227 1.00 125.61 357 PHE C O 1
ATOM 2146 N N . THR B 2 91 ? 117.492 132.880 79.532 1.00 125.94 358 THR C N 1
ATOM 2147 C CA . THR B 2 91 ? 117.920 132.731 78.151 1.00 128.81 358 THR C CA 1
ATOM 2148 C C . THR B 2 91 ? 119.358 132.241 78.097 1.00 128.93 358 THR C C 1
ATOM 2149 O O . THR B 2 91 ? 120.178 132.562 78.962 1.00 131.53 358 THR C O 1
ATOM 2153 N N . LEU B 2 92 ? 119.649 131.448 77.070 1.00 118.85 359 LEU C N 1
ATOM 2154 C CA . LEU B 2 92 ? 121.000 130.982 76.785 1.00 118.05 359 LEU C CA 1
ATOM 2155 C C . LEU B 2 92 ? 121.327 131.358 75.350 1.00 122.62 359 LEU C C 1
ATOM 2156 O O . LEU B 2 92 ? 120.610 130.960 74.428 1.00 125.39 359 LEU C O 1
ATOM 2161 N N . THR B 2 93 ? 122.403 132.113 75.157 1.00 133.02 360 THR C N 1
ATOM 2162 C CA . THR B 2 93 ? 122.759 132.665 73.859 1.00 130.99 360 THR C CA 1
ATOM 2163 C C . THR B 2 93 ? 124.024 131.995 73.345 1.00 132.52 360 THR C C 1
ATOM 2164 O O . THR B 2 93 ? 125.027 131.915 74.065 1.00 137.64 360 THR C O 1
ATOM 2168 N N . ILE B 2 94 ? 123.968 131.516 72.105 1.00 137.63 361 ILE C N 1
ATOM 2169 C CA . ILE B 2 94 ? 125.107 130.914 71.425 1.00 139.34 361 ILE C CA 1
ATOM 2170 C C . ILE B 2 94 ? 125.398 131.751 70.188 1.00 140.79 361 ILE C C 1
ATOM 2171 O O . ILE B 2 94 ? 124.508 131.961 69.352 1.00 143.63 361 ILE C O 1
ATOM 2176 N N . ASP B 2 95 ? 126.638 132.232 70.075 1.00 154.97 362 ASP C N 1
ATOM 2177 C CA . ASP B 2 95 ? 127.053 133.043 68.938 1.00 153.40 362 ASP C CA 1
ATOM 2178 C C . ASP B 2 95 ? 128.570 133.034 68.790 1.00 153.94 362 ASP C C 1
ATOM 2179 O O . ASP B 2 95 ? 129.289 133.413 69.723 1.00 155.59 362 ASP C O 1
ATOM 2184 N N . PRO B 2 96 ? 129.098 132.600 67.642 1.00 152.01 363 PRO C N 1
ATOM 2185 C CA . PRO B 2 96 ? 128.403 131.980 66.511 1.00 151.56 363 PRO C CA 1
ATOM 2186 C C . PRO B 2 96 ? 128.252 130.488 66.757 1.00 152.77 363 PRO C C 1
ATOM 2187 O O . PRO B 2 96 ? 128.662 130.005 67.808 1.00 152.72 363 PRO C O 1
ATOM 2191 N N . VAL B 2 97 ? 127.680 129.719 65.837 1.00 152.97 364 VAL C N 1
ATOM 2192 C CA . VAL B 2 97 ? 127.527 128.285 66.039 1.00 152.65 364 VAL C CA 1
ATOM 2193 C C . VAL B 2 97 ? 128.422 127.545 65.055 1.00 156.45 364 VAL C C 1
ATOM 2194 O O . VAL B 2 97 ? 128.762 128.047 63.977 1.00 158.80 364 VAL C O 1
ATOM 2198 N N . GLU B 2 98 ? 128.841 126.358 65.466 1.00 159.42 365 GLU C N 1
ATOM 2199 C CA . GLU B 2 98 ? 129.602 125.394 64.689 1.00 156.25 365 GLU C CA 1
ATOM 2200 C C . GLU B 2 98 ? 128.973 124.030 64.922 1.00 154.06 365 GLU C C 1
ATOM 2201 O O . GLU B 2 98 ? 128.220 123.852 65.885 1.00 154.33 365 GLU C O 1
ATOM 2207 N N . PRO B 2 99 ? 129.237 123.048 64.048 1.00 148.65 366 PRO C N 1
ATOM 2208 C CA . PRO B 2 99 ? 128.578 121.734 64.193 1.00 151.67 366 PRO C CA 1
ATOM 2209 C C . PRO B 2 99 ? 128.826 121.014 65.518 1.00 151.90 366 PRO C C 1
ATOM 2210 O O . PRO B 2 99 ? 128.244 119.942 65.724 1.00 153.72 366 PRO C O 1
ATOM 2214 N N . ASP B 2 100 ? 129.655 121.550 66.413 1.00 151.30 367 ASP C N 1
ATOM 2215 C CA . ASP B 2 100 ? 129.785 120.983 67.748 1.00 152.12 367 ASP C CA 1
ATOM 2216 C C . ASP B 2 100 ? 128.668 121.415 68.689 1.00 152.12 367 ASP C C 1
ATOM 2217 O O . ASP B 2 100 ? 128.545 120.844 69.778 1.00 155.02 367 ASP C O 1
ATOM 2222 N N . ASP B 2 101 ? 127.855 122.399 68.306 1.00 138.26 368 ASP C N 1
ATOM 2223 C CA . ASP B 2 101 ? 126.769 122.886 69.148 1.00 139.46 368 ASP C CA 1
ATOM 2224 C C . ASP B 2 101 ? 125.408 122.325 68.761 1.00 138.68 368 ASP C C 1
ATOM 2225 O O . ASP B 2 101 ? 124.405 122.697 69.377 1.00 136.66 368 ASP C O 1
ATOM 2230 N N . ILE B 2 102 ? 125.345 121.448 67.764 1.00 134.68 369 ILE C N 1
ATOM 2231 C CA . ILE B 2 102 ? 124.081 120.864 67.333 1.00 131.63 369 ILE C CA 1
ATOM 2232 C C . ILE B 2 102 ? 123.723 119.723 68.275 1.00 131.81 369 ILE C C 1
ATOM 2233 O O . ILE B 2 102 ? 124.112 118.573 68.047 1.00 136.31 369 ILE C O 1
ATOM 2238 N N . ALA B 2 103 ? 122.976 120.030 69.332 1.00 123.64 370 ALA C N 1
ATOM 2239 C CA . ALA B 2 103 ? 122.720 119.062 70.390 1.00 127.64 370 ALA C CA 1
ATOM 2240 C C . ALA B 2 103 ? 121.515 119.515 71.204 1.00 129.55 370 ALA C C 1
ATOM 2241 O O . ALA B 2 103 ? 120.925 120.567 70.948 1.00 136.93 370 ALA C O 1
ATOM 2243 N N . ASN B 2 104 ? 121.151 118.700 72.191 1.00 119.72 371 ASN C N 1
ATOM 2244 C CA . ASN B 2 104 ? 120.102 119.048 73.137 1.00 116.95 371 ASN C CA 1
ATOM 2245 C C . ASN B 2 104 ? 120.596 120.095 74.126 1.00 119.51 371 ASN C C 1
ATOM 2246 O O . ASN B 2 104 ? 121.798 120.252 74.349 1.00 130.14 371 ASN C O 1
ATOM 2251 N N . TYR B 2 105 ? 119.650 120.816 74.722 1.00 101.08 372 TYR C N 1
ATOM 2252 C CA . TYR B 2 105 ? 119.944 121.774 75.779 1.00 106.14 372 TYR C CA 1
ATOM 2253 C C . TYR B 2 105 ? 118.852 121.695 76.832 1.00 108.74 372 TYR C C 1
ATOM 2254 O O . TYR B 2 105 ? 117.665 121.785 76.506 1.00 115.91 372 TYR C O 1
ATOM 2263 N N . TYR B 2 106 ? 119.253 121.532 78.089 1.00 94.48 373 TYR C N 1
ATOM 2264 C CA . TYR B 2 106 ? 118.327 121.366 79.198 1.00 94.84 373 TYR C CA 1
ATOM 2265 C C . TYR B 2 106 ? 118.580 122.438 80.246 1.00 96.68 373 TYR C C 1
ATOM 2266 O O . TYR B 2 106 ? 119.732 122.753 80.556 1.00 114.54 373 TYR C O 1
ATOM 2275 N N . CYS B 2 107 ? 117.504 122.998 80.788 1.00 99.24 374 CYS C N 1
ATOM 2276 C CA . CYS B 2 107 ? 117.581 123.926 81.907 1.00 101.76 374 CYS C CA 1
ATOM 2277 C C . CYS B 2 107 ? 117.084 123.220 83.160 1.00 107.62 374 CYS C C 1
ATOM 2278 O O . CYS B 2 107 ? 116.006 122.617 83.150 1.00 123.08 374 CYS C O 1
ATOM 2281 N N . GLN B 2 108 ? 117.875 123.276 84.227 1.00 90.47 375 GLN C N 1
ATOM 2282 C CA . GLN B 2 108 ? 117.525 122.608 85.474 1.00 91.32 375 GLN C CA 1
ATOM 2283 C C . GLN B 2 108 ? 117.595 123.596 86.626 1.00 101.83 375 GLN C C 1
ATOM 2284 O O . GLN B 2 108 ? 118.618 124.256 86.814 1.00 116.42 375 GLN C O 1
ATOM 2290 N N . GLN B 2 109 ? 116.518 123.692 87.398 1.00 109.90 376 GLN C N 1
ATOM 2291 C CA . GLN B 2 109 ? 116.508 124.539 88.580 1.00 107.04 376 GLN C CA 1
ATOM 2292 C C . GLN B 2 109 ? 116.932 123.731 89.798 1.00 109.27 376 GLN C C 1
ATOM 2293 O O . GLN B 2 109 ? 116.623 122.542 89.908 1.00 121.00 376 GLN C O 1
ATOM 2299 N N . ILE B 2 110 ? 117.653 124.380 90.709 1.00 96.85 377 ILE C N 1
ATOM 2300 C CA . ILE B 2 110 ? 118.111 123.716 91.924 1.00 105.13 377 ILE C CA 1
ATOM 2301 C C . ILE B 2 110 ? 117.655 124.505 93.142 1.00 108.62 377 ILE C C 1
ATOM 2302 O O . ILE B 2 110 ? 118.310 124.482 94.190 1.00 111.54 377 ILE C O 1
ATOM 2307 N N . ASN B 2 111 ? 116.527 125.204 93.018 1.00 108.10 378 ASN C N 1
ATOM 2308 C CA . ASN B 2 111 ? 116.041 126.022 94.122 1.00 108.15 378 ASN C CA 1
ATOM 2309 C C . ASN B 2 111 ? 115.355 125.172 95.184 1.00 109.78 378 ASN C C 1
ATOM 2310 O O . ASN B 2 111 ? 115.798 125.124 96.336 1.00 116.15 378 ASN C O 1
ATOM 2315 N N . GLU B 2 112 ? 114.273 124.495 94.819 1.00 120.40 379 GLU C N 1
ATOM 2316 C CA . GLU B 2 112 ? 113.605 123.581 95.731 1.00 125.48 379 GLU C CA 1
ATOM 2317 C C . GLU B 2 112 ? 113.981 122.146 95.389 1.00 125.38 379 GLU C C 1
ATOM 2318 O O . GLU B 2 112 ? 114.405 121.842 94.272 1.00 126.52 379 GLU C O 1
ATOM 2324 N N . LEU B 2 113 ? 113.815 121.267 96.375 1.00 112.92 380 LEU C N 1
ATOM 2325 C CA . LEU B 2 113 ? 114.409 119.933 96.304 1.00 113.91 380 LEU C CA 1
ATOM 2326 C C . LEU B 2 113 ? 113.945 119.066 95.136 1.00 120.93 380 LEU C C 1
ATOM 2327 O O . LEU B 2 113 ? 114.804 118.392 94.541 1.00 126.33 380 LEU C O 1
ATOM 2332 N N . PRO B 2 114 ? 112.656 119.009 94.751 1.00 114.19 381 PRO C N 1
ATOM 2333 C CA . PRO B 2 114 ? 112.327 118.248 93.539 1.00 105.47 381 PRO C CA 1
ATOM 2334 C C . PRO B 2 114 ? 112.847 118.944 92.294 1.00 116.49 381 PRO C C 1
ATOM 2335 O O . PRO B 2 114 ? 112.107 119.673 91.627 1.00 127.08 381 PRO C O 1
ATOM 2339 N N . TYR B 2 115 ? 114.135 118.741 92.003 1.00 105.41 382 TYR C N 1
ATOM 2340 C CA . TYR B 2 115 ? 114.786 119.383 90.866 1.00 99.57 382 TYR C CA 1
ATOM 2341 C C . TYR B 2 115 ? 114.090 118.996 89.571 1.00 102.60 382 TYR C C 1
ATOM 2342 O O . TYR B 2 115 ? 113.938 117.809 89.267 1.00 117.29 382 TYR C O 1
ATOM 2351 N N . THR B 2 116 ? 113.669 119.995 88.808 1.00 87.72 383 THR C N 1
ATOM 2352 C CA . THR B 2 116 ? 112.896 119.779 87.597 1.00 104.20 383 THR C CA 1
ATOM 2353 C C . THR B 2 116 ? 113.722 120.181 86.386 1.00 105.83 383 THR C C 1
ATOM 2354 O O . THR B 2 116 ? 114.255 121.294 86.333 1.00 111.18 383 THR C O 1
ATOM 2358 N N . PHE B 2 117 ? 113.828 119.276 85.424 1.00 99.79 384 PHE C N 1
ATOM 2359 C CA . PHE B 2 117 ? 114.489 119.560 84.164 1.00 96.14 384 PHE C CA 1
ATOM 2360 C C . PHE B 2 117 ? 113.468 120.015 83.130 1.00 97.29 384 PHE C C 1
ATOM 2361 O O . PHE B 2 117 ? 112.270 119.751 83.244 1.00 107.96 384 PHE C O 1
ATOM 2369 N N . GLY B 2 118 ? 113.957 120.711 82.115 1.00 101.51 385 GLY C N 1
ATOM 2370 C CA . GLY B 2 118 ? 113.103 121.102 81.019 1.00 107.77 385 GLY C CA 1
ATOM 2371 C C . GLY B 2 118 ? 112.913 119.982 80.019 1.00 109.82 385 GLY C C 1
ATOM 2372 O O . GLY B 2 118 ? 113.513 118.913 80.113 1.00 112.59 385 GLY C O 1
ATOM 2373 N N . ALA B 2 119 ? 112.042 120.240 79.042 1.00 109.47 386 ALA C N 1
ATOM 2374 C CA . ALA B 2 119 ? 111.805 119.255 77.993 1.00 113.30 386 ALA C CA 1
ATOM 2375 C C . ALA B 2 119 ? 113.025 119.099 77.095 1.00 118.00 386 ALA C C 1
ATOM 2376 O O . ALA B 2 119 ? 113.372 117.981 76.698 1.00 118.58 386 ALA C O 1
ATOM 2378 N N . GLY B 2 120 ? 113.688 120.204 76.767 1.00 116.19 387 GLY C N 1
ATOM 2379 C CA . GLY B 2 120 ? 114.854 120.159 75.909 1.00 113.75 387 GLY C CA 1
ATOM 2380 C C . GLY B 2 120 ? 114.578 120.679 74.515 1.00 118.13 387 GLY C C 1
ATOM 2381 O O . GLY B 2 120 ? 113.495 120.454 73.968 1.00 122.71 387 GLY C O 1
ATOM 2382 N N . THR B 2 121 ? 115.546 121.376 73.928 1.00 123.07 388 THR C N 1
ATOM 2383 C CA . THR B 2 121 ? 115.419 121.924 72.585 1.00 124.68 388 THR C CA 1
ATOM 2384 C C . THR B 2 121 ? 116.412 121.245 71.656 1.00 121.70 388 THR C C 1
ATOM 2385 O O . THR B 2 121 ? 117.571 121.031 72.025 1.00 126.00 388 THR C O 1
ATOM 2389 N N . LYS B 2 122 ? 115.955 120.912 70.455 1.00 128.59 389 LYS C N 1
ATOM 2390 C CA . LYS B 2 122 ? 116.794 120.315 69.421 1.00 133.96 389 LYS C CA 1
ATOM 2391 C C . LYS B 2 122 ? 117.213 121.409 68.449 1.00 137.21 389 LYS C C 1
ATOM 2392 O O . LYS B 2 122 ? 116.409 121.875 67.641 1.00 144.12 389 LYS C O 1
ATOM 2398 N N . LEU B 2 123 ? 118.470 121.829 68.534 1.00 129.68 390 LEU C N 1
ATOM 2399 C CA . LEU B 2 123 ? 119.037 122.655 67.480 1.00 132.74 390 LEU C CA 1
ATOM 2400 C C . LEU B 2 123 ? 119.422 121.772 66.302 1.00 132.80 390 LEU C C 1
ATOM 2401 O O . LEU B 2 123 ? 119.856 120.632 66.482 1.00 136.63 390 LEU C O 1
ATOM 2406 N N . GLU B 2 124 ? 119.242 122.289 65.088 1.00 146.29 391 GLU C N 1
ATOM 2407 C CA . GLU B 2 124 ? 119.676 121.555 63.909 1.00 149.34 391 GLU C CA 1
ATOM 2408 C C . GLU B 2 124 ? 119.916 122.527 62.764 1.00 148.30 391 GLU C C 1
ATOM 2409 O O . GLU B 2 124 ? 119.407 123.650 62.755 1.00 149.83 391 GLU C O 1
ATOM 2415 N N . LEU B 2 125 ? 120.704 122.068 61.795 1.00 148.54 392 LEU C N 1
ATOM 2416 C CA . LEU B 2 125 ? 121.088 122.877 60.650 1.00 152.49 392 LEU C CA 1
ATOM 2417 C C . LEU B 2 125 ? 119.890 123.135 59.742 1.00 152.18 392 LEU C C 1
ATOM 2418 O O . LEU B 2 125 ? 118.932 122.361 59.702 1.00 152.30 392 LEU C O 1
ATOM 2423 N N . LYS B 2 126 ? 119.952 124.239 59.003 1.00 159.40 393 LYS C N 1
ATOM 2424 C CA . LYS B 2 126 ? 118.958 124.544 57.987 1.00 158.56 393 LYS C CA 1
ATOM 2425 C C . LYS B 2 126 ? 119.601 124.547 56.607 1.00 159.86 393 LYS C C 1
ATOM 2426 O O . LYS B 2 126 ? 120.758 124.944 56.439 1.00 163.39 393 LYS C O 1
ATOM 2432 N N . ARG B 2 127 ? 118.834 124.097 55.621 1.00 168.73 394 ARG C N 1
ATOM 2433 C CA . ARG B 2 127 ? 119.269 124.026 54.232 1.00 170.11 394 ARG C CA 1
ATOM 2434 C C . ARG B 2 127 ? 118.025 124.036 53.351 1.00 170.52 394 ARG C C 1
ATOM 2435 O O . ARG B 2 127 ? 116.929 124.384 53.802 1.00 167.72 394 ARG C O 1
ATOM 2443 N N . ALA B 2 128 ? 118.198 123.665 52.085 1.00 180.76 395 ALA C N 1
ATOM 2444 C CA . ALA B 2 128 ? 117.085 123.636 51.149 1.00 179.56 395 ALA C CA 1
ATOM 2445 C C . ALA B 2 128 ? 116.076 122.560 51.535 1.00 178.11 395 ALA C C 1
ATOM 2446 O O . ALA B 2 128 ? 116.433 121.485 52.025 1.00 178.32 395 ALA C O 1
ATOM 2448 N N . ASP B 2 129 ? 114.800 122.862 51.307 1.00 187.94 396 ASP C N 1
ATOM 2449 C CA . ASP B 2 129 ? 113.705 121.957 51.651 1.00 189.90 396 ASP C CA 1
ATOM 2450 C C . ASP B 2 129 ? 113.614 120.878 50.580 1.00 189.98 396 ASP C C 1
ATOM 2451 O O . ASP B 2 129 ? 112.907 121.016 49.581 1.00 190.52 396 ASP C O 1
ATOM 2456 N N . ALA B 2 130 ? 114.344 119.788 50.793 1.00 183.21 397 ALA C N 1
ATOM 2457 C CA . ALA B 2 130 ? 114.353 118.693 49.833 1.00 182.12 397 ALA C CA 1
ATOM 2458 C C . ALA B 2 130 ? 113.061 117.889 49.916 1.00 181.58 397 ALA C C 1
ATOM 2459 O O . ALA B 2 130 ? 112.456 117.760 50.983 1.00 180.19 397 ALA C O 1
ATOM 2461 N N . ALA B 2 131 ? 112.632 117.361 48.772 1.00 183.62 398 ALA C N 1
ATOM 2462 C CA . ALA B 2 131 ? 111.458 116.507 48.716 1.00 184.53 398 ALA C CA 1
ATOM 2463 C C . ALA B 2 131 ? 111.803 115.086 49.162 1.00 186.60 398 ALA C C 1
ATOM 2464 O O . ALA B 2 131 ? 112.912 114.603 48.918 1.00 185.94 398 ALA C O 1
ATOM 2466 N N . PRO B 2 132 ? 110.873 114.402 49.826 1.00 185.24 399 PRO C N 1
ATOM 2467 C CA . PRO B 2 132 ? 111.126 113.013 50.224 1.00 183.26 399 PRO C CA 1
ATOM 2468 C C . PRO B 2 132 ? 111.181 112.084 49.023 1.00 182.62 399 PRO C C 1
ATOM 2469 O O . PRO B 2 132 ? 110.544 112.319 47.993 1.00 181.65 399 PRO C O 1
ATOM 2473 N N . THR B 2 133 ? 111.958 111.011 49.167 1.00 190.75 400 THR C N 1
ATOM 2474 C CA . THR B 2 133 ? 112.058 109.967 48.147 1.00 191.09 400 THR C CA 1
ATOM 2475 C C . THR B 2 133 ? 111.216 108.786 48.622 1.00 192.29 400 THR C C 1
ATOM 2476 O O . THR B 2 133 ? 111.730 107.806 49.162 1.00 193.70 400 THR C O 1
ATOM 2480 N N . VAL B 2 134 ? 109.913 108.880 48.399 1.00 200.91 401 VAL C N 1
ATOM 2481 C CA . VAL B 2 134 ? 108.941 107.926 48.921 1.00 200.71 401 VAL C CA 1
ATOM 2482 C C . VAL B 2 134 ? 108.974 106.657 48.082 1.00 201.66 401 VAL C C 1
ATOM 2483 O O . VAL B 2 134 ? 109.169 106.708 46.862 1.00 201.11 401 VAL C O 1
ATOM 2487 N N . SER B 2 135 ? 108.787 105.510 48.735 1.00 210.25 402 SER C N 1
ATOM 2488 C CA . SER B 2 135 ? 108.890 104.228 48.053 1.00 209.97 402 SER C CA 1
ATOM 2489 C C . SER B 2 135 ? 108.006 103.189 48.727 1.00 210.16 402 SER C C 1
ATOM 2490 O O . SER B 2 135 ? 108.154 102.928 49.928 1.00 208.39 402 SER C O 1
ATOM 2493 N N . ILE B 2 136 ? 107.072 102.638 47.946 1.00 223.23 403 ILE C N 1
ATOM 2494 C CA . ILE B 2 136 ? 106.434 101.362 48.250 1.00 223.68 403 ILE C CA 1
ATOM 2495 C C . ILE B 2 136 ? 107.494 100.271 48.262 1.00 223.77 403 ILE C C 1
ATOM 2496 O O . ILE B 2 136 ? 108.332 100.195 47.353 1.00 223.53 403 ILE C O 1
ATOM 2501 N N . PHE B 2 137 ? 107.468 99.414 49.281 1.00 221.44 404 PHE C N 1
ATOM 2502 C CA . PHE B 2 137 ? 108.220 98.169 49.212 1.00 221.27 404 PHE C CA 1
ATOM 2503 C C . PHE B 2 137 ? 107.264 97.006 49.440 1.00 221.38 404 PHE C C 1
ATOM 2504 O O . PHE B 2 137 ? 106.568 96.978 50.470 1.00 219.56 404 PHE C O 1
ATOM 2512 N N . PRO B 2 138 ? 107.181 96.046 48.516 1.00 229.50 405 PRO C N 1
ATOM 2513 C CA . PRO B 2 138 ? 106.201 94.974 48.664 1.00 229.63 405 PRO C CA 1
ATOM 2514 C C . PRO B 2 138 ? 106.586 94.033 49.789 1.00 231.40 405 PRO C C 1
ATOM 2515 O O . PRO B 2 138 ? 107.778 93.872 50.103 1.00 232.82 405 PRO C O 1
ATOM 2519 N N . PRO B 2 139 ? 105.610 93.396 50.436 1.00 232.55 406 PRO C N 1
ATOM 2520 C CA . PRO B 2 139 ? 105.934 92.309 51.366 1.00 231.63 406 PRO C CA 1
ATOM 2521 C C . PRO B 2 139 ? 106.590 91.150 50.631 1.00 232.85 406 PRO C C 1
ATOM 2522 O O . PRO B 2 139 ? 106.285 90.867 49.471 1.00 232.98 406 PRO C O 1
ATOM 2526 N N . SER B 2 140 ? 107.504 90.479 51.325 1.00 238.81 407 SER C N 1
ATOM 2527 C CA . SER B 2 140 ? 108.309 89.443 50.699 1.00 239.34 407 SER C CA 1
ATOM 2528 C C . SER B 2 140 ? 107.476 88.192 50.428 1.00 240.24 407 SER C C 1
ATOM 2529 O O . SER B 2 140 ? 106.377 88.012 50.959 1.00 239.46 407 SER C O 1
ATOM 2532 N N . THR B 2 141 ? 108.022 87.322 49.573 1.00 241.82 408 THR C N 1
ATOM 2533 C CA . THR B 2 141 ? 107.315 86.103 49.189 1.00 240.84 408 THR C CA 1
ATOM 2534 C C . THR B 2 141 ? 107.178 85.139 50.361 1.00 240.98 408 THR C C 1
ATOM 2535 O O . THR B 2 141 ? 106.114 84.541 50.559 1.00 239.23 408 THR C O 1
ATOM 2539 N N . GLU B 2 142 ? 108.238 84.973 51.149 1.00 242.80 409 GLU C N 1
ATOM 2540 C CA . GLU B 2 142 ? 108.215 84.070 52.293 1.00 241.02 409 GLU C CA 1
ATOM 2541 C C . GLU B 2 142 ? 107.659 84.720 53.553 1.00 240.68 409 GLU C C 1
ATOM 2542 O O . GLU B 2 142 ? 107.645 84.076 54.607 1.00 241.11 409 GLU C O 1
ATOM 2548 N N . ARG B 2 143 ? 107.217 85.977 53.475 1.00 241.27 410 ARG C N 1
ATOM 2549 C CA . ARG B 2 143 ? 106.481 86.570 54.587 1.00 241.36 410 ARG C CA 1
ATOM 2550 C C . ARG B 2 143 ? 105.174 85.826 54.829 1.00 242.04 410 ARG C C 1
ATOM 2551 O O . ARG B 2 143 ? 104.779 85.602 55.979 1.00 241.99 410 ARG C O 1
ATOM 2559 N N . LEU B 2 144 ? 104.493 85.431 53.750 1.00 247.89 411 LEU C N 1
ATOM 2560 C CA . LEU B 2 144 ? 103.253 84.674 53.883 1.00 247.48 411 LEU C CA 1
ATOM 2561 C C . LEU B 2 144 ? 103.508 83.261 54.389 1.00 247.90 411 LEU C C 1
ATOM 2562 O O . LEU B 2 144 ? 102.636 82.671 55.038 1.00 246.89 411 LEU C O 1
ATOM 2567 N N . ALA B 2 145 ? 104.684 82.702 54.093 1.00 257.63 412 ALA C N 1
ATOM 2568 C CA . ALA B 2 145 ? 104.999 81.344 54.527 1.00 257.78 412 ALA C CA 1
ATOM 2569 C C . ALA B 2 145 ? 105.118 81.258 56.043 1.00 257.94 412 ALA C C 1
ATOM 2570 O O . ALA B 2 145 ? 104.721 80.254 56.646 1.00 257.73 412 ALA C O 1
ATOM 2572 N N . THR B 2 146 ? 105.659 82.296 56.675 1.00 255.17 413 THR C N 1
ATOM 2573 C CA . THR B 2 146 ? 105.817 82.327 58.122 1.00 254.21 413 THR C CA 1
ATOM 2574 C C . THR B 2 146 ? 104.564 82.800 58.845 1.00 253.43 413 THR C C 1
ATOM 2575 O O . THR B 2 146 ? 104.563 82.856 60.079 1.00 252.37 413 THR C O 1
ATOM 2579 N N . GLY B 2 147 ? 103.505 83.142 58.116 1.00 248.10 414 GLY C N 1
ATOM 2580 C CA . GLY B 2 147 ? 102.259 83.541 58.737 1.00 247.47 414 GLY C CA 1
ATOM 2581 C C . GLY B 2 147 ? 102.244 84.984 59.194 1.00 247.72 414 GLY C C 1
ATOM 2582 O O . GLY B 2 147 ? 102.046 85.265 60.380 1.00 247.48 414 GLY C O 1
ATOM 2583 N N . GLY B 2 148 ? 102.454 85.909 58.264 1.00 243.63 415 GLY C N 1
ATOM 2584 C CA . GLY B 2 148 ? 102.430 87.321 58.601 1.00 242.96 415 GLY C CA 1
ATOM 2585 C C . GLY B 2 148 ? 102.552 88.167 57.355 1.00 243.24 415 GLY C C 1
ATOM 2586 O O . GLY B 2 148 ? 102.771 87.662 56.250 1.00 243.52 415 GLY C O 1
ATOM 2587 N N . ALA B 2 149 ? 102.400 89.474 57.552 1.00 237.27 416 ALA C N 1
ATOM 2588 C CA . ALA B 2 149 ? 102.521 90.433 56.464 1.00 237.58 416 ALA C CA 1
ATOM 2589 C C . ALA B 2 149 ? 102.974 91.768 57.032 1.00 237.33 416 ALA C C 1
ATOM 2590 O O . ALA B 2 149 ? 102.429 92.232 58.036 1.00 236.68 416 ALA C O 1
ATOM 2592 N N . SER B 2 150 ? 103.960 92.384 56.387 1.00 229.65 417 SER C N 1
ATOM 2593 C CA . SER B 2 150 ? 104.464 93.687 56.810 1.00 229.00 417 SER C CA 1
ATOM 2594 C C . SER B 2 150 ? 104.785 94.495 55.563 1.00 229.13 417 SER C C 1
ATOM 2595 O O . SER B 2 150 ? 105.725 94.165 54.834 1.00 228.93 417 SER C O 1
ATOM 2598 N N . VAL B 2 151 ? 104.010 95.546 55.315 1.00 216.81 418 VAL C N 1
ATOM 2599 C CA . VAL B 2 151 ? 104.246 96.432 54.181 1.00 215.44 418 VAL C CA 1
ATOM 2600 C C . VAL B 2 151 ? 104.916 97.697 54.700 1.00 215.25 418 VAL C C 1
ATOM 2601 O O . VAL B 2 151 ? 104.697 98.097 55.850 1.00 214.30 418 VAL C O 1
ATOM 2605 N N . VAL B 2 152 ? 105.792 98.286 53.889 1.00 208.04 419 VAL C N 1
ATOM 2606 C CA . VAL B 2 152 ? 106.581 99.430 54.327 1.00 208.04 419 VAL C CA 1
ATOM 2607 C C . VAL B 2 152 ? 106.632 100.489 53.234 1.00 208.79 419 VAL C C 1
ATOM 2608 O O . VAL B 2 152 ? 106.673 100.194 52.031 1.00 206.85 419 VAL C O 1
ATOM 2612 N N . CYS B 2 153 ? 106.599 101.742 53.679 1.00 208.86 420 CYS C N 1
ATOM 2613 C CA . CYS B 2 153 ? 106.870 102.902 52.843 1.00 207.80 420 CYS C CA 1
ATOM 2614 C C . CYS B 2 153 ? 108.065 103.636 53.428 1.00 206.67 420 CYS C C 1
ATOM 2615 O O . CYS B 2 153 ? 108.081 103.958 54.623 1.00 205.30 420 CYS C O 1
ATOM 2618 N N . LEU B 2 154 ? 109.063 103.892 52.588 1.00 195.68 421 LEU C N 1
ATOM 2619 C CA . LEU B 2 154 ? 110.305 104.519 53.021 1.00 196.40 421 LEU C CA 1
ATOM 2620 C C . LEU B 2 154 ? 110.518 105.818 52.263 1.00 196.94 421 LEU C C 1
ATOM 2621 O O . LEU B 2 154 ? 110.498 105.827 51.029 1.00 197.57 421 LEU C O 1
ATOM 2626 N N . MET B 2 155 ? 110.739 106.909 52.992 1.00 190.78 422 MET C N 1
ATOM 2627 C CA . MET B 2 155 ? 111.163 108.151 52.364 1.00 189.08 422 MET C CA 1
ATOM 2628 C C . MET B 2 155 ? 112.338 108.729 53.136 1.00 189.68 422 MET C C 1
ATOM 2629 O O . MET B 2 155 ? 112.517 108.450 54.321 1.00 188.43 422 MET C O 1
ATOM 2634 N N . ASN B 2 156 ? 113.165 109.502 52.441 1.00 187.66 423 ASN C N 1
ATOM 2635 C CA . ASN B 2 156 ? 114.410 109.978 53.025 1.00 186.97 423 ASN C CA 1
ATOM 2636 C C . ASN B 2 156 ? 114.862 111.223 52.280 1.00 187.65 423 ASN C C 1
ATOM 2637 O O . ASN B 2 156 ? 114.343 111.555 51.211 1.00 187.45 423 ASN C O 1
ATOM 2642 N N . ASN B 2 157 ? 115.840 111.912 52.876 1.00 185.16 424 ASN C N 1
ATOM 2643 C CA . ASN B 2 157 ? 116.441 113.122 52.320 1.00 185.84 424 ASN C CA 1
ATOM 2644 C C . ASN B 2 157 ? 115.384 114.205 52.096 1.00 186.30 424 ASN C C 1
ATOM 2645 O O . ASN B 2 157 ? 115.099 114.615 50.970 1.00 187.87 424 ASN C O 1
ATOM 2650 N N . PHE B 2 158 ? 114.791 114.654 53.201 1.00 179.90 425 PHE C N 1
ATOM 2651 C CA . PHE B 2 158 ? 113.756 115.673 53.142 1.00 181.06 425 PHE C CA 1
ATOM 2652 C C . PHE B 2 158 ? 113.917 116.655 54.293 1.00 181.59 425 PHE C C 1
ATOM 2653 O O . PHE B 2 158 ? 114.569 116.373 55.301 1.00 181.67 425 PHE C O 1
ATOM 2661 N N . TYR B 2 159 ? 113.304 117.825 54.112 1.00 175.96 426 TYR C N 1
ATOM 2662 C CA . TYR B 2 159 ? 113.320 118.930 55.046 1.00 174.39 426 TYR C CA 1
ATOM 2663 C C . TYR B 2 159 ? 111.983 119.586 54.712 1.00 175.21 426 TYR C C 1
ATOM 2664 O O . TYR B 2 159 ? 111.709 119.835 53.524 1.00 174.09 426 TYR C O 1
ATOM 2673 N N . PRO B 2 160 ? 111.117 119.888 55.698 1.00 183.49 427 PRO C N 1
ATOM 2674 C CA . PRO B 2 160 ? 111.276 119.833 57.157 1.00 182.41 427 PRO C CA 1
ATOM 2675 C C . PRO B 2 160 ? 110.879 118.545 57.871 1.00 183.02 427 PRO C C 1
ATOM 2676 O O . PRO B 2 160 ? 110.484 117.549 57.272 1.00 182.28 427 PRO C O 1
ATOM 2680 N N . ARG B 2 161 ? 111.020 118.596 59.199 1.00 172.91 428 ARG C N 1
ATOM 2681 C CA . ARG B 2 161 ? 110.786 117.434 60.049 1.00 171.05 428 ARG C CA 1
ATOM 2682 C C . ARG B 2 161 ? 109.316 117.023 60.007 1.00 174.03 428 ARG C C 1
ATOM 2683 O O . ARG B 2 161 ? 108.998 115.834 59.914 1.00 175.75 428 ARG C O 1
ATOM 2691 N N . ASP B 2 162 ? 108.404 117.994 60.051 1.00 192.75 429 ASP C N 1
ATOM 2692 C CA . ASP B 2 162 ? 106.987 117.653 60.122 1.00 192.43 429 ASP C CA 1
ATOM 2693 C C . ASP B 2 162 ? 106.459 117.074 58.810 1.00 191.49 429 ASP C C 1
ATOM 2694 O O . ASP B 2 162 ? 105.990 117.789 57.920 1.00 191.15 429 ASP C O 1
ATOM 2699 N N . ILE B 2 163 ? 106.498 115.747 58.715 1.00 189.14 430 ILE C N 1
ATOM 2700 C CA . ILE B 2 163 ? 106.099 115.012 57.524 1.00 189.60 430 ILE C CA 1
ATOM 2701 C C . ILE B 2 163 ? 104.932 114.116 57.918 1.00 188.01 430 ILE C C 1
ATOM 2702 O O . ILE B 2 163 ? 104.986 113.433 58.947 1.00 186.85 430 ILE C O 1
ATOM 2707 N N . SER B 2 164 ? 103.863 114.140 57.128 1.00 192.59 431 SER C N 1
ATOM 2708 C CA . SER B 2 164 ? 102.684 113.346 57.439 1.00 192.17 431 SER C CA 1
ATOM 2709 C C . SER B 2 164 ? 102.604 112.163 56.486 1.00 194.13 431 SER C C 1
ATOM 2710 O O . SER B 2 164 ? 102.661 112.338 55.265 1.00 194.33 431 SER C O 1
ATOM 2713 N N . VAL B 2 165 ? 102.492 110.964 57.045 1.00 204.06 432 VAL C N 1
ATOM 2714 C CA . VAL B 2 165 ? 102.334 109.752 56.255 1.00 204.69 432 VAL C CA 1
ATOM 2715 C C . VAL B 2 165 ? 101.131 108.988 56.792 1.00 204.58 432 VAL C C 1
ATOM 2716 O O . VAL B 2 165 ? 100.827 109.022 57.990 1.00 203.88 432 VAL C O 1
ATOM 2720 N N . LYS B 2 166 ? 100.417 108.334 55.882 1.00 210.40 433 LYS C N 1
ATOM 2721 C CA . LYS B 2 166 ? 99.154 107.692 56.216 1.00 210.31 433 LYS C CA 1
ATOM 2722 C C . LYS B 2 166 ? 98.886 106.625 55.165 1.00 211.63 433 LYS C C 1
ATOM 2723 O O . LYS B 2 166 ? 99.478 106.662 54.090 1.00 210.84 433 LYS C O 1
ATOM 2729 N N . TRP B 2 167 ? 98.039 105.651 55.492 1.00 222.10 434 TRP C N 1
ATOM 2730 C CA . TRP B 2 167 ? 97.848 104.485 54.634 1.00 222.28 434 TRP C CA 1
ATOM 2731 C C . TRP B 2 167 ? 96.504 104.585 53.916 1.00 222.72 434 TRP C C 1
ATOM 2732 O O . TRP B 2 167 ? 95.444 104.495 54.546 1.00 222.29 434 TRP C O 1
ATOM 2743 N N . LYS B 2 168 ? 96.551 104.767 52.596 1.00 237.10 435 LYS C N 1
ATOM 2744 C CA . LYS B 2 168 ? 95.353 104.801 51.766 1.00 238.89 435 LYS C CA 1
ATOM 2745 C C . LYS B 2 168 ? 94.985 103.374 51.375 1.00 239.43 435 LYS C C 1
ATOM 2746 O O . LYS B 2 168 ? 95.758 102.691 50.685 1.00 237.72 435 LYS C O 1
ATOM 2752 N N . ILE B 2 169 ? 93.804 102.933 51.806 1.00 248.87 436 ILE C N 1
ATOM 2753 C CA . ILE B 2 169 ? 93.335 101.565 51.615 1.00 248.58 436 ILE C CA 1
ATOM 2754 C C . ILE B 2 169 ? 91.954 101.635 50.973 1.00 249.63 436 ILE C C 1
ATOM 2755 O O . ILE B 2 169 ? 90.979 102.021 51.631 1.00 250.33 436 ILE C O 1
ATOM 2760 N N . ASP B 2 170 ? 91.877 101.255 49.690 1.00 258.77 437 ASP C N 1
ATOM 2761 C CA . ASP B 2 170 ? 90.679 101.206 48.844 1.00 258.51 437 ASP C CA 1
ATOM 2762 C C . ASP B 2 170 ? 89.705 102.362 49.048 1.00 259.59 437 ASP C C 1
ATOM 2763 O O . ASP B 2 170 ? 88.486 102.165 49.010 1.00 260.58 437 ASP C O 1
ATOM 2768 N N . GLY B 2 171 ? 90.221 103.574 49.224 1.00 258.49 438 GLY C N 1
ATOM 2769 C CA . GLY B 2 171 ? 89.351 104.699 49.483 1.00 258.58 438 GLY C CA 1
ATOM 2770 C C . GLY B 2 171 ? 88.803 104.777 50.889 1.00 258.90 438 GLY C C 1
ATOM 2771 O O . GLY B 2 171 ? 87.796 105.460 51.105 1.00 258.72 438 GLY C O 1
ATOM 2772 N N . THR B 2 172 ? 89.427 104.102 51.853 1.00 251.98 439 THR C N 1
ATOM 2773 C CA . THR B 2 172 ? 89.013 104.154 53.248 1.00 250.89 439 THR C CA 1
ATOM 2774 C C . THR B 2 172 ? 90.192 104.520 54.142 1.00 249.81 439 THR C C 1
ATOM 2775 O O . THR B 2 172 ? 91.346 104.194 53.848 1.00 247.62 439 THR C O 1
ATOM 2779 N N . GLU B 2 173 ? 89.881 105.206 55.239 1.00 239.47 440 GLU C N 1
ATOM 2780 C CA . GLU B 2 173 ? 90.875 105.543 56.248 1.00 239.00 440 GLU C CA 1
ATOM 2781 C C . GLU B 2 173 ? 91.263 104.298 57.038 1.00 239.07 440 GLU C C 1
ATOM 2782 O O . GLU B 2 173 ? 90.446 103.401 57.259 1.00 239.66 440 GLU C O 1
ATOM 2788 N N . ARG B 2 174 ? 92.525 104.237 57.466 1.00 222.53 441 ARG C N 1
ATOM 2789 C CA . ARG B 2 174 ? 93.031 102.978 58.007 1.00 221.78 441 ARG C CA 1
ATOM 2790 C C . ARG B 2 174 ? 94.231 103.276 58.901 1.00 221.04 441 ARG C C 1
ATOM 2791 O O . ARG B 2 174 ? 95.294 103.653 58.397 1.00 219.66 441 ARG C O 1
ATOM 2799 N N . ARG B 2 175 ? 94.064 103.114 60.217 1.00 220.43 442 ARG C N 1
ATOM 2800 C CA . ARG B 2 175 ? 95.182 103.079 61.163 1.00 219.35 442 ARG C CA 1
ATOM 2801 C C . ARG B 2 175 ? 94.958 101.943 62.150 1.00 220.37 442 ARG C C 1
ATOM 2802 O O . ARG B 2 175 ? 93.990 101.978 62.916 1.00 220.43 442 ARG C O 1
ATOM 2810 N N . ASP B 2 176 ? 95.858 100.958 62.151 1.00 225.01 443 ASP C N 1
ATOM 2811 C CA . ASP B 2 176 ? 95.971 100.010 63.264 1.00 224.92 443 ASP C CA 1
ATOM 2812 C C . ASP B 2 176 ? 97.324 99.326 63.167 1.00 224.63 443 ASP C C 1
ATOM 2813 O O . ASP B 2 176 ? 97.656 98.755 62.123 1.00 224.61 443 ASP C O 1
ATOM 2818 N N . GLY B 2 177 ? 98.101 99.382 64.246 1.00 214.94 444 GLY C N 1
ATOM 2819 C CA . GLY B 2 177 ? 99.403 98.735 64.260 1.00 214.73 444 GLY C CA 1
ATOM 2820 C C . GLY B 2 177 ? 100.383 99.296 63.256 1.00 214.46 444 GLY C C 1
ATOM 2821 O O . GLY B 2 177 ? 101.212 98.551 62.723 1.00 212.90 444 GLY C O 1
ATOM 2822 N N . VAL B 2 178 ? 100.307 100.593 62.976 1.00 206.63 445 VAL C N 1
ATOM 2823 C CA . VAL B 2 178 ? 101.209 101.251 62.040 1.00 205.48 445 VAL C CA 1
ATOM 2824 C C . VAL B 2 178 ? 102.328 101.891 62.846 1.00 206.35 445 VAL C C 1
ATOM 2825 O O . VAL B 2 178 ? 102.080 102.765 63.686 1.00 204.64 445 VAL C O 1
ATOM 2829 N N . LEU B 2 179 ? 103.557 101.460 62.591 1.00 204.21 446 LEU C N 1
ATOM 2830 C CA . LEU B 2 179 ? 104.719 101.905 63.345 1.00 204.20 446 LEU C CA 1
ATOM 2831 C C . LEU B 2 179 ? 105.572 102.815 62.474 1.00 203.40 446 LEU C C 1
ATOM 2832 O O . LEU B 2 179 ? 105.876 102.480 61.325 1.00 199.51 446 LEU C O 1
ATOM 2837 N N . ASP B 2 180 ? 105.953 103.964 63.021 1.00 199.79 447 ASP C N 1
ATOM 2838 C CA . ASP B 2 180 ? 106.718 104.963 62.292 1.00 198.36 447 ASP C CA 1
ATOM 2839 C C . ASP B 2 180 ? 108.040 105.223 62.999 1.00 197.68 447 ASP C C 1
ATOM 2840 O O . ASP B 2 180 ? 108.081 105.388 64.222 1.00 195.62 447 ASP C O 1
ATOM 2845 N N . SER B 2 181 ? 109.117 105.258 62.219 1.00 185.35 448 SER C N 1
ATOM 2846 C CA . SER B 2 181 ? 110.451 105.532 62.730 1.00 183.49 448 SER C CA 1
ATOM 2847 C C . SER B 2 181 ? 111.044 106.715 61.982 1.00 182.39 448 SER C C 1
ATOM 2848 O O . SER B 2 181 ? 110.950 106.794 60.752 1.00 180.04 448 SER C O 1
ATOM 2851 N N . VAL B 2 182 ? 111.654 107.630 62.733 1.00 171.27 449 VAL C N 1
ATOM 2852 C CA . VAL B 2 182 ? 112.247 108.847 62.191 1.00 170.58 449 VAL C CA 1
ATOM 2853 C C . VAL B 2 182 ? 113.703 108.901 62.625 1.00 172.69 449 VAL C C 1
ATOM 2854 O O . VAL B 2 182 ? 113.999 108.827 63.823 1.00 171.89 449 VAL C O 1
ATOM 2858 N N . THR B 2 183 ? 114.608 109.047 61.661 1.00 170.90 450 THR C N 1
ATOM 2859 C CA . THR B 2 183 ? 116.024 109.129 61.979 1.00 168.62 450 THR C CA 1
ATOM 2860 C C . THR B 2 183 ? 116.364 110.495 62.569 1.00 168.23 450 THR C C 1
ATOM 2861 O O . THR B 2 183 ? 115.548 111.420 62.594 1.00 170.99 450 THR C O 1
ATOM 2865 N N . ASP B 2 184 ? 117.598 110.615 63.045 1.00 175.60 451 ASP C N 1
ATOM 2866 C CA . ASP B 2 184 ? 118.102 111.881 63.556 1.00 178.51 451 ASP C CA 1
ATOM 2867 C C . ASP B 2 184 ? 118.625 112.715 62.389 1.00 177.89 451 ASP C C 1
ATOM 2868 O O . ASP B 2 184 ? 118.409 112.394 61.217 1.00 175.72 451 ASP C O 1
ATOM 2873 N N . GLN B 2 185 ? 119.317 113.809 62.696 1.00 177.72 452 GLN C N 1
ATOM 2874 C CA . GLN B 2 185 ? 119.877 114.650 61.647 1.00 176.23 452 GLN C CA 1
ATOM 2875 C C . GLN B 2 185 ? 121.026 113.936 60.949 1.00 179.09 452 GLN C C 1
ATOM 2876 O O . GLN B 2 185 ? 121.890 113.340 61.599 1.00 182.51 452 GLN C O 1
ATOM 2882 N N . ASP B 2 186 ? 121.030 113.993 59.620 1.00 188.05 453 ASP C N 1
ATOM 2883 C CA . ASP B 2 186 ? 122.092 113.365 58.849 1.00 189.13 453 ASP C CA 1
ATOM 2884 C C . ASP B 2 186 ? 123.395 114.136 59.008 1.00 189.58 453 ASP C C 1
ATOM 2885 O O . ASP B 2 186 ? 123.405 115.368 59.074 1.00 189.36 453 ASP C O 1
ATOM 2890 N N . SER B 2 187 ? 124.503 113.397 59.076 1.00 188.74 454 SER C N 1
ATOM 2891 C CA . SER B 2 187 ? 125.795 114.029 59.319 1.00 189.36 454 SER C CA 1
ATOM 2892 C C . SER B 2 187 ? 126.314 114.751 58.081 1.00 189.09 454 SER C C 1
ATOM 2893 O O . SER B 2 187 ? 126.833 115.868 58.182 1.00 187.97 454 SER C O 1
ATOM 2896 N N . LYS B 2 188 ? 126.180 114.137 56.906 1.00 187.94 455 LYS C N 1
ATOM 2897 C CA . LYS B 2 188 ? 126.839 114.656 55.714 1.00 187.66 455 LYS C CA 1
ATOM 2898 C C . LYS B 2 188 ? 125.961 115.585 54.885 1.00 188.99 455 LYS C C 1
ATOM 2899 O O . LYS B 2 188 ? 126.492 116.459 54.190 1.00 189.51 455 LYS C O 1
ATOM 2905 N N . ASP B 2 189 ? 124.637 115.431 54.934 1.00 196.01 456 ASP C N 1
ATOM 2906 C CA . ASP B 2 189 ? 123.748 116.265 54.141 1.00 196.56 456 ASP C CA 1
ATOM 2907 C C . ASP B 2 189 ? 122.696 117.000 54.956 1.00 195.71 456 ASP C C 1
ATOM 2908 O O . ASP B 2 189 ? 121.976 117.827 54.384 1.00 193.75 456 ASP C O 1
ATOM 2913 N N . SER B 2 190 ? 122.586 116.722 56.259 1.00 191.74 457 SER C N 1
ATOM 2914 C CA . SER B 2 190 ? 121.638 117.387 57.158 1.00 191.26 457 SER C CA 1
ATOM 2915 C C . SER B 2 190 ? 120.198 117.236 56.667 1.00 190.49 457 SER C C 1
ATOM 2916 O O . SER B 2 190 ? 119.501 118.216 56.400 1.00 189.33 457 SER C O 1
ATOM 2919 N N . THR B 2 191 ? 119.754 115.990 56.557 1.00 187.75 458 THR C N 1
ATOM 2920 C CA . THR B 2 191 ? 118.396 115.659 56.149 1.00 186.59 458 THR C CA 1
ATOM 2921 C C . THR B 2 191 ? 117.782 114.681 57.147 1.00 185.43 458 THR C C 1
ATOM 2922 O O . THR B 2 191 ? 118.402 114.298 58.142 1.00 186.37 458 THR C O 1
ATOM 2926 N N . TYR B 2 192 ? 116.545 114.276 56.867 1.00 171.68 459 TYR C N 1
ATOM 2927 C CA . TYR B 2 192 ? 115.805 113.357 57.716 1.00 171.57 459 TYR C CA 1
ATOM 2928 C C . TYR B 2 192 ? 115.344 112.164 56.891 1.00 175.73 459 TYR C C 1
ATOM 2929 O O . TYR B 2 192 ? 115.215 112.242 55.668 1.00 176.55 459 TYR C O 1
ATOM 2938 N N . SER B 2 193 ? 115.086 111.054 57.577 1.00 182.69 460 SER C N 1
ATOM 2939 C CA . SER B 2 193 ? 114.554 109.860 56.939 1.00 180.49 460 SER C CA 1
ATOM 2940 C C . SER B 2 193 ? 113.437 109.292 57.802 1.00 179.44 460 SER C C 1
ATOM 2941 O O . SER B 2 193 ? 113.414 109.486 59.020 1.00 179.26 460 SER C O 1
ATOM 2944 N N . MET B 2 194 ? 112.510 108.588 57.158 1.00 185.27 461 MET C N 1
ATOM 2945 C CA . MET B 2 194 ? 111.304 108.105 57.808 1.00 185.80 461 MET C CA 1
ATOM 2946 C C . MET B 2 194 ? 110.895 106.780 57.179 1.00 187.91 461 MET C C 1
ATOM 2947 O O . MET B 2 194 ? 111.003 106.594 55.959 1.00 190.60 461 MET C O 1
ATOM 2952 N N . SER B 2 195 ? 110.448 105.856 58.027 1.00 182.75 462 SER C N 1
ATOM 2953 C CA . SER B 2 195 ? 109.891 104.583 57.596 1.00 182.09 462 SER C CA 1
ATOM 2954 C C . SER B 2 195 ? 108.553 104.360 58.281 1.00 182.22 462 SER C C 1
ATOM 2955 O O . SER B 2 195 ? 108.413 104.609 59.482 1.00 181.46 462 SER C O 1
ATOM 2958 N N . SER B 2 196 ? 107.572 103.888 57.516 1.00 197.61 463 SER C N 1
ATOM 2959 C CA . SER B 2 196 ? 106.265 103.551 58.061 1.00 198.71 463 SER C CA 1
ATOM 2960 C C . SER B 2 196 ? 105.938 102.115 57.690 1.00 199.26 463 SER C C 1
ATOM 2961 O O . SER B 2 196 ? 105.969 101.755 56.509 1.00 198.78 463 SER C O 1
ATOM 2964 N N . THR B 2 197 ? 105.618 101.300 58.691 1.00 206.07 464 THR C N 1
ATOM 2965 C CA . THR B 2 197 ? 105.300 99.897 58.474 1.00 207.25 464 THR C CA 1
ATOM 2966 C C . THR B 2 197 ? 103.895 99.590 58.971 1.00 208.04 464 THR C C 1
ATOM 2967 O O . THR B 2 197 ? 103.491 100.025 60.055 1.00 206.15 464 THR C O 1
ATOM 2971 N N . LEU B 2 198 ? 103.156 98.848 58.154 1.00 216.28 465 LEU C N 1
ATOM 2972 C CA . LEU B 2 198 ? 101.841 98.331 58.501 1.00 215.59 465 LEU C CA 1
ATOM 2973 C C . LEU B 2 198 ? 101.954 96.821 58.651 1.00 216.61 465 LEU C C 1
ATOM 2974 O O . LEU B 2 198 ? 102.394 96.131 57.722 1.00 216.42 465 LEU C O 1
ATOM 2979 N N . SER B 2 199 ? 101.569 96.320 59.823 1.00 219.23 466 SER C N 1
ATOM 2980 C CA . SER B 2 199 ? 101.617 94.893 60.131 1.00 219.10 466 SER C CA 1
ATOM 2981 C C . SER B 2 199 ? 100.209 94.333 59.986 1.00 219.12 466 SER C C 1
ATOM 2982 O O . SER B 2 199 ? 99.310 94.666 60.762 1.00 218.31 466 SER C O 1
ATOM 2985 N N . LEU B 2 200 ? 100.017 93.481 58.986 1.00 224.93 467 LEU C N 1
ATOM 2986 C CA . LEU B 2 200 ? 98.726 92.882 58.694 1.00 224.85 467 LEU C CA 1
ATOM 2987 C C . LEU B 2 200 ? 98.884 91.375 58.572 1.00 226.32 467 LEU C C 1
ATOM 2988 O O . LEU B 2 200 ? 99.923 90.886 58.118 1.00 227.69 467 LEU C O 1
ATOM 2993 N N . THR B 2 201 ? 97.855 90.645 58.989 1.00 234.56 468 THR C N 1
ATOM 2994 C CA . THR B 2 201 ? 97.836 89.203 58.802 1.00 234.97 468 THR C CA 1
ATOM 2995 C C . THR B 2 201 ? 97.766 88.864 57.318 1.00 235.83 468 THR C C 1
ATOM 2996 O O . THR B 2 201 ? 97.263 89.642 56.503 1.00 235.74 468 THR C O 1
ATOM 3000 N N . LYS B 2 202 ? 98.295 87.687 56.971 1.00 242.71 469 LYS C N 1
ATOM 3001 C CA . LYS B 2 202 ? 98.382 87.287 55.570 1.00 243.20 469 LYS C CA 1
ATOM 3002 C C . LYS B 2 202 ? 97.007 87.091 54.942 1.00 243.46 469 LYS C C 1
ATOM 3003 O O . LYS B 2 202 ? 96.843 87.318 53.737 1.00 242.98 469 LYS C O 1
ATOM 3009 N N . ALA B 2 203 ? 96.017 86.670 55.732 1.00 240.70 470 ALA C N 1
ATOM 3010 C CA . ALA B 2 203 ? 94.665 86.509 55.207 1.00 240.05 470 ALA C CA 1
ATOM 3011 C C . ALA B 2 203 ? 94.063 87.852 54.814 1.00 240.72 470 ALA C C 1
ATOM 3012 O O . ALA B 2 203 ? 93.488 87.994 53.728 1.00 240.60 470 ALA C O 1
ATOM 3014 N N . ASP B 2 204 ? 94.192 88.855 55.686 1.00 237.19 471 ASP C N 1
ATOM 3015 C CA . ASP B 2 204 ? 93.675 90.182 55.373 1.00 235.97 471 ASP C CA 1
ATOM 3016 C C . ASP B 2 204 ? 94.488 90.861 54.282 1.00 235.66 471 ASP C C 1
ATOM 3017 O O . ASP B 2 204 ? 93.963 91.719 53.563 1.00 235.03 471 ASP C O 1
ATOM 3022 N N . TYR B 2 205 ? 95.769 90.512 54.155 1.00 239.45 472 TYR C N 1
ATOM 3023 C CA . TYR B 2 205 ? 96.572 91.056 53.067 1.00 239.65 472 TYR C CA 1
ATOM 3024 C C . TYR B 2 205 ? 96.096 90.478 51.737 1.00 241.37 472 TYR C C 1
ATOM 3025 O O . TYR B 2 205 ? 95.841 91.219 50.781 1.00 241.69 472 TYR C O 1
ATOM 3034 N N . GLU B 2 206 ? 95.936 89.155 51.670 1.00 238.14 473 GLU C N 1
ATOM 3035 C CA . GLU B 2 206 ? 95.538 88.516 50.422 1.00 237.00 473 GLU C CA 1
ATOM 3036 C C . GLU B 2 206 ? 94.078 88.765 50.073 1.00 236.95 473 GLU C C 1
ATOM 3037 O O . GLU B 2 206 ? 93.711 88.650 48.899 1.00 235.60 473 GLU C O 1
ATOM 3043 N N . SER B 2 207 ? 93.241 89.099 51.058 1.00 241.71 474 SER C N 1
ATOM 3044 C CA . SER B 2 207 ? 91.856 89.443 50.760 1.00 241.17 474 SER C CA 1
ATOM 3045 C C . SER B 2 207 ? 91.753 90.772 50.022 1.00 241.10 474 SER C C 1
ATOM 3046 O O . SER B 2 207 ? 90.822 90.972 49.233 1.00 240.66 474 SER C O 1
ATOM 3049 N N . HIS B 2 208 ? 92.689 91.684 50.262 1.00 241.34 475 HIS C N 1
ATOM 3050 C CA . HIS B 2 208 ? 92.682 93.009 49.662 1.00 240.77 475 HIS C CA 1
ATOM 3051 C C . HIS B 2 208 ? 93.690 93.091 48.517 1.00 241.12 475 HIS C C 1
ATOM 3052 O O . HIS B 2 208 ? 94.650 92.321 48.443 1.00 240.03 475 HIS C O 1
ATOM 3059 N N . ASN B 2 209 ? 93.449 94.039 47.611 1.00 239.64 476 ASN C N 1
ATOM 3060 C CA . ASN B 2 209 ? 94.238 94.194 46.395 1.00 239.03 476 ASN C CA 1
ATOM 3061 C C . ASN B 2 209 ? 95.009 95.506 46.363 1.00 239.10 476 ASN C C 1
ATOM 3062 O O . ASN B 2 209 ? 96.232 95.494 46.180 1.00 238.10 476 ASN C O 1
ATOM 3067 N N . LEU B 2 210 ? 94.333 96.640 46.540 1.00 236.56 477 LEU C N 1
ATOM 3068 C CA . LEU B 2 210 ? 94.945 97.950 46.343 1.00 235.99 477 LEU C CA 1
ATOM 3069 C C . LEU B 2 210 ? 95.594 98.450 47.628 1.00 236.78 477 LEU C C 1
ATOM 3070 O O . LEU B 2 210 ? 94.973 98.432 48.694 1.00 235.94 477 LEU C O 1
ATOM 3075 N N . TYR B 2 211 ? 96.837 98.917 47.514 1.00 234.13 478 TYR C N 1
ATOM 3076 C CA . TYR B 2 211 ? 97.592 99.434 48.646 1.00 232.89 478 TYR C CA 1
ATOM 3077 C C . TYR B 2 211 ? 98.233 100.758 48.262 1.00 232.79 478 TYR C C 1
ATOM 3078 O O . TYR B 2 211 ? 98.806 100.881 47.177 1.00 233.08 478 TYR C O 1
ATOM 3087 N N . THR B 2 212 ? 98.136 101.748 49.148 1.00 228.23 479 THR C N 1
ATOM 3088 C CA . THR B 2 212 ? 98.807 103.018 48.908 1.00 228.16 479 THR C CA 1
ATOM 3089 C C . THR B 2 212 ? 99.267 103.588 50.241 1.00 228.31 479 THR C C 1
ATOM 3090 O O . THR B 2 212 ? 98.638 103.355 51.274 1.00 227.51 479 THR C O 1
ATOM 3094 N N . CYS B 2 213 ? 100.366 104.339 50.217 1.00 228.67 480 CYS C N 1
ATOM 3095 C CA . CYS B 2 213 ? 100.703 105.234 51.317 1.00 229.29 480 CYS C CA 1
ATOM 3096 C C . CYS B 2 213 ? 100.647 106.661 50.790 1.00 228.07 480 CYS C C 1
ATOM 3097 O O . CYS B 2 213 ? 101.319 106.997 49.809 1.00 226.14 480 CYS C O 1
ATOM 3100 N N . GLU B 2 214 ? 99.810 107.481 51.417 1.00 216.51 481 GLU C N 1
ATOM 3101 C CA . GLU B 2 214 ? 99.692 108.888 51.079 1.00 217.53 481 GLU C CA 1
ATOM 3102 C C . GLU B 2 214 ? 100.638 109.680 51.972 1.00 216.53 481 GLU C C 1
ATOM 3103 O O . GLU B 2 214 ? 100.621 109.532 53.201 1.00 214.72 481 GLU C O 1
ATOM 3109 N N . VAL B 2 215 ? 101.465 110.512 51.347 1.00 207.43 482 VAL C N 1
ATOM 3110 C CA . VAL B 2 215 ? 102.522 111.246 52.027 1.00 205.86 482 VAL C CA 1
ATOM 3111 C C . VAL B 2 215 ? 102.394 112.726 51.678 1.00 206.53 482 VAL C C 1
ATOM 3112 O O . VAL B 2 215 ? 102.424 113.105 50.500 1.00 206.23 482 VAL C O 1
ATOM 3116 N N . VAL B 2 216 ? 102.207 113.557 52.700 1.00 199.33 483 VAL C N 1
ATOM 3117 C CA . VAL B 2 216 ? 102.022 114.993 52.537 1.00 199.73 483 VAL C CA 1
ATOM 3118 C C . VAL B 2 216 ? 103.136 115.707 53.288 1.00 198.57 483 VAL C C 1
ATOM 3119 O O . VAL B 2 216 ? 103.370 115.438 54.476 1.00 198.34 483 VAL C O 1
ATOM 3123 N N . HIS B 2 217 ? 103.808 116.625 52.592 1.00 198.68 484 HIS C N 1
ATOM 3124 C CA . HIS B 2 217 ? 104.992 117.307 53.086 1.00 198.54 484 HIS C CA 1
ATOM 3125 C C . HIS B 2 217 ? 104.918 118.779 52.707 1.00 198.33 484 HIS C C 1
ATOM 3126 O O . HIS B 2 217 ? 104.162 119.176 51.818 1.00 197.19 484 HIS C O 1
ATOM 3133 N N . LYS B 2 218 ? 105.720 119.589 53.401 1.00 194.41 485 LYS C N 1
ATOM 3134 C CA . LYS B 2 218 ? 105.780 121.019 53.120 1.00 195.83 485 LYS C CA 1
ATOM 3135 C C . LYS B 2 218 ? 106.452 121.319 51.783 1.00 197.27 485 LYS C C 1
ATOM 3136 O O . LYS B 2 218 ? 106.284 122.422 51.252 1.00 197.75 485 LYS C O 1
ATOM 3142 N N . THR B 2 219 ? 107.189 120.358 51.219 1.00 203.35 486 THR C N 1
ATOM 3143 C CA . THR B 2 219 ? 107.937 120.598 49.990 1.00 203.26 486 THR C CA 1
ATOM 3144 C C . THR B 2 219 ? 107.039 120.848 48.784 1.00 204.09 486 THR C C 1
ATOM 3145 O O . THR B 2 219 ? 107.502 121.427 47.796 1.00 203.20 486 THR C O 1
ATOM 3149 N N . SER B 2 220 ? 105.776 120.431 48.837 1.00 212.50 487 SER C N 1
ATOM 3150 C CA . SER B 2 220 ? 104.860 120.643 47.727 1.00 212.57 487 SER C CA 1
ATOM 3151 C C . SER B 2 220 ? 103.433 120.653 48.251 1.00 212.33 487 SER C C 1
ATOM 3152 O O . SER B 2 220 ? 103.086 119.870 49.140 1.00 209.92 487 SER C O 1
ATOM 3155 N N . SER B 2 221 ? 102.616 121.553 47.700 1.00 224.98 488 SER C N 1
ATOM 3156 C CA . SER B 2 221 ? 101.199 121.576 48.045 1.00 224.96 488 SER C CA 1
ATOM 3157 C C . SER B 2 221 ? 100.497 120.311 47.569 1.00 226.47 488 SER C C 1
ATOM 3158 O O . SER B 2 221 ? 99.647 119.760 48.279 1.00 224.71 488 SER C O 1
ATOM 3161 N N . SER B 2 222 ? 100.838 119.840 46.376 1.00 234.47 489 SER C N 1
ATOM 3162 C CA . SER B 2 222 ? 100.258 118.611 45.854 1.00 233.02 489 SER C CA 1
ATOM 3163 C C . SER B 2 222 ? 100.838 117.415 46.598 1.00 232.93 489 SER C C 1
ATOM 3164 O O . SER B 2 222 ? 102.064 117.264 46.646 1.00 233.03 489 SER C O 1
ATOM 3167 N N . PRO B 2 223 ? 100.011 116.562 47.198 1.00 225.18 490 PRO C N 1
ATOM 3168 C CA . PRO B 2 223 ? 100.542 115.388 47.897 1.00 224.71 490 PRO C CA 1
ATOM 3169 C C . PRO B 2 223 ? 101.148 114.383 46.930 1.00 224.82 490 PRO C C 1
ATOM 3170 O O . PRO B 2 223 ? 100.734 114.263 45.775 1.00 224.29 490 PRO C O 1
ATOM 3174 N N . VAL B 2 224 ? 102.143 113.653 47.423 1.00 215.52 491 VAL C N 1
ATOM 3175 C CA . VAL B 2 224 ? 102.850 112.656 46.628 1.00 214.87 491 VAL C CA 1
ATOM 3176 C C . VAL B 2 224 ? 102.128 111.323 46.764 1.00 214.87 491 VAL C C 1
ATOM 3177 O O . VAL B 2 224 ? 101.829 110.878 47.878 1.00 213.19 491 VAL C O 1
ATOM 3181 N N . VAL B 2 225 ? 101.836 110.690 45.631 1.00 220.38 492 VAL C N 1
ATOM 3182 C CA . VAL B 2 225 ? 101.121 109.420 45.597 1.00 220.57 492 VAL C CA 1
ATOM 3183 C C . VAL B 2 225 ? 102.078 108.314 45.176 1.00 219.98 492 VAL C C 1
ATOM 3184 O O . VAL B 2 225 ? 102.895 108.490 44.262 1.00 219.14 492 VAL C O 1
ATOM 3188 N N . LYS B 2 226 ? 101.989 107.173 45.860 1.00 217.69 493 LYS C N 1
ATOM 3189 C CA . LYS B 2 226 ? 102.800 106.001 45.532 1.00 217.88 493 LYS C CA 1
ATOM 3190 C C . LYS B 2 226 ? 101.997 104.777 45.964 1.00 218.03 493 LYS C C 1
ATOM 3191 O O . LYS B 2 226 ? 101.893 104.493 47.161 1.00 215.94 493 LYS C O 1
ATOM 3197 N N . SER B 2 227 ? 101.438 104.065 44.991 1.00 222.95 494 SER C N 1
ATOM 3198 C CA . SER B 2 227 ? 100.461 103.024 45.260 1.00 222.05 494 SER C CA 1
ATOM 3199 C C . SER B 2 227 ? 101.036 101.637 44.986 1.00 221.45 494 SER C C 1
ATOM 3200 O O . SER B 2 227 ? 102.207 101.466 44.638 1.00 219.82 494 SER C O 1
ATOM 3203 N N . PHE B 2 228 ? 100.177 100.632 45.150 1.00 228.74 495 PHE C N 1
ATOM 3204 C CA . PHE B 2 228 ? 100.556 99.232 44.978 1.00 228.99 495 PHE C CA 1
ATOM 3205 C C . PHE B 2 228 ? 99.286 98.433 44.724 1.00 228.49 495 PHE C C 1
ATOM 3206 O O . PHE B 2 228 ? 98.455 98.298 45.627 1.00 227.61 495 PHE C O 1
ATOM 3214 N N . ASN B 2 229 ? 99.132 97.909 43.508 1.00 229.02 496 ASN C N 1
ATOM 3215 C CA . ASN B 2 229 ? 98.015 97.019 43.211 1.00 229.09 496 ASN C CA 1
ATOM 3216 C C . ASN B 2 229 ? 98.457 95.558 43.195 1.00 230.24 496 ASN C C 1
ATOM 3217 O O . ASN B 2 229 ? 97.985 94.758 44.008 1.00 230.40 496 ASN C O 1
ATOM 3222 N N . ARG B 2 230 ? 99.375 95.194 42.299 1.00 224.99 497 ARG C N 1
ATOM 3223 C CA . ARG B 2 230 ? 99.903 93.832 42.288 1.00 225.20 497 ARG C CA 1
ATOM 3224 C C . ARG B 2 230 ? 101.407 93.739 42.080 1.00 225.12 497 ARG C C 1
ATOM 3225 O O . ARG B 2 230 ? 102.003 92.745 42.512 1.00 224.92 497 ARG C O 1
ATOM 3233 N N . ASN B 2 231 ? 102.053 94.723 41.463 1.00 224.32 498 ASN C N 1
ATOM 3234 C CA . ASN B 2 231 ? 103.476 94.630 41.154 1.00 224.86 498 ASN C CA 1
ATOM 3235 C C . ASN B 2 231 ? 104.177 95.967 41.370 1.00 222.57 498 ASN C C 1
ATOM 3236 O O . ASN B 2 231 ? 105.278 96.189 40.866 1.00 221.28 498 ASN C O 1
ATOM 3241 N N . GLU C 3 164 ? 123.054 100.997 114.107 1.00 155.92 31 GLU R N 1
ATOM 3242 C CA . GLU C 3 164 ? 121.994 101.370 113.179 1.00 159.00 31 GLU R CA 1
ATOM 3243 C C . GLU C 3 164 ? 121.605 102.835 113.343 1.00 158.68 31 GLU R C 1
ATOM 3244 O O . GLU C 3 164 ? 120.734 103.155 114.154 1.00 159.26 31 GLU R O 1
ATOM 3250 N N . VAL C 3 165 ? 122.255 103.693 112.554 1.00 147.76 32 VAL R N 1
ATOM 3251 C CA . VAL C 3 165 ? 122.077 105.150 112.471 1.00 146.78 32 VAL R CA 1
ATOM 3252 C C . VAL C 3 165 ? 121.926 105.771 113.862 1.00 147.32 32 VAL R C 1
ATOM 3253 O O . VAL C 3 165 ? 120.812 106.093 114.301 1.00 152.72 32 VAL R O 1
ATOM 3257 N N . PRO C 3 166 ? 123.017 105.908 114.614 1.00 129.27 33 PRO R N 1
ATOM 3258 C CA . PRO C 3 166 ? 122.930 106.502 115.953 1.00 132.85 33 PRO R CA 1
ATOM 3259 C C . PRO C 3 166 ? 122.564 107.979 115.895 1.00 135.56 33 PRO R C 1
ATOM 3260 O O . PRO C 3 166 ? 122.499 108.600 114.833 1.00 140.49 33 PRO R O 1
ATOM 3264 N N . LEU C 3 167 ? 122.319 108.541 117.084 1.00 120.93 34 LEU R N 1
ATOM 3265 C CA . LEU C 3 167 ? 121.907 109.938 117.190 1.00 124.80 34 LEU R CA 1
ATOM 3266 C C . LEU C 3 167 ? 122.988 110.886 116.690 1.00 131.67 34 LEU R C 1
ATOM 3267 O O . LEU C 3 167 ? 122.679 111.972 116.178 1.00 140.35 34 LEU R O 1
ATOM 3272 N N . PHE C 3 168 ? 124.255 110.492 116.838 1.00 121.41 35 PHE R N 1
ATOM 3273 C CA . PHE C 3 168 ? 125.365 111.326 116.393 1.00 123.65 35 PHE R CA 1
ATOM 3274 C C . PHE C 3 168 ? 125.301 111.571 114.891 1.00 128.95 35 PHE R C 1
ATOM 3275 O O . PHE C 3 168 ? 125.558 112.686 114.423 1.00 134.64 35 PHE R O 1
ATOM 3283 N N . HIS C 3 169 ? 124.966 110.536 114.121 1.00 120.45 36 HIS R N 1
ATOM 3284 C CA . HIS C 3 169 ? 124.698 110.719 112.700 1.00 118.77 36 HIS R CA 1
ATOM 3285 C C . HIS C 3 169 ? 123.457 111.577 112.489 1.00 121.21 36 HIS R C 1
ATOM 3286 O O . HIS C 3 169 ? 123.427 112.437 111.595 1.00 129.67 36 HIS R O 1
ATOM 3293 N N . LEU C 3 170 ? 122.433 111.360 113.318 1.00 105.69 37 LEU R N 1
ATOM 3294 C CA . LEU C 3 170 ? 121.130 111.979 113.109 1.00 104.67 37 LEU R CA 1
ATOM 3295 C C . LEU C 3 170 ? 121.179 113.490 113.264 1.00 108.04 37 LEU R C 1
ATOM 3296 O O . LEU C 3 170 ? 120.401 114.192 112.615 1.00 118.21 37 LEU R O 1
ATOM 3301 N N . PHE C 3 171 ? 122.078 114.010 114.101 1.00 114.24 38 PHE R N 1
ATOM 3302 C CA . PHE C 3 171 ? 122.170 115.460 114.265 1.00 118.65 38 PHE R CA 1
ATOM 3303 C C . PHE C 3 171 ? 122.610 116.139 112.969 1.00 125.77 38 PHE R C 1
ATOM 3304 O O . PHE C 3 171 ? 121.970 117.091 112.498 1.00 128.47 38 PHE R O 1
ATOM 3312 N N . ALA C 3 172 ? 123.695 115.648 112.366 1.00 117.89 39 ALA R N 1
ATOM 3313 C CA . ALA C 3 172 ? 124.160 116.207 111.101 1.00 114.24 39 ALA R CA 1
ATOM 3314 C C . ALA C 3 172 ? 123.161 115.951 109.981 1.00 112.25 39 ALA R C 1
ATOM 3315 O O . ALA C 3 172 ? 122.983 116.798 109.092 1.00 114.87 39 ALA R O 1
ATOM 3317 N N . ARG C 3 173 ? 122.504 114.786 110.000 1.00 108.74 40 ARG R N 1
ATOM 3318 C CA . ARG C 3 173 ? 121.490 114.507 108.989 1.00 100.19 40 ARG R CA 1
ATOM 3319 C C . ARG C 3 173 ? 120.327 115.486 109.086 1.00 109.87 40 ARG R C 1
ATOM 3320 O O . ARG C 3 173 ? 119.830 115.968 108.064 1.00 121.37 40 ARG R O 1
ATOM 3328 N N . LEU C 3 174 ? 119.892 115.808 110.307 1.00 110.91 41 LEU R N 1
ATOM 3329 C CA . LEU C 3 174 ? 118.824 116.786 110.487 1.00 104.37 41 LEU R CA 1
ATOM 3330 C C . LEU C 3 174 ? 119.266 118.176 110.054 1.00 106.51 41 LEU R C 1
ATOM 3331 O O . LEU C 3 174 ? 118.471 118.936 109.486 1.00 117.45 41 LEU R O 1
ATOM 3336 N N . ASP C 3 175 ? 120.529 118.527 110.317 1.00 111.14 42 ASP R N 1
ATOM 3337 C CA . ASP C 3 175 ? 121.054 119.812 109.859 1.00 112.85 42 ASP R CA 1
ATOM 3338 C C . ASP C 3 175 ? 120.977 119.928 108.339 1.00 117.13 42 ASP R C 1
ATOM 3339 O O . ASP C 3 175 ? 120.430 120.902 107.799 1.00 116.27 42 ASP R O 1
ATOM 3344 N N . GLU C 3 176 ? 121.501 118.920 107.634 1.00 119.61 43 GLU R N 1
ATOM 3345 C CA . GLU C 3 176 ? 121.477 118.944 106.174 1.00 109.37 43 GLU R CA 1
ATOM 3346 C C . GLU C 3 176 ? 120.051 118.898 105.645 1.00 112.71 43 GLU R C 1
ATOM 3347 O O . GLU C 3 176 ? 119.734 119.531 104.631 1.00 121.28 43 GLU R O 1
ATOM 3353 N N . GLU C 3 177 ? 119.173 118.163 106.328 1.00 116.45 44 GLU R N 1
ATOM 3354 C CA . GLU C 3 177 ? 117.798 118.023 105.873 1.00 112.87 44 GLU R CA 1
ATOM 3355 C C . GLU C 3 177 ? 117.035 119.335 105.991 1.00 113.96 44 GLU R C 1
ATOM 3356 O O . GLU C 3 177 ? 116.263 119.691 105.093 1.00 120.56 44 GLU R O 1
ATOM 3362 N N . LEU C 3 178 ? 117.233 120.068 107.090 1.00 99.84 45 LEU R N 1
ATOM 3363 C CA . LEU C 3 178 ? 116.602 121.379 107.203 1.00 93.98 45 LEU R CA 1
ATOM 3364 C C . LEU C 3 178 ? 117.182 122.355 106.192 1.00 98.74 45 LEU R C 1
ATOM 3365 O O . LEU C 3 178 ? 116.444 123.162 105.614 1.00 108.68 45 LEU R O 1
ATOM 3370 N N . HIS C 3 179 ? 118.499 122.300 105.963 1.00 106.40 46 HIS R N 1
ATOM 3371 C CA . HIS C 3 179 ? 119.094 123.191 104.970 1.00 102.89 46 HIS R CA 1
ATOM 3372 C C . HIS C 3 179 ? 118.536 122.919 103.580 1.00 101.77 46 HIS R C 1
ATOM 3373 O O . HIS C 3 179 ? 118.321 123.849 102.795 1.00 100.56 46 HIS R O 1
ATOM 3380 N N . GLY C 3 180 ? 118.289 121.655 103.261 1.00 102.31 47 GLY R N 1
ATOM 3381 C CA . GLY C 3 180 ? 117.684 121.318 101.991 1.00 96.96 47 GLY R CA 1
ATOM 3382 C C . GLY C 3 180 ? 116.232 121.738 101.883 1.00 103.31 47 GLY R C 1
ATOM 3383 O O . GLY C 3 180 ? 115.885 122.562 101.034 1.00 104.55 47 GLY R O 1
ATOM 3384 N N . THR C 3 181 ? 115.381 121.195 102.758 1.00 109.40 48 THR R N 1
ATOM 3385 C CA . THR C 3 181 ? 113.938 121.361 102.602 1.00 102.03 48 THR R CA 1
ATOM 3386 C C . THR C 3 181 ? 113.500 122.806 102.818 1.00 102.44 48 THR R C 1
ATOM 3387 O O . THR C 3 181 ? 112.666 123.323 102.066 1.00 103.91 48 THR R O 1
ATOM 3391 N N . PHE C 3 182 ? 114.049 123.477 103.830 1.00 110.83 49 PHE R N 1
ATOM 3392 C CA . PHE C 3 182 ? 113.649 124.837 104.192 1.00 107.08 49 PHE R CA 1
ATOM 3393 C C . PHE C 3 182 ? 114.876 125.737 104.203 1.00 113.25 49 PHE R C 1
ATOM 3394 O O . PHE C 3 182 ? 115.497 125.939 105.257 1.00 126.54 49 PHE R O 1
ATOM 3402 N N . PRO C 3 183 ? 115.264 126.301 103.057 1.00 98.78 50 PRO R N 1
ATOM 3403 C CA . PRO C 3 183 ? 116.455 127.165 103.050 1.00 95.05 50 PRO R CA 1
ATOM 3404 C C . PRO C 3 183 ? 116.242 128.485 103.765 1.00 109.10 50 PRO R C 1
ATOM 3405 O O . PRO C 3 183 ? 117.143 128.947 104.478 1.00 119.40 50 PRO R O 1
ATOM 3409 N N . GLY C 3 184 ? 115.075 129.109 103.594 1.00 110.86 51 GLY R N 1
ATOM 3410 C CA . GLY C 3 184 ? 114.825 130.383 104.248 1.00 107.04 51 GLY R CA 1
ATOM 3411 C C . GLY C 3 184 ? 114.774 130.268 105.759 1.00 107.79 51 GLY R C 1
ATOM 3412 O O . GLY C 3 184 ? 115.336 131.103 106.474 1.00 113.44 51 GLY R O 1
ATOM 3413 N N . LEU C 3 185 ? 114.107 129.227 106.265 1.00 98.89 52 LEU R N 1
ATOM 3414 C CA . LEU C 3 185 ? 114.079 128.991 107.704 1.00 101.37 52 LEU R CA 1
ATOM 3415 C C . LEU C 3 185 ? 115.473 128.689 108.234 1.00 102.92 52 LEU R C 1
ATOM 3416 O O . LEU C 3 185 ? 115.837 129.127 109.330 1.00 115.37 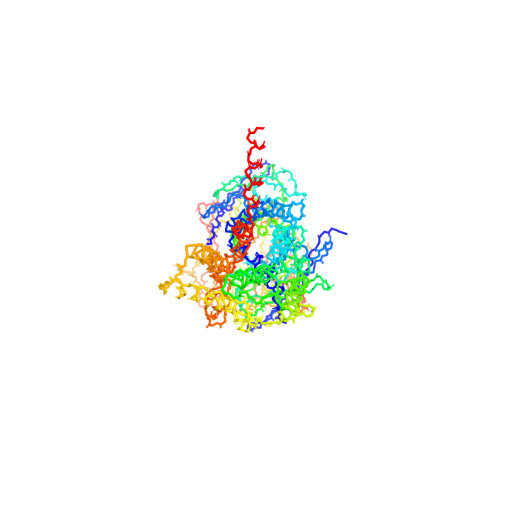52 LEU R O 1
ATOM 3421 N N . TRP C 3 186 ? 116.268 127.944 107.463 1.00 94.45 53 TRP R N 1
ATOM 3422 C CA . TRP C 3 186 ? 117.637 127.639 107.867 1.00 95.95 53 TRP R CA 1
ATOM 3423 C C . TRP C 3 186 ? 118.485 128.903 107.966 1.00 100.89 53 TRP R C 1
ATOM 3424 O O . TRP C 3 186 ? 119.243 129.077 108.927 1.00 112.51 53 TRP R O 1
ATOM 3435 N N . LEU C 3 187 ? 118.355 129.808 106.995 1.00 89.08 54 LEU R N 1
ATOM 3436 C CA . LEU C 3 187 ? 119.112 131.055 107.050 1.00 89.25 54 LEU R CA 1
ATOM 3437 C C . LEU C 3 187 ? 118.628 131.954 108.183 1.00 99.95 54 LEU R C 1
ATOM 3438 O O . LEU C 3 187 ? 119.433 132.638 108.829 1.00 105.30 54 LEU R O 1
ATOM 3443 N N . ALA C 3 188 ? 117.317 131.969 108.438 1.00 94.80 55 ALA R N 1
ATOM 3444 C CA . ALA C 3 188 ? 116.795 132.741 109.561 1.00 93.52 55 ALA R CA 1
ATOM 3445 C C . ALA C 3 188 ? 117.321 132.207 110.887 1.00 97.74 55 ALA R C 1
ATOM 3446 O O . ALA C 3 188 ? 117.688 132.983 111.778 1.00 106.49 55 ALA R O 1
ATOM 3448 N N . LEU C 3 189 ? 117.374 130.881 111.032 1.00 92.14 56 LEU R N 1
ATOM 3449 C CA . LEU C 3 189 ? 117.940 130.292 112.238 1.00 89.60 56 LEU R CA 1
ATOM 3450 C C . LEU C 3 189 ? 119.431 130.571 112.349 1.00 95.91 56 LEU R C 1
ATOM 3451 O O . LEU C 3 189 ? 119.943 130.733 113.459 1.00 105.56 56 LEU R O 1
ATOM 3456 N N . MET C 3 190 ? 120.138 130.637 111.218 1.00 95.63 57 MET R N 1
ATOM 3457 C CA . MET C 3 190 ? 121.541 131.046 111.242 1.00 92.64 57 MET R CA 1
ATOM 3458 C C . MET C 3 190 ? 121.696 132.462 111.777 1.00 99.51 57 MET R C 1
ATOM 3459 O O . MET C 3 190 ? 122.580 132.736 112.595 1.00 105.35 57 MET R O 1
ATOM 3464 N N . ALA C 3 191 ? 120.854 133.382 111.303 1.00 94.20 58 ALA R N 1
ATOM 3465 C CA . ALA C 3 191 ? 120.929 134.763 111.774 1.00 97.86 58 ALA R CA 1
ATOM 3466 C C . ALA C 3 191 ? 120.606 134.857 113.260 1.00 104.69 58 ALA R C 1
ATOM 3467 O O . ALA C 3 191 ? 121.271 135.591 114.008 1.00 109.01 58 ALA R O 1
ATOM 3469 N N . VAL C 3 192 ? 119.589 134.114 113.705 1.00 99.58 59 VAL R N 1
ATOM 3470 C CA . VAL C 3 192 ? 119.228 134.105 115.120 1.00 93.27 59 VAL R CA 1
ATOM 3471 C C . VAL C 3 192 ? 120.368 133.540 115.958 1.00 97.79 59 VAL R C 1
ATOM 3472 O O . VAL C 3 192 ? 120.700 134.079 117.020 1.00 105.21 59 VAL R O 1
ATOM 3476 N N . HIS C 3 193 ? 121.000 132.463 115.483 1.00 96.91 60 HIS R N 1
ATOM 3477 C CA . HIS C 3 193 ? 122.124 131.871 116.200 1.00 92.23 60 HIS R CA 1
ATOM 3478 C C . HIS C 3 193 ? 123.303 132.829 116.276 1.00 95.55 60 HIS R C 1
ATOM 3479 O O . HIS C 3 193 ? 123.979 132.905 117.305 1.00 107.86 60 HIS R O 1
ATOM 3486 N N . GLY C 3 194 ? 123.568 133.565 115.197 1.00 107.77 61 GLY R N 1
ATOM 3487 C CA . GLY C 3 194 ? 124.656 134.529 115.225 1.00 114.84 61 GLY R CA 1
ATOM 3488 C C . GLY C 3 194 ? 124.413 135.665 116.201 1.00 117.68 61 GLY R C 1
ATOM 3489 O O . GLY C 3 194 ? 125.307 136.044 116.965 1.00 120.58 61 GLY R O 1
ATOM 3490 N N . ALA C 3 195 ? 123.196 136.219 116.194 1.00 101.99 62 ALA R N 1
ATOM 3491 C CA . ALA C 3 195 ? 122.867 137.278 117.146 1.00 103.80 62 ALA R CA 1
ATOM 3492 C C . ALA C 3 195 ? 122.920 136.765 118.580 1.00 101.43 62 ALA R C 1
ATOM 3493 O O . ALA C 3 195 ? 123.402 137.462 119.485 1.00 110.80 62 ALA R O 1
ATOM 3495 N N . ILE C 3 196 ? 122.434 135.542 118.799 1.00 94.39 63 ILE R N 1
ATOM 3496 C CA . ILE C 3 196 ? 122.443 134.938 120.125 1.00 95.97 63 ILE R CA 1
ATOM 3497 C C . ILE C 3 196 ? 123.876 134.728 120.593 1.00 97.34 63 ILE R C 1
ATOM 3498 O O . ILE C 3 196 ? 124.209 134.985 121.754 1.00 105.10 63 ILE R O 1
ATOM 3503 N N . PHE C 3 197 ? 124.747 134.273 119.689 1.00 100.86 64 PHE R N 1
ATOM 3504 C CA . PHE C 3 197 ? 126.154 134.087 120.021 1.00 98.14 64 PHE R CA 1
ATOM 3505 C C . PHE C 3 197 ? 126.818 135.407 120.381 1.00 100.22 64 PHE R C 1
ATOM 3506 O O . PHE C 3 197 ? 127.582 135.471 121.347 1.00 114.38 64 PHE R O 1
ATOM 3514 N N . LEU C 3 198 ? 126.535 136.471 119.624 1.00 93.92 65 LEU R N 1
ATOM 3515 C CA . LEU C 3 198 ? 127.116 137.775 119.940 1.00 97.07 65 LEU R CA 1
ATOM 3516 C C . LEU C 3 198 ? 126.683 138.257 121.322 1.00 101.60 65 LEU R C 1
ATOM 3517 O O . LEU C 3 198 ? 127.521 138.646 122.153 1.00 106.61 65 LEU R O 1
ATOM 3522 N N . ALA C 3 199 ? 125.372 138.228 121.586 1.00 102.04 66 ALA R N 1
ATOM 3523 C CA . ALA C 3 199 ? 124.861 138.715 122.865 1.00 97.54 66 ALA R CA 1
ATOM 3524 C C . ALA C 3 199 ? 125.360 137.865 124.025 1.00 97.62 66 ALA R C 1
ATOM 3525 O O . ALA C 3 199 ? 125.765 138.397 125.068 1.00 103.68 66 ALA R O 1
ATOM 3527 N N . GLY C 3 200 ? 125.350 136.541 123.860 1.00 97.89 67 GLY R N 1
ATOM 3528 C CA . GLY C 3 200 ? 125.851 135.670 124.904 1.00 98.57 67 GLY R CA 1
ATOM 3529 C C . GLY C 3 200 ? 127.331 135.859 125.153 1.00 98.20 67 GLY R C 1
ATOM 3530 O O . GLY C 3 200 ? 127.777 135.846 126.298 1.00 103.76 67 GLY R O 1
ATOM 3531 N N . LEU C 3 201 ? 128.107 136.070 124.087 1.00 102.79 68 LEU R N 1
ATOM 3532 C CA . LEU C 3 201 ? 129.540 136.279 124.240 1.00 96.38 68 LEU R CA 1
ATOM 3533 C C . LEU C 3 201 ? 129.827 137.536 125.046 1.00 102.08 68 LEU R C 1
ATOM 3534 O O . LEU C 3 201 ? 130.595 137.496 126.012 1.00 113.70 68 LEU R O 1
ATOM 3539 N N . VAL C 3 202 ? 129.188 138.656 124.692 1.00 93.84 69 VAL R N 1
ATOM 3540 C CA . VAL C 3 202 ? 129.491 139.892 125.414 1.00 89.62 69 VAL R CA 1
ATOM 3541 C C . VAL C 3 202 ? 128.985 139.818 126.855 1.00 94.45 69 VAL R C 1
ATOM 3542 O O . VAL C 3 202 ? 129.710 140.178 127.798 1.00 106.66 69 VAL R O 1
ATOM 3546 N N . LEU C 3 203 ? 127.765 139.301 127.062 1.00 99.91 70 LEU R N 1
ATOM 3547 C CA . LEU C 3 203 ? 127.211 139.234 128.411 1.00 99.28 70 LEU R CA 1
ATOM 3548 C C . LEU C 3 203 ? 128.012 138.292 129.302 1.00 105.37 70 LEU R C 1
ATOM 3549 O O . LEU C 3 203 ? 128.322 138.632 130.450 1.00 113.69 70 LEU R O 1
ATOM 3554 N N . ASN C 3 204 ? 128.381 137.117 128.790 1.00 99.37 71 ASN R N 1
ATOM 3555 C CA . ASN C 3 204 ? 129.104 136.158 129.608 1.00 92.62 71 ASN R CA 1
ATOM 3556 C C . ASN C 3 204 ? 130.554 136.566 129.814 1.00 101.18 71 ASN R C 1
ATOM 3557 O O . ASN C 3 204 ? 131.130 136.249 130.855 1.00 113.83 71 ASN R O 1
ATOM 3562 N N . GLY C 3 205 ? 131.161 137.278 128.861 1.00 105.85 72 GLY R N 1
ATOM 3563 C CA . GLY C 3 205 ? 132.484 137.822 129.109 1.00 105.42 72 GLY R CA 1
ATOM 3564 C C . GLY C 3 205 ? 132.475 138.857 130.215 1.00 103.53 72 GLY R C 1
ATOM 3565 O O . GLY C 3 205 ? 133.332 138.836 131.108 1.00 119.86 72 GLY R O 1
ATOM 3566 N N . LEU C 3 206 ? 131.490 139.761 130.186 1.00 92.13 73 LEU R N 1
ATOM 3567 C CA . LEU C 3 206 ? 131.351 140.730 131.268 1.00 96.99 73 LEU R CA 1
ATOM 3568 C C . LEU C 3 206 ? 131.104 140.036 132.601 1.00 103.04 73 LEU R C 1
ATOM 3569 O O . LEU C 3 206 ? 131.705 140.400 133.621 1.00 107.45 73 LEU R O 1
ATOM 3574 N N . ALA C 3 207 ? 130.239 139.019 132.605 1.00 110.88 74 ALA R N 1
ATOM 3575 C CA . ALA C 3 207 ? 129.935 138.300 133.838 1.00 111.29 74 ALA R CA 1
ATOM 3576 C C . ALA C 3 207 ? 131.155 137.566 134.375 1.00 117.62 74 ALA R C 1
ATOM 3577 O O . ALA C 3 207 ? 131.394 137.558 135.587 1.00 125.91 74 ALA R O 1
ATOM 3579 N N . LEU C 3 208 ? 131.933 136.936 133.493 1.00 112.29 75 LEU R N 1
ATOM 3580 C CA . LEU C 3 208 ? 133.128 136.225 133.930 1.00 102.73 75 LEU R CA 1
ATOM 3581 C C . LEU C 3 208 ? 134.154 137.183 134.510 1.00 102.89 75 LEU R C 1
ATOM 3582 O O . LEU C 3 208 ? 134.767 136.891 135.545 1.00 109.29 75 LEU R O 1
ATOM 3587 N N . TYR C 3 209 ? 134.341 138.344 133.873 1.00 115.30 76 TYR R N 1
ATOM 3588 C CA . TYR C 3 209 ? 135.268 139.329 134.421 1.00 113.79 76 TYR R CA 1
ATOM 3589 C C . TYR C 3 209 ? 134.807 139.823 135.787 1.00 117.34 76 TYR R C 1
ATOM 3590 O O . TYR C 3 209 ? 135.618 139.942 136.715 1.00 124.49 76 TYR R O 1
ATOM 3599 N N . VAL C 3 210 ? 133.507 140.095 135.934 1.00 112.90 77 VAL R N 1
ATOM 3600 C CA . VAL C 3 210 ? 132.984 140.591 137.206 1.00 112.21 77 VAL R CA 1
ATOM 3601 C C . VAL C 3 210 ? 133.132 139.541 138.301 1.00 114.87 77 VAL R C 1
ATOM 3602 O O . VAL C 3 210 ? 133.570 139.844 139.417 1.00 117.63 77 VAL R O 1
ATOM 3606 N N . PHE C 3 211 ? 132.792 138.292 137.998 1.00 118.97 78 PHE R N 1
ATOM 3607 C CA . PHE C 3 211 ? 132.791 137.250 139.014 1.00 116.82 78 PHE R CA 1
ATOM 3608 C C . PHE C 3 211 ? 134.168 136.662 139.279 1.00 119.71 78 PHE R C 1
ATOM 3609 O O . PHE C 3 211 ? 134.328 135.942 140.269 1.00 121.89 78 PHE R O 1
ATOM 3617 N N . CYS C 3 212 ? 135.163 136.943 138.439 1.00 125.97 79 CYS R N 1
ATOM 3618 C CA . CYS C 3 212 ? 136.508 136.450 138.697 1.00 124.55 79 CYS R CA 1
ATOM 3619 C C . CYS C 3 212 ? 137.453 137.533 139.203 1.00 126.67 79 CYS R C 1
ATOM 3620 O O . CYS C 3 212 ? 138.103 137.349 140.235 1.00 132.97 79 CYS R O 1
ATOM 3623 N N . CYS C 3 213 ? 137.548 138.662 138.504 1.00 137.06 80 CYS R N 1
ATOM 3624 C CA . CYS C 3 213 ? 138.561 139.660 138.813 1.00 142.29 80 CYS R CA 1
ATOM 3625 C C . CYS C 3 213 ? 138.040 140.831 139.636 1.00 139.63 80 CYS R C 1
ATOM 3626 O O . CYS C 3 213 ? 138.817 141.736 139.952 1.00 142.40 80 CYS R O 1
ATOM 3629 N N . ARG C 3 214 ? 136.758 140.845 139.994 1.00 132.90 81 ARG R N 1
ATOM 3630 C CA . ARG C 3 214 ? 136.205 141.960 140.754 1.00 134.71 81 ARG R CA 1
ATOM 3631 C C . ARG C 3 214 ? 135.690 141.549 142.124 1.00 139.10 81 ARG R C 1
ATOM 3632 O O . ARG C 3 214 ? 136.082 142.150 143.131 1.00 142.13 81 ARG R O 1
ATOM 3640 N N . THR C 3 215 ? 134.821 140.545 142.195 1.00 147.90 82 THR R N 1
ATOM 3641 C CA . THR C 3 215 ? 134.252 140.141 143.473 1.00 147.13 82 THR R CA 1
ATOM 3642 C C . THR C 3 215 ? 135.285 139.402 144.314 1.00 149.30 82 THR R C 1
ATOM 3643 O O . THR C 3 215 ? 136.132 138.674 143.790 1.00 153.55 82 THR R O 1
ATOM 3647 N N . ARG C 3 216 ? 135.208 139.591 145.629 1.00 157.59 83 ARG R N 1
ATOM 3648 C CA . ARG C 3 216 ? 136.134 138.972 146.569 1.00 160.19 83 ARG R CA 1
ATOM 3649 C C . ARG C 3 216 ? 135.491 137.912 147.447 1.00 162.88 83 ARG R C 1
ATOM 3650 O O . ARG C 3 216 ? 136.112 136.882 147.715 1.00 161.12 83 ARG R O 1
ATOM 3658 N N . ALA C 3 217 ? 134.263 138.136 147.905 1.00 160.43 84 ALA R N 1
ATOM 3659 C CA . ALA C 3 217 ? 133.573 137.177 148.764 1.00 158.81 84 ALA R CA 1
ATOM 3660 C C . ALA C 3 217 ? 133.123 135.995 147.919 1.00 156.52 84 ALA R C 1
ATOM 3661 O O . ALA C 3 217 ? 132.079 136.040 147.266 1.00 154.35 84 ALA R O 1
ATOM 3663 N N . LYS C 3 218 ? 133.914 134.921 147.930 1.00 136.28 85 LYS R N 1
ATOM 3664 C CA . LYS C 3 218 ? 133.631 133.740 147.116 1.00 132.64 85 LYS R CA 1
ATOM 3665 C C . LYS C 3 218 ? 132.616 132.851 147.837 1.00 137.07 85 LYS R C 1
ATOM 3666 O O . LYS C 3 218 ? 132.927 131.785 148.372 1.00 139.53 85 LYS R O 1
ATOM 3672 N N . THR C 3 219 ? 131.372 133.319 147.841 1.00 132.85 86 THR R N 1
ATOM 3673 C CA . THR C 3 219 ? 130.272 132.539 148.374 1.00 129.28 86 THR R CA 1
ATOM 3674 C C . THR C 3 219 ? 129.970 131.370 147.438 1.00 125.14 86 THR R C 1
ATOM 3675 O O . THR C 3 219 ? 130.376 131.382 146.274 1.00 128.58 86 THR R O 1
ATOM 3679 N N . PRO C 3 220 ? 129.287 130.330 147.932 1.00 117.29 87 PRO R N 1
ATOM 3680 C CA . PRO C 3 220 ? 128.904 129.223 147.037 1.00 125.38 87 PRO R CA 1
ATOM 3681 C C . PRO C 3 220 ? 128.044 129.653 145.861 1.00 127.93 87 PRO R C 1
ATOM 3682 O O . PRO C 3 220 ? 128.132 129.041 144.787 1.00 131.51 87 PRO R O 1
ATOM 3686 N N . SER C 3 221 ? 127.219 130.689 146.028 1.00 114.58 88 SER R N 1
ATOM 3687 C CA . SER C 3 221 ? 126.464 131.221 144.898 1.00 115.69 88 SER R CA 1
ATOM 3688 C C . SER C 3 221 ? 127.397 131.759 143.823 1.00 117.07 88 SER R C 1
ATOM 3689 O O . SER C 3 221 ? 127.144 131.582 142.627 1.00 123.36 88 SER R O 1
ATOM 3692 N N . VAL C 3 222 ? 128.490 132.407 144.232 1.00 104.06 89 VAL R N 1
ATOM 3693 C CA . VAL C 3 222 ? 129.466 132.913 143.270 1.00 97.58 89 VAL R CA 1
ATOM 3694 C C . VAL C 3 222 ? 130.141 131.761 142.536 1.00 101.60 89 VAL R C 1
ATOM 3695 O O . VAL C 3 222 ? 130.401 131.844 141.331 1.00 106.99 89 VAL R O 1
ATOM 3699 N N . ILE C 3 223 ? 130.417 130.661 143.240 1.00 102.36 90 ILE R N 1
ATOM 3700 C CA . ILE C 3 223 ? 131.038 129.500 142.604 1.00 97.03 90 ILE R CA 1
ATOM 3701 C C . ILE C 3 223 ? 130.098 128.882 141.575 1.00 99.93 90 ILE R C 1
ATOM 3702 O O . ILE C 3 223 ? 130.499 128.573 140.442 1.00 114.69 90 ILE R O 1
ATOM 3707 N N . TYR C 3 224 ? 128.829 128.698 141.955 1.00 96.25 91 TYR R N 1
ATOM 3708 C CA . TYR C 3 224 ? 127.850 128.148 141.023 1.00 104.03 91 TYR R CA 1
ATOM 3709 C C . TYR C 3 224 ? 127.663 129.065 139.823 1.00 107.14 91 TYR R C 1
ATOM 3710 O O . TYR C 3 224 ? 127.541 128.599 138.686 1.00 117.17 91 TYR R O 1
ATOM 3719 N N . THR C 3 225 ? 127.666 130.378 140.054 1.00 95.46 92 THR R N 1
ATOM 3720 C CA . THR C 3 225 ? 127.503 131.325 138.961 1.00 88.85 92 THR R CA 1
ATOM 3721 C C . THR C 3 225 ? 128.721 131.349 138.044 1.00 94.91 92 THR R C 1
ATOM 3722 O O . THR C 3 225 ? 128.573 131.519 136.831 1.00 99.02 92 THR R O 1
ATOM 3726 N N . ILE C 3 226 ? 129.924 131.183 138.596 1.00 96.17 93 ILE R N 1
ATOM 3727 C CA . ILE C 3 226 ? 131.126 131.113 137.768 1.00 84.71 93 ILE R CA 1
ATOM 3728 C C . ILE C 3 226 ? 131.078 129.877 136.880 1.00 91.16 93 ILE R C 1
ATOM 3729 O O . ILE C 3 226 ? 131.397 129.936 135.684 1.00 103.56 93 ILE R O 1
ATOM 3734 N N . ASN C 3 227 ? 130.656 128.743 137.444 1.00 84.68 94 ASN R N 1
ATOM 3735 C CA . ASN C 3 227 ? 130.470 127.555 136.618 1.00 83.38 94 ASN R CA 1
ATOM 3736 C C . ASN C 3 227 ? 129.386 127.770 135.566 1.00 97.07 94 ASN R C 1
ATOM 3737 O O . ASN C 3 227 ? 129.505 127.275 134.438 1.00 108.36 94 ASN R O 1
ATOM 3742 N N . LEU C 3 228 ? 128.340 128.525 135.909 1.00 89.09 95 LEU R N 1
ATOM 3743 C CA . LEU C 3 228 ? 127.284 128.819 134.946 1.00 81.00 95 LEU R CA 1
ATOM 3744 C C . LEU C 3 228 ? 127.795 129.670 133.789 1.00 87.70 95 LEU R C 1
ATOM 3745 O O . LEU C 3 228 ? 127.453 129.412 132.631 1.00 90.41 95 LEU R O 1
ATOM 3750 N N . VAL C 3 229 ? 128.605 130.693 134.076 1.00 86.26 96 VAL R N 1
ATOM 3751 C CA . VAL C 3 229 ? 129.119 131.521 132.987 1.00 79.29 96 VAL R CA 1
ATOM 3752 C C . VAL C 3 229 ? 130.138 130.747 132.164 1.00 87.07 96 VAL R C 1
ATOM 3753 O O . VAL C 3 229 ? 130.269 130.983 130.960 1.00 95.96 96 VAL R O 1
ATOM 3757 N N . VAL C 3 230 ? 130.857 129.801 132.776 1.00 94.61 97 VAL R N 1
ATOM 3758 C CA . VAL C 3 230 ? 131.754 128.952 131.996 1.00 83.11 97 VAL R CA 1
ATOM 3759 C C . VAL C 3 230 ? 130.957 128.077 131.035 1.00 88.74 97 VAL R C 1
ATOM 3760 O O . VAL C 3 230 ? 131.306 127.951 129.852 1.00 100.96 97 VAL R O 1
ATOM 3764 N N . THR C 3 231 ? 129.863 127.483 131.519 1.00 86.83 98 THR R N 1
ATOM 3765 C CA . THR C 3 231 ? 128.999 126.684 130.652 1.00 85.96 98 THR R CA 1
ATOM 3766 C C . THR C 3 231 ? 128.397 127.530 129.536 1.00 95.07 98 THR R C 1
ATOM 3767 O O . THR C 3 231 ? 128.344 127.102 128.375 1.00 107.82 98 THR R O 1
ATOM 3771 N N . ASP C 3 232 ? 127.948 128.741 129.870 1.00 98.75 99 ASP R N 1
ATOM 3772 C CA . ASP C 3 232 ? 127.359 129.626 128.872 1.00 98.47 99 ASP R CA 1
ATOM 3773 C C . ASP C 3 232 ? 128.382 130.039 127.824 1.00 101.63 99 ASP R C 1
ATOM 3774 O O . ASP C 3 232 ? 128.062 130.114 126.634 1.00 107.54 99 ASP R O 1
ATOM 3779 N N . LEU C 3 233 ? 129.618 130.312 128.246 1.00 90.02 100 LEU R N 1
ATOM 3780 C CA . LEU C 3 233 ? 130.672 130.647 127.297 1.00 78.54 100 LEU R CA 1
ATOM 3781 C C . LEU C 3 233 ? 130.988 129.471 126.386 1.00 85.04 100 LEU R C 1
ATOM 3782 O O . LEU C 3 233 ? 131.221 129.655 125.187 1.00 95.68 100 LEU R O 1
ATOM 3787 N N . LEU C 3 234 ? 131.000 128.254 126.935 1.00 86.87 101 LEU R N 1
ATOM 3788 C CA . LEU C 3 234 ? 131.262 127.081 126.105 1.00 81.05 101 LEU R CA 1
ATOM 3789 C C . LEU C 3 234 ? 130.157 126.868 125.077 1.00 84.70 101 LEU R C 1
ATOM 3790 O O . LEU C 3 234 ? 130.435 126.570 123.910 1.00 105.06 101 LEU R O 1
ATOM 3795 N N . VAL C 3 235 ? 128.898 127.033 125.486 1.00 78.17 102 VAL R N 1
ATOM 3796 C CA . VAL C 3 235 ? 127.791 126.871 124.545 1.00 84.37 102 VAL R CA 1
ATOM 3797 C C . VAL C 3 235 ? 127.817 127.973 123.489 1.00 95.92 102 VAL R C 1
ATOM 3798 O O . VAL C 3 235 ? 127.581 127.721 122.298 1.00 103.75 102 VAL R O 1
ATOM 3802 N N . GLY C 3 236 ? 128.116 129.206 123.904 1.00 98.05 103 GLY R N 1
ATOM 3803 C CA . GLY C 3 236 ? 128.235 130.292 122.948 1.00 95.67 103 GLY R CA 1
ATOM 3804 C C . GLY C 3 236 ? 129.345 130.065 121.942 1.00 103.93 103 GLY R C 1
ATOM 3805 O O . GLY C 3 236 ? 129.182 130.350 120.757 1.00 105.83 103 GLY R O 1
ATOM 3806 N N . LEU C 3 237 ? 130.485 129.543 122.397 1.00 107.34 104 LEU R N 1
ATOM 3807 C CA . LEU C 3 237 ? 131.566 129.219 121.473 1.00 99.45 104 LEU R CA 1
ATOM 3808 C C . LEU C 3 237 ? 131.190 128.071 120.547 1.00 97.07 104 LEU R C 1
ATOM 3809 O O . LEU C 3 237 ? 131.606 128.055 119.384 1.00 111.13 104 LEU R O 1
ATOM 3814 N N . SER C 3 238 ? 130.415 127.105 121.037 1.00 88.65 105 SER R N 1
ATOM 3815 C CA . SER C 3 238 ? 129.994 125.997 120.192 1.00 86.91 105 SER R CA 1
ATOM 3816 C C . SER C 3 238 ? 128.913 126.389 119.197 1.00 92.01 105 SER R C 1
ATOM 3817 O O . SER C 3 238 ? 128.687 125.651 118.233 1.00 106.36 105 SER R O 1
ATOM 3820 N N . LEU C 3 239 ? 128.225 127.510 119.422 1.00 100.59 106 LEU R N 1
ATOM 3821 C CA . LEU C 3 239 ? 127.148 127.904 118.512 1.00 100.97 106 LEU R CA 1
ATOM 3822 C C . LEU C 3 239 ? 127.606 128.183 117.080 1.00 102.12 106 LEU R C 1
ATOM 3823 O O . LEU C 3 239 ? 126.997 127.622 116.153 1.00 102.98 106 LEU R O 1
ATOM 3828 N N . PRO C 3 240 ? 128.633 129.002 116.805 1.00 97.57 107 PRO R N 1
ATOM 3829 C CA . PRO C 3 240 ? 129.084 129.127 115.413 1.00 91.04 107 PRO R CA 1
ATOM 3830 C C . PRO C 3 240 ? 129.960 127.977 114.960 1.00 96.25 107 PRO R C 1
ATOM 3831 O O . PRO C 3 240 ? 130.204 127.845 113.752 1.00 112.77 107 PRO R O 1
ATOM 3835 N N . THR C 3 241 ? 130.444 127.152 115.892 1.00 90.98 108 THR R N 1
ATOM 3836 C CA . THR C 3 241 ? 131.204 125.967 115.520 1.00 91.29 108 THR R CA 1
ATOM 3837 C C . THR C 3 241 ? 130.353 125.000 114.712 1.00 98.98 108 THR R C 1
ATOM 3838 O O . THR C 3 241 ? 130.868 124.328 113.813 1.00 115.08 108 THR R O 1
ATOM 3842 N N . ARG C 3 242 ? 129.049 124.942 114.996 1.00 102.39 109 ARG R N 1
ATOM 3843 C CA . ARG C 3 242 ? 128.151 124.083 114.231 1.00 106.98 109 ARG R CA 1
ATOM 3844 C C . ARG C 3 242 ? 128.139 124.474 112.760 1.00 108.08 109 ARG R C 1
ATOM 3845 O O . ARG C 3 242 ? 128.320 123.627 111.880 1.00 113.57 109 ARG R O 1
ATOM 3853 N N . PHE C 3 243 ? 127.966 125.765 112.474 1.00 96.55 110 PHE R N 1
ATOM 3854 C CA . PHE C 3 243 ? 127.923 126.211 111.087 1.00 92.96 110 PHE R CA 1
ATOM 3855 C C . PHE C 3 243 ? 129.298 126.166 110.435 1.00 96.70 110 PHE R C 1
ATOM 3856 O O . PHE C 3 243 ? 129.402 125.867 109.239 1.00 110.12 110 PHE R O 1
ATOM 3864 N N . ALA C 3 244 ? 130.360 126.447 111.195 1.00 87.89 111 ALA R N 1
ATOM 3865 C CA . ALA C 3 244 ? 131.707 126.352 110.644 1.00 87.87 111 ALA R CA 1
ATOM 3866 C C . ALA C 3 244 ? 132.037 124.923 110.235 1.00 102.01 111 ALA R C 1
ATOM 3867 O O . ALA C 3 244 ? 132.617 124.694 109.168 1.00 120.49 111 ALA R O 1
ATOM 3869 N N . VAL C 3 245 ? 131.664 123.947 111.064 1.00 95.79 112 VAL R N 1
ATOM 3870 C CA . VAL C 3 245 ? 131.866 122.547 110.711 1.00 94.72 112 VAL R CA 1
ATOM 3871 C C . VAL C 3 245 ? 130.957 122.156 109.553 1.00 98.29 112 VAL R C 1
ATOM 3872 O O . VAL C 3 245 ? 131.368 121.425 108.644 1.00 101.31 112 VAL R O 1
ATOM 3876 N N . TYR C 3 246 ? 129.720 122.659 109.550 1.00 88.42 113 TYR R N 1
ATOM 3877 C CA . TYR C 3 246 ? 128.770 122.303 108.504 1.00 86.75 113 TYR R CA 1
ATOM 3878 C C . TYR C 3 246 ? 129.200 122.817 107.137 1.00 89.63 113 TYR R C 1
ATOM 3879 O O . TYR C 3 246 ? 128.900 122.185 106.120 1.00 107.07 113 TYR R O 1
ATOM 3888 N N . TYR C 3 247 ? 129.890 123.953 107.082 1.00 89.49 114 TYR R N 1
ATOM 3889 C CA . TYR C 3 247 ? 130.291 124.513 105.797 1.00 92.16 114 TYR R CA 1
ATOM 3890 C C . TYR C 3 247 ? 131.718 124.155 105.402 1.00 100.63 114 TYR R C 1
ATOM 3891 O O . TYR C 3 247 ? 131.945 123.682 104.286 1.00 110.79 114 TYR R O 1
ATOM 3900 N N . GLY C 3 248 ? 132.690 124.379 106.287 1.00 105.59 115 GLY R N 1
ATOM 3901 C CA . GLY C 3 248 ? 134.069 124.106 105.928 1.00 107.44 115 GLY R CA 1
ATOM 3902 C C . GLY C 3 248 ? 134.401 122.630 105.869 1.00 112.56 115 GLY R C 1
ATOM 3903 O O . GLY C 3 248 ? 135.314 122.226 105.144 1.00 124.96 115 GLY R O 1
ATOM 3904 N N . ALA C 3 249 ? 133.674 121.807 106.619 1.00 97.97 116 ALA R N 1
ATOM 3905 C CA . ALA C 3 249 ? 133.974 120.383 106.721 1.00 104.04 116 ALA R CA 1
ATOM 3906 C C . ALA C 3 249 ? 132.697 119.560 106.603 1.00 109.21 116 ALA R C 1
ATOM 3907 O O . ALA C 3 249 ? 132.424 118.676 107.415 1.00 113.26 116 ALA R O 1
ATOM 3909 N N . ARG C 3 250 ? 131.885 119.862 105.593 1.00 114.88 117 ARG R N 1
ATOM 3910 C CA . ARG C 3 250 ? 130.661 119.104 105.370 1.00 115.93 117 ARG R CA 1
ATOM 3911 C C . ARG C 3 250 ? 130.987 117.666 104.991 1.00 119.00 117 ARG R C 1
ATOM 3912 O O . ARG C 3 250 ? 131.991 117.393 104.329 1.00 122.86 117 ARG R O 1
ATOM 3920 N N . GLY C 3 251 ? 130.132 116.744 105.419 1.00 121.43 118 GLY R N 1
ATOM 3921 C CA . GLY C 3 251 ? 130.374 115.336 105.195 1.00 123.80 118 GLY R CA 1
ATOM 3922 C C . GLY C 3 251 ? 131.094 114.702 106.364 1.00 124.52 118 GLY R C 1
ATOM 3923 O O . GLY C 3 251 ? 130.735 113.607 106.803 1.00 127.41 118 GLY R O 1
ATOM 3924 N N . CYS C 3 252 ? 132.115 115.384 106.877 1.00 135.42 119 CYS R N 1
ATOM 3925 C CA . CYS C 3 252 ? 132.794 114.935 108.086 1.00 131.41 119 CYS R CA 1
ATOM 3926 C C . CYS C 3 252 ? 131.833 115.062 109.258 1.00 134.47 119 CYS R C 1
ATOM 3927 O O . CYS C 3 252 ? 131.481 116.172 109.666 1.00 136.64 119 CYS R O 1
ATOM 3930 N N . LEU C 3 253 ? 131.382 113.926 109.783 1.00 122.20 120 LEU R N 1
ATOM 3931 C CA . LEU C 3 253 ? 130.472 113.925 110.917 1.00 126.59 120 LEU R CA 1
ATOM 3932 C C . LEU C 3 253 ? 131.164 113.612 112.233 1.00 123.33 120 LEU R C 1
ATOM 3933 O O . LEU C 3 253 ? 130.564 113.816 113.294 1.00 120.31 120 LEU R O 1
ATOM 3938 N N . ARG C 3 254 ? 132.401 113.116 112.190 1.00 132.03 121 ARG R N 1
ATOM 3939 C CA . ARG C 3 254 ? 133.188 112.992 113.410 1.00 129.65 121 ARG R CA 1
ATOM 3940 C C . ARG C 3 254 ? 133.506 114.364 113.990 1.00 127.76 121 ARG R C 1
ATOM 3941 O O . ARG C 3 254 ? 133.472 114.553 115.211 1.00 135.13 121 ARG R O 1
ATOM 3949 N N . CYS C 3 255 ? 133.786 115.340 113.128 1.00 139.32 122 CYS R N 1
ATOM 3950 C CA . CYS C 3 255 ? 134.098 116.694 113.565 1.00 142.11 122 CYS R CA 1
ATOM 3951 C C . CYS C 3 255 ? 132.859 117.504 113.924 1.00 140.95 122 CYS R C 1
ATOM 3952 O O . CYS C 3 255 ? 132.993 118.677 114.286 1.00 147.60 122 CYS R O 1
ATOM 3955 N N . ALA C 3 256 ? 131.668 116.920 113.831 1.00 120.49 123 ALA R N 1
ATOM 3956 C CA . ALA C 3 256 ? 130.447 117.558 114.303 1.00 121.46 123 ALA R CA 1
ATOM 3957 C C . ALA C 3 256 ? 130.208 117.325 115.787 1.00 123.21 123 ALA R C 1
ATOM 3958 O O . ALA C 3 256 ? 129.160 117.720 116.306 1.00 126.13 123 ALA R O 1
ATOM 3960 N N . PHE C 3 257 ? 131.148 116.668 116.463 1.00 129.41 124 PHE R N 1
ATOM 3961 C CA . PHE C 3 257 ? 131.014 116.421 117.896 1.00 126.62 124 PHE R CA 1
ATOM 3962 C C . PHE C 3 257 ? 130.964 117.674 118.773 1.00 126.56 124 PHE R C 1
ATOM 3963 O O . PHE C 3 257 ? 130.170 117.669 119.730 1.00 137.04 124 PHE R O 1
ATOM 3971 N N . PRO C 3 258 ? 131.786 118.726 118.571 1.00 116.53 125 PRO R N 1
ATOM 3972 C CA . PRO C 3 258 ? 131.766 119.845 119.536 1.00 119.74 125 PRO R CA 1
ATOM 3973 C C . PRO C 3 258 ? 130.420 120.531 119.717 1.00 119.93 125 PRO R C 1
ATOM 3974 O O . PRO C 3 258 ? 130.070 120.871 120.852 1.00 132.49 125 PRO R O 1
ATOM 3978 N N . HIS C 3 259 ? 129.636 120.730 118.658 1.00 107.32 126 HIS R N 1
ATOM 3979 C CA . HIS C 3 259 ? 128.356 121.400 118.869 1.00 109.03 126 HIS R CA 1
ATOM 3980 C C . HIS C 3 259 ? 127.319 120.471 119.490 1.00 116.79 126 HIS R C 1
ATOM 3981 O O . HIS C 3 259 ? 126.439 120.935 120.223 1.00 122.53 126 HIS R O 1
ATOM 3988 N N . VAL C 3 260 ? 127.418 119.164 119.244 1.00 109.06 127 VAL R N 1
ATOM 3989 C CA . VAL C 3 260 ? 126.563 118.211 119.947 1.00 107.52 127 VAL R CA 1
ATOM 3990 C C . VAL C 3 260 ? 126.890 118.203 121.437 1.00 113.63 127 VAL R C 1
ATOM 3991 O O . VAL C 3 260 ? 125.991 118.193 122.291 1.00 121.29 127 VAL R O 1
ATOM 3995 N N . LEU C 3 261 ? 128.182 118.215 121.770 1.00 112.42 128 LEU R N 1
ATOM 3996 C CA . LEU C 3 261 ? 128.591 118.320 123.165 1.00 105.47 128 LEU R CA 1
ATOM 3997 C C . LEU C 3 261 ? 128.142 119.641 123.772 1.00 110.40 128 LEU R C 1
ATOM 3998 O O . LEU C 3 261 ? 127.798 119.693 124.956 1.00 122.15 128 LEU R O 1
ATOM 4003 N N . GLY C 3 262 ? 128.133 120.712 122.979 1.00 111.14 129 GLY R N 1
ATOM 4004 C CA . GLY C 3 262 ? 127.578 121.969 123.452 1.00 109.22 129 GLY R CA 1
ATOM 4005 C C . GLY C 3 262 ? 126.093 121.877 123.748 1.00 107.57 129 GLY R C 1
ATOM 4006 O O . GLY C 3 262 ? 125.610 122.456 124.723 1.00 118.84 129 GLY R O 1
ATOM 4007 N N . TYR C 3 263 ? 125.351 121.149 122.908 1.00 112.21 130 TYR R N 1
ATOM 4008 C CA . TYR C 3 263 ? 123.934 120.912 123.177 1.00 118.11 130 TYR R CA 1
ATOM 4009 C C . TYR C 3 263 ? 123.748 120.175 124.496 1.00 118.68 130 TYR R C 1
ATOM 4010 O O . TYR C 3 263 ? 122.894 120.540 125.313 1.00 122.29 130 TYR R O 1
ATOM 4019 N N . PHE C 3 264 ? 124.547 119.130 124.718 1.00 108.76 131 PHE R N 1
ATOM 4020 C CA . PHE C 3 264 ? 124.426 118.360 125.954 1.00 105.41 131 PHE R CA 1
ATOM 4021 C C . PHE C 3 264 ? 124.817 119.192 127.171 1.00 109.07 131 PHE R C 1
ATOM 4022 O O . PHE C 3 264 ? 124.182 119.092 128.228 1.00 115.34 131 PHE R O 1
ATOM 4030 N N . LEU C 3 265 ? 125.858 120.016 127.039 1.00 107.44 132 LEU R N 1
ATOM 4031 C CA . LEU C 3 265 ? 126.260 120.898 128.129 1.00 95.16 132 LEU R CA 1
ATOM 4032 C C . LEU C 3 265 ? 125.171 121.912 128.448 1.00 98.84 132 LEU R C 1
ATOM 4033 O O . LEU C 3 265 ? 124.869 122.154 129.619 1.00 107.94 132 LEU R O 1
ATOM 4038 N N . ASN C 3 266 ? 124.558 122.498 127.418 1.00 109.98 133 ASN R N 1
ATOM 4039 C CA . ASN C 3 266 ? 123.471 123.445 127.639 1.00 107.59 133 ASN R CA 1
ATOM 4040 C C . ASN C 3 266 ? 122.274 122.768 128.291 1.00 107.91 133 ASN R C 1
ATOM 4041 O O . ASN C 3 266 ? 121.590 123.368 129.127 1.00 113.16 133 ASN R O 1
ATOM 4046 N N . MET C 3 267 ? 122.006 121.518 127.915 1.00 112.98 134 MET R N 1
ATOM 4047 C CA . MET C 3 267 ? 120.872 120.798 128.483 1.00 110.40 134 MET R CA 1
ATOM 4048 C C . MET C 3 267 ? 121.113 120.429 129.944 1.00 114.79 134 MET R C 1
ATOM 4049 O O . MET C 3 267 ? 120.192 120.504 130.766 1.00 118.57 134 MET R O 1
ATOM 4054 N N . HIS C 3 268 ? 122.341 120.045 130.295 1.00 107.11 135 HIS R N 1
ATOM 4055 C CA . HIS C 3 268 ? 122.628 119.534 131.634 1.00 103.02 135 HIS R CA 1
ATOM 4056 C C . HIS C 3 268 ? 123.145 120.601 132.594 1.00 106.97 135 HIS R C 1
ATOM 4057 O O . HIS C 3 268 ? 122.537 120.843 133.644 1.00 112.79 135 HIS R O 1
ATOM 4064 N N . CYS C 3 269 ? 124.284 121.215 132.265 1.00 106.15 136 CYS R N 1
ATOM 4065 C CA . CYS C 3 269 ? 125.003 122.028 133.237 1.00 103.76 136 CYS R CA 1
ATOM 4066 C C . CYS C 3 269 ? 124.251 123.307 133.569 1.00 108.23 136 CYS R C 1
ATOM 4067 O O . CYS C 3 269 ? 124.201 123.705 134.734 1.00 122.48 136 CYS R O 1
ATOM 4070 N N . SER C 3 270 ? 123.667 123.967 132.568 1.00 98.73 137 SER R N 1
ATOM 4071 C CA . SER C 3 270 ? 122.903 125.180 132.842 1.00 101.52 137 SER R CA 1
ATOM 4072 C C . SER C 3 270 ? 121.710 124.881 133.737 1.00 108.33 137 SER R C 1
ATOM 4073 O O . SER C 3 270 ? 121.457 125.603 134.711 1.00 119.43 137 SER R O 1
ATOM 4076 N N . ILE C 3 271 ? 120.998 123.791 133.444 1.00 95.42 138 ILE R N 1
ATOM 4077 C CA . ILE C 3 271 ? 119.822 123.410 134.220 1.00 94.48 138 ILE R CA 1
ATOM 4078 C C . ILE C 3 271 ? 120.218 123.141 135.668 1.00 103.77 138 ILE R C 1
ATOM 4079 O O . ILE C 3 271 ? 119.628 123.688 136.610 1.00 110.64 138 ILE R O 1
ATOM 4084 N N . TRP C 3 272 ? 121.271 122.343 135.865 1.00 91.83 139 TRP R N 1
ATOM 4085 C CA . TRP C 3 272 ? 121.626 121.947 137.220 1.00 79.02 139 TRP R CA 1
ATOM 4086 C C . TRP C 3 272 ? 122.327 123.055 137.992 1.00 86.92 139 TRP R C 1
ATOM 4087 O O . TRP C 3 272 ? 122.203 123.114 139.216 1.00 95.37 139 TRP R O 1
ATOM 4098 N N . PHE C 3 273 ? 123.033 123.960 137.316 1.00 92.86 140 PHE R N 1
ATOM 4099 C CA . PHE C 3 273 ? 123.641 125.073 138.031 1.00 91.09 140 PHE R CA 1
ATOM 4100 C C . PHE C 3 273 ? 122.602 126.116 138.417 1.00 95.13 140 PHE R C 1
ATOM 4101 O O . PHE C 3 273 ? 122.708 126.727 139.485 1.00 108.45 140 PHE R O 1
ATOM 4109 N N . LEU C 3 274 ? 121.578 126.318 137.581 1.00 86.42 141 LEU R N 1
ATOM 4110 C CA . LEU C 3 274 ? 120.454 127.146 138.003 1.00 88.45 141 LEU R CA 1
ATOM 4111 C C . LEU C 3 274 ? 119.737 126.520 139.193 1.00 98.12 141 LEU R C 1
ATOM 4112 O O . LEU C 3 274 ? 119.353 127.222 140.140 1.00 111.70 141 LEU R O 1
ATOM 4117 N N . THR C 3 275 ? 119.570 125.195 139.171 1.00 94.36 142 THR R N 1
ATOM 4118 C CA . THR C 3 275 ? 118.973 124.506 140.311 1.00 89.59 142 THR R CA 1
ATOM 4119 C C . THR C 3 275 ? 119.823 124.671 141.567 1.00 94.19 142 THR R C 1
ATOM 4120 O O . THR C 3 275 ? 119.290 124.883 142.660 1.00 102.57 142 THR R O 1
ATOM 4124 N N . CYS C 3 276 ? 121.147 124.585 141.428 1.00 98.08 143 CYS R N 1
ATOM 4125 C CA . CYS C 3 276 ? 122.032 124.735 142.579 1.00 100.39 143 CYS R CA 1
ATOM 4126 C C . CYS C 3 276 ? 121.994 126.153 143.133 1.00 97.84 143 CYS R C 1
ATOM 4127 O O . CYS C 3 276 ? 122.036 126.346 144.354 1.00 106.38 143 CYS R O 1
ATOM 4130 N N . ILE C 3 277 ? 121.921 127.157 142.255 1.00 95.23 144 ILE R N 1
ATOM 4131 C CA . ILE C 3 277 ? 121.790 128.539 142.713 1.00 98.15 144 ILE R CA 1
ATOM 4132 C C . ILE C 3 277 ? 120.486 128.722 143.478 1.00 101.23 144 ILE R C 1
ATOM 4133 O O . ILE C 3 277 ? 120.457 129.355 144.542 1.00 106.76 144 ILE R O 1
ATOM 4138 N N . CYS C 3 278 ? 119.392 128.156 142.958 1.00 105.34 145 CYS R N 1
ATOM 4139 C CA . CYS C 3 278 ? 118.111 128.244 143.655 1.00 101.66 145 CYS R CA 1
ATOM 4140 C C . CYS C 3 278 ? 118.158 127.544 145.009 1.00 106.96 145 CYS R C 1
ATOM 4141 O O . CYS C 3 278 ? 117.616 128.052 145.997 1.00 114.61 145 CYS R O 1
ATOM 4144 N N . VAL C 3 279 ? 118.806 126.378 145.073 1.00 100.64 146 VAL R N 1
ATOM 4145 C CA . VAL C 3 279 ? 118.909 125.636 146.328 1.00 98.28 146 VAL R CA 1
ATOM 4146 C C . VAL C 3 279 ? 119.715 126.424 147.352 1.00 108.90 146 VAL R C 1
ATOM 4147 O O . VAL C 3 279 ? 119.326 126.527 148.523 1.00 118.68 146 VAL R O 1
ATOM 4151 N N . ASP C 3 280 ? 120.845 126.995 146.929 1.00 123.88 147 ASP R N 1
ATOM 4152 C CA . ASP C 3 280 ? 121.671 127.775 147.844 1.00 120.58 147 ASP R CA 1
ATOM 4153 C C . ASP C 3 280 ? 120.928 129.015 148.325 1.00 123.36 147 ASP R C 1
ATOM 4154 O O . ASP C 3 280 ? 121.020 129.384 149.502 1.00 129.54 147 ASP R O 1
ATOM 4159 N N . ARG C 3 281 ? 120.180 129.667 147.431 1.00 115.62 148 ARG R N 1
ATOM 4160 C CA . ARG C 3 281 ? 119.397 130.832 147.832 1.00 113.44 148 ARG R CA 1
ATOM 4161 C C . ARG C 3 281 ? 118.310 130.453 148.830 1.00 114.77 148 ARG R C 1
ATOM 4162 O O . ARG C 3 281 ? 118.059 131.188 149.791 1.00 117.45 148 ARG R O 1
ATOM 4170 N N . TYR C 3 282 ? 117.653 129.312 148.615 1.00 119.59 149 TYR R N 1
ATOM 4171 C CA . TYR C 3 282 ? 116.622 128.861 149.545 1.00 119.23 149 TYR R CA 1
ATOM 4172 C C . TYR C 3 282 ? 117.209 128.532 150.912 1.00 119.44 149 TYR R C 1
ATOM 4173 O O . TYR C 3 282 ? 116.657 128.921 151.946 1.00 119.94 149 TYR R O 1
ATOM 4182 N N . LEU C 3 283 ? 118.336 127.817 150.935 1.00 128.62 150 LEU R N 1
ATOM 4183 C CA . LEU C 3 283 ? 118.919 127.387 152.201 1.00 131.49 150 LEU R CA 1
ATOM 4184 C C . LEU C 3 283 ? 119.488 128.545 153.009 1.00 135.88 150 LEU R C 1
ATOM 4185 O O . LEU C 3 283 ? 119.677 128.403 154.221 1.00 143.18 150 LEU R O 1
ATOM 4190 N N . ALA C 3 284 ? 119.763 129.678 152.374 1.00 137.09 151 ALA R N 1
ATOM 4191 C CA . ALA C 3 284 ? 120.270 130.851 153.069 1.00 139.73 151 ALA R CA 1
ATOM 4192 C C . ALA C 3 284 ? 119.163 131.780 153.544 1.00 140.26 151 ALA R C 1
ATOM 4193 O O . ALA C 3 284 ? 119.461 132.864 154.055 1.00 138.30 151 ALA R O 1
ATOM 4195 N N . ILE C 3 285 ? 117.901 131.389 153.388 1.00 146.48 152 ILE R N 1
ATOM 4196 C CA . ILE C 3 285 ? 116.787 132.264 153.730 1.00 147.59 152 ILE R CA 1
ATOM 4197 C C . ILE C 3 285 ? 116.003 131.671 154.893 1.00 145.97 152 ILE R C 1
ATOM 4198 O O . ILE C 3 285 ? 115.809 132.327 155.922 1.00 146.50 152 ILE R O 1
ATOM 4203 N N . VAL C 3 286 ? 115.553 130.429 154.743 1.00 151.73 153 VAL R N 1
ATOM 4204 C CA . VAL C 3 286 ? 114.626 129.841 155.705 1.00 155.96 153 VAL R CA 1
ATOM 4205 C C . VAL C 3 286 ? 115.358 129.112 156.826 1.00 159.02 153 VAL R C 1
ATOM 4206 O O . VAL C 3 286 ? 115.018 129.266 158.002 1.00 161.73 153 VAL R O 1
ATOM 4210 N N . ARG C 3 287 ? 116.385 128.324 156.503 1.00 167.97 154 ARG R N 1
ATOM 4211 C CA . ARG C 3 287 ? 117.020 127.426 157.468 1.00 168.57 154 ARG R CA 1
ATOM 4212 C C . ARG C 3 287 ? 118.521 127.676 157.521 1.00 168.22 154 ARG R C 1
ATOM 4213 O O . ARG C 3 287 ? 119.296 127.012 156.816 1.00 166.63 154 ARG R O 1
ATOM 4221 N N . PRO C 3 288 ? 118.978 128.627 158.336 1.00 186.05 155 PRO R N 1
ATOM 4222 C CA . PRO C 3 288 ? 120.420 128.739 158.586 1.00 187.47 155 PRO R CA 1
ATOM 4223 C C . PRO C 3 288 ? 120.902 127.604 159.473 1.00 189.36 155 PRO R C 1
ATOM 4224 O O . PRO C 3 288 ? 120.640 127.592 160.680 1.00 185.74 155 PRO R O 1
ATOM 4228 N N . GLU C 3 289 ? 121.610 126.645 158.883 1.00 199.03 156 GLU R N 1
ATOM 4229 C CA . GLU C 3 289 ? 122.033 125.437 159.579 1.00 196.93 156 GLU R CA 1
ATOM 4230 C C . GLU C 3 289 ? 123.349 125.605 160.328 1.00 195.77 156 GLU R C 1
ATOM 4231 O O . GLU C 3 289 ? 123.795 124.658 160.984 1.00 193.39 156 GLU R O 1
ATOM 4237 N N . GLY C 3 290 ? 123.973 126.776 160.257 1.00 198.16 157 GLY R N 1
ATOM 4238 C CA . GLY C 3 290 ? 125.266 126.982 160.871 1.00 197.82 157 GLY R CA 1
ATOM 4239 C C . GLY C 3 290 ? 126.449 126.560 160.032 1.00 199.06 157 GLY R C 1
ATOM 4240 O O . GLY C 3 290 ? 127.557 126.449 160.572 1.00 198.32 157 GLY R O 1
ATOM 4241 N N . SER C 3 291 ? 126.243 126.311 158.733 1.00 192.70 158 SER R N 1
ATOM 4242 C CA . SER C 3 291 ? 127.301 125.929 157.792 1.00 190.91 158 SER R CA 1
ATOM 4243 C C . SER C 3 291 ? 128.007 124.644 158.220 1.00 193.15 158 SER R C 1
ATOM 4244 O O . SER C 3 291 ? 129.214 124.483 158.027 1.00 193.93 158 SER R O 1
ATOM 4247 N N . ARG C 3 292 ? 127.248 123.718 158.811 1.00 194.20 159 ARG R N 1
ATOM 4248 C CA . ARG C 3 292 ? 127.821 122.428 159.179 1.00 193.96 159 ARG R CA 1
ATOM 4249 C C . ARG C 3 292 ? 128.071 121.568 157.945 1.00 195.02 159 ARG R C 1
ATOM 4250 O O . ARG C 3 292 ? 129.136 120.953 157.815 1.00 195.05 159 ARG R O 1
ATOM 4258 N N . ARG C 3 293 ? 127.106 121.516 157.031 1.00 190.76 160 ARG R N 1
ATOM 4259 C CA . ARG C 3 293 ? 127.226 120.748 155.797 1.00 189.22 160 ARG R CA 1
ATOM 4260 C C . ARG C 3 293 ? 127.256 121.614 154.550 1.00 189.60 160 ARG R C 1
ATOM 4261 O O . ARG C 3 293 ? 128.013 121.323 153.622 1.00 188.92 160 ARG R O 1
ATOM 4263 N N . CYS C 3 294 ? 126.453 122.674 154.504 1.00 192.46 161 CYS R N 1
ATOM 4264 C CA . CYS C 3 294 ? 126.431 123.579 153.366 1.00 193.35 161 CYS R CA 1
ATOM 4265 C C . CYS C 3 294 ? 127.514 124.642 153.545 1.00 191.96 161 CYS R C 1
ATOM 4266 O O . CYS C 3 294 ? 128.380 124.530 154.419 1.00 192.78 161 CYS R O 1
ATOM 4269 N N . ARG C 3 295 ? 127.460 125.690 152.714 1.00 178.97 162 ARG R N 1
ATOM 4270 C CA . ARG C 3 295 ? 128.494 126.720 152.612 1.00 178.82 162 ARG R CA 1
ATOM 4271 C C . ARG C 3 295 ? 129.832 126.050 152.334 1.00 179.06 162 ARG R C 1
ATOM 4272 O O . ARG C 3 295 ? 129.882 125.095 151.552 1.00 180.11 162 ARG R O 1
ATOM 4280 N N . GLN C 3 296 ? 130.907 126.522 152.990 1.00 164.62 163 GLN R N 1
ATOM 4281 C CA . GLN C 3 296 ? 132.228 125.898 152.947 1.00 161.97 163 GLN R CA 1
ATOM 4282 C C . GLN C 3 296 ? 132.699 125.695 151.512 1.00 163.69 163 GLN R C 1
ATOM 4283 O O . GLN C 3 296 ? 132.634 124.567 151.007 1.00 167.82 163 GLN R O 1
ATOM 4289 N N . PRO C 3 297 ? 133.172 126.765 150.829 1.00 147.85 164 PRO R N 1
ATOM 4290 C CA . PRO C 3 297 ? 133.338 126.755 149.360 1.00 153.20 164 PRO R CA 1
ATOM 4291 C C . PRO C 3 297 ? 134.001 125.533 148.733 1.00 156.29 164 PRO R C 1
ATOM 4292 O O . PRO C 3 297 ? 133.841 125.296 147.531 1.00 158.04 164 PRO R O 1
ATOM 4296 N N . ALA C 3 298 ? 134.741 124.751 149.523 1.00 152.59 165 ALA R N 1
ATOM 4297 C CA . ALA C 3 298 ? 135.198 123.450 149.048 1.00 150.70 165 ALA R CA 1
ATOM 4298 C C . ALA C 3 298 ? 134.018 122.542 148.723 1.00 152.37 165 ALA R C 1
ATOM 4299 O O . ALA C 3 298 ? 134.064 121.771 147.757 1.00 158.06 165 ALA R O 1
ATOM 4301 N N . CYS C 3 299 ? 132.946 122.626 149.516 1.00 140.29 166 CYS R N 1
ATOM 4302 C CA . CYS C 3 299 ? 131.738 121.863 149.214 1.00 139.33 166 CYS R CA 1
ATOM 4303 C C . CYS C 3 299 ? 131.115 122.314 147.899 1.00 140.52 166 CYS R C 1
ATOM 4304 O O . CYS C 3 299 ? 130.650 121.484 147.109 1.00 145.75 166 CYS R O 1
ATOM 4307 N N . ALA C 3 300 ? 131.096 123.624 147.645 1.00 121.56 167 ALA R N 1
ATOM 4308 C CA . ALA C 3 300 ? 130.574 124.126 146.378 1.00 123.49 167 ALA R CA 1
ATOM 4309 C C . ALA C 3 300 ? 131.434 123.671 145.205 1.00 128.45 167 ALA R C 1
ATOM 4310 O O . ALA C 3 300 ? 130.908 123.328 144.139 1.00 133.70 167 ALA R O 1
ATOM 4312 N N . ARG C 3 301 ? 132.757 123.662 145.385 1.00 126.45 168 ARG R N 1
ATOM 4313 C CA . ARG C 3 301 ? 133.648 123.160 144.343 1.00 127.30 168 ARG R CA 1
ATOM 4314 C C . ARG C 3 301 ? 133.394 121.683 144.066 1.00 126.86 168 ARG R C 1
ATOM 4315 O O . ARG C 3 301 ? 133.375 121.253 142.906 1.00 130.59 168 ARG R O 1
ATOM 4323 N N . ALA C 3 302 ? 133.190 120.893 145.123 1.00 105.80 169 ALA R N 1
ATOM 4324 C CA . ALA C 3 302 ? 132.892 119.476 144.948 1.00 107.17 169 ALA R CA 1
ATOM 4325 C C . ALA C 3 302 ? 131.561 119.274 144.236 1.00 112.97 169 ALA R C 1
ATOM 4326 O O . ALA C 3 302 ? 131.431 118.383 143.389 1.00 123.51 169 ALA R O 1
ATOM 4328 N N . VAL C 3 303 ? 130.559 120.091 144.569 1.00 106.61 170 VAL R N 1
ATOM 4329 C CA . VAL C 3 303 ? 129.257 119.988 143.913 1.00 105.98 170 VAL R CA 1
ATOM 4330 C C . VAL C 3 303 ? 129.376 120.327 142.432 1.00 108.30 170 VAL R C 1
ATOM 4331 O O . VAL C 3 303 ? 128.798 119.646 141.576 1.00 115.39 170 VAL R O 1
ATOM 4335 N N . CYS C 3 304 ? 130.140 121.373 142.104 1.00 106.18 171 CYS R N 1
ATOM 4336 C CA . CYS C 3 304 ? 130.348 121.727 140.702 1.00 110.14 171 CYS R CA 1
ATOM 4337 C C . CYS C 3 304 ? 131.079 120.620 139.950 1.00 114.32 171 CYS R C 1
ATOM 4338 O O . CYS C 3 304 ? 130.729 120.298 138.806 1.00 119.56 171 CYS R O 1
ATOM 4341 N N . ALA C 3 305 ? 132.098 120.026 140.578 1.00 104.94 172 ALA R N 1
ATOM 4342 C CA . ALA C 3 305 ? 132.818 118.928 139.941 1.00 103.86 172 ALA R CA 1
ATOM 4343 C C . ALA C 3 305 ? 131.904 117.732 139.710 1.00 100.62 172 ALA R C 1
ATOM 4344 O O . ALA C 3 305 ? 131.974 117.080 138.660 1.00 110.27 172 ALA R O 1
ATOM 4346 N N . PHE C 3 306 ? 131.031 117.436 140.675 1.00 105.31 173 PHE R N 1
ATOM 4347 C CA . PHE C 3 306 ? 130.089 116.337 140.502 1.00 107.92 173 PHE R CA 1
ATOM 4348 C C . PHE C 3 306 ? 129.083 116.634 139.399 1.00 109.13 173 PHE R C 1
ATOM 4349 O O . PHE C 3 306 ? 128.673 115.726 138.672 1.00 118.25 173 PHE R O 1
ATOM 4357 N N . VAL C 3 307 ? 128.672 117.896 139.259 1.00 93.75 174 VAL R N 1
ATOM 4358 C CA . VAL C 3 307 ? 127.755 118.259 138.181 1.00 97.89 174 VAL R CA 1
ATOM 4359 C C . VAL C 3 307 ? 128.426 118.082 136.823 1.00 101.10 174 VAL R C 1
ATOM 4360 O O . VAL C 3 307 ? 127.816 117.573 135.874 1.00 102.83 174 VAL R O 1
ATOM 4364 N N . TRP C 3 308 ? 129.694 118.488 136.711 1.00 99.96 175 TRP R N 1
ATOM 4365 C CA . TRP C 3 308 ? 130.421 118.294 135.456 1.00 96.93 175 TRP R CA 1
ATOM 4366 C C . TRP C 3 308 ? 130.593 116.811 135.137 1.00 103.14 175 TRP R C 1
ATOM 4367 O O . TRP C 3 308 ? 130.439 116.391 133.980 1.00 104.24 175 TRP R O 1
ATOM 4378 N N . LEU C 3 309 ? 130.905 116.002 136.153 1.00 108.04 176 LEU R N 1
ATOM 4379 C CA . LEU C 3 309 ? 131.020 114.562 135.943 1.00 98.44 176 LEU R CA 1
ATOM 4380 C C . LEU C 3 309 ? 129.684 113.952 135.543 1.00 104.92 176 LEU R C 1
ATOM 4381 O O . LEU C 3 309 ? 129.636 113.032 134.720 1.00 111.79 176 LEU R O 1
ATOM 4386 N N . ALA C 3 310 ? 128.587 114.446 136.120 1.00 104.38 177 ALA R N 1
ATOM 4387 C CA . ALA C 3 310 ? 127.264 113.968 135.741 1.00 102.90 177 ALA R CA 1
ATOM 4388 C C . ALA C 3 310 ? 126.939 114.329 134.299 1.00 107.87 177 ALA R C 1
ATOM 4389 O O . ALA C 3 310 ? 126.319 113.537 133.584 1.00 116.73 177 ALA R O 1
ATOM 4391 N N . ALA C 3 311 ? 127.341 115.524 133.860 1.00 101.47 178 ALA R N 1
ATOM 4392 C CA . ALA C 3 311 ? 127.150 115.902 132.462 1.00 101.85 178 ALA R CA 1
ATOM 4393 C C . ALA C 3 311 ? 127.932 114.985 131.532 1.00 99.08 178 ALA R C 1
ATOM 4394 O O . ALA C 3 311 ? 127.411 114.538 130.500 1.00 108.41 178 ALA R O 1
ATOM 4396 N N . GLY C 3 312 ? 129.183 114.689 131.888 1.00 96.14 179 GLY R N 1
ATOM 4397 C CA . GLY C 3 312 ? 129.969 113.765 131.085 1.00 106.44 179 GLY R CA 1
ATOM 4398 C C . GLY C 3 312 ? 129.369 112.371 131.043 1.00 108.90 179 GLY R C 1
ATOM 4399 O O . GLY C 3 312 ? 129.333 111.730 129.989 1.00 113.52 179 GLY R O 1
ATOM 4400 N N . ALA C 3 313 ? 128.875 111.892 132.186 1.00 101.77 180 ALA R N 1
ATOM 4401 C CA . ALA C 3 313 ? 128.255 110.573 132.242 1.00 101.11 180 ALA R CA 1
ATOM 4402 C C . ALA C 3 313 ? 126.965 110.528 131.433 1.00 105.53 180 ALA R C 1
ATOM 4403 O O . ALA C 3 313 ? 126.677 109.523 130.778 1.00 110.52 180 ALA R O 1
ATOM 4405 N N . VAL C 3 314 ? 126.177 111.604 131.468 1.00 108.25 181 VAL R N 1
ATOM 4406 C CA . VAL C 3 314 ? 124.948 111.663 130.681 1.00 109.72 181 VAL R CA 1
ATOM 4407 C C . VAL C 3 314 ? 125.265 111.648 129.191 1.00 117.68 181 VAL R C 1
ATOM 4408 O O . VAL C 3 314 ? 124.612 110.941 128.411 1.00 119.24 181 VAL R O 1
ATOM 4412 N N . THR C 3 315 ? 126.278 112.415 128.773 1.00 117.19 182 THR R N 1
ATOM 4413 C CA . THR C 3 315 ? 126.679 112.409 127.368 1.00 108.27 182 THR R CA 1
ATOM 4414 C C . THR C 3 315 ? 127.170 111.032 126.937 1.00 108.97 182 THR R C 1
ATOM 4415 O O . THR C 3 315 ? 126.813 110.548 125.855 1.00 113.65 182 THR R O 1
ATOM 4419 N N . LEU C 3 316 ? 127.973 110.379 127.781 1.00 107.74 183 LEU R N 1
ATOM 4420 C CA . LEU C 3 316 ? 128.465 109.044 127.458 1.00 110.01 183 LEU R CA 1
ATOM 4421 C C . LEU C 3 316 ? 127.340 108.017 127.428 1.00 111.32 183 LEU R C 1
ATOM 4422 O O . LEU C 3 316 ? 127.387 107.073 126.634 1.00 118.79 183 LEU R O 1
ATOM 4427 N N . SER C 3 317 ? 126.329 108.176 128.281 1.00 112.28 184 SER R N 1
ATOM 4428 C CA . SER C 3 317 ? 125.220 107.233 128.304 1.00 117.52 184 SER R CA 1
ATOM 4429 C C . SER C 3 317 ? 124.281 107.422 127.123 1.00 116.51 184 SER R C 1
ATOM 4430 O O . SER C 3 317 ? 123.701 106.445 126.640 1.00 123.37 184 SER R O 1
ATOM 4433 N N . VAL C 3 318 ? 124.110 108.655 126.652 1.00 110.81 185 VAL R N 1
ATOM 4434 C CA . VAL C 3 318 ? 123.212 108.893 125.526 1.00 111.97 185 VAL R CA 1
ATOM 4435 C C . VAL C 3 318 ? 123.899 108.557 124.208 1.00 118.52 185 VAL R C 1
ATOM 4436 O O . VAL C 3 318 ? 123.401 107.743 123.421 1.00 120.75 185 VAL R O 1
ATOM 4440 N N . LEU C 3 319 ? 125.051 109.180 123.944 1.00 120.61 186 LEU R N 1
ATOM 4441 C CA . LEU C 3 319 ? 125.713 108.971 122.659 1.00 114.22 186 LEU R CA 1
ATOM 4442 C C . LEU C 3 319 ? 126.355 107.592 122.576 1.00 119.61 186 LEU R C 1
ATOM 4443 O O . LEU C 3 319 ? 126.251 106.914 121.548 1.00 124.58 186 LEU R O 1
ATOM 4448 N N . GLY C 3 320 ? 127.012 107.158 123.641 1.00 132.54 187 GLY R N 1
ATOM 4449 C CA . GLY C 3 320 ? 127.747 105.911 123.649 1.00 133.18 187 GLY R CA 1
ATOM 4450 C C . GLY C 3 320 ? 129.241 106.137 123.795 1.00 137.00 187 GLY R C 1
ATOM 4451 O O . GLY C 3 320 ? 129.739 107.261 123.787 1.00 140.19 187 GLY R O 1
ATOM 4452 N N . VAL C 3 321 ? 129.952 105.017 123.945 1.00 147.75 188 VAL R N 1
ATOM 4453 C CA . VAL C 3 321 ? 131.405 105.072 124.076 1.00 148.49 188 VAL R CA 1
ATOM 4454 C C . VAL C 3 321 ? 132.038 105.594 122.792 1.00 146.65 188 VAL R C 1
ATOM 4455 O O . VAL C 3 321 ? 132.936 106.443 122.827 1.00 143.19 188 VAL R O 1
ATOM 4459 N N . THR C 3 322 ? 131.581 105.099 121.642 1.00 160.03 189 THR R N 1
ATOM 4460 C CA . THR C 3 322 ? 132.074 105.546 120.345 1.00 161.63 189 THR R CA 1
ATOM 4461 C C . THR C 3 322 ? 130.958 106.115 119.477 1.00 160.10 189 THR R C 1
ATOM 4462 O O . THR C 3 322 ? 131.090 106.152 118.250 1.00 160.15 189 THR R O 1
ATOM 4466 N N . GLY C 3 323 ? 129.867 106.565 120.088 1.00 156.62 190 GLY R N 1
ATOM 4467 C CA . GLY C 3 323 ? 128.744 107.101 119.337 1.00 155.74 190 GLY R CA 1
ATOM 4468 C C . GLY C 3 323 ? 128.023 106.082 118.483 1.00 156.09 190 GLY R C 1
ATOM 4469 O O . GLY C 3 323 ? 127.697 106.371 117.325 1.00 158.79 190 GLY R O 1
ATOM 4470 N N . SER C 3 324 ? 127.767 104.891 119.023 1.00 150.53 191 SER R N 1
ATOM 4471 C CA . SER C 3 324 ? 127.131 103.812 118.278 1.00 150.54 191 SER R CA 1
ATOM 4472 C C . SER C 3 324 ? 125.878 103.300 118.981 1.00 148.67 191 SER R C 1
ATOM 4473 O O . SER C 3 324 ? 125.563 102.111 118.912 1.00 152.14 191 SER R O 1
ATOM 4476 N N . ARG C 3 325 ? 125.152 104.185 119.664 1.00 144.46 192 ARG R N 1
ATOM 4477 C CA . ARG C 3 325 ? 123.930 103.797 120.352 1.00 149.08 192 ARG R CA 1
ATOM 4478 C C . ARG C 3 325 ? 122.726 104.139 119.491 1.00 150.73 192 ARG R C 1
ATOM 4479 O O . ARG C 3 325 ? 122.500 105.324 119.201 1.00 149.95 192 ARG R O 1
ATOM 4487 N N . PRO C 3 326 ? 121.934 103.156 119.066 1.00 163.58 193 PRO R N 1
ATOM 4488 C CA . PRO C 3 326 ? 120.785 103.450 118.202 1.00 161.76 193 PRO R CA 1
ATOM 4489 C C . PRO C 3 326 ? 119.556 103.878 118.987 1.00 162.33 193 PRO R C 1
ATOM 4490 O O . PRO C 3 326 ? 119.631 104.079 120.204 1.00 163.76 193 PRO R O 1
ATOM 4494 N N . CYS C 3 327 ? 118.430 104.031 118.282 1.00 184.79 194 CYS R N 1
ATOM 4495 C CA . CYS C 3 327 ? 117.135 104.398 118.852 1.00 186.81 194 CYS R CA 1
ATOM 4496 C C . CYS C 3 327 ? 117.198 105.736 119.576 1.00 185.31 194 CYS R C 1
ATOM 4497 O O . CYS C 3 327 ? 118.048 106.576 119.266 1.00 184.66 194 CYS R O 1
ATOM 4500 N N . CYS C 3 328 ? 116.295 105.950 120.533 1.00 188.92 195 CYS R N 1
ATOM 4501 C CA . CYS C 3 328 ? 116.251 107.200 121.282 1.00 189.05 195 CYS R CA 1
ATOM 4502 C C . CYS C 3 328 ? 116.575 107.000 122.757 1.00 189.45 195 CYS R C 1
ATOM 4503 O O . CYS C 3 328 ? 117.529 107.609 123.253 1.00 185.95 195 CYS R O 1
ATOM 4506 N N . ARG C 3 329 ? 115.825 106.147 123.460 1.00 177.05 196 ARG R N 1
ATOM 4507 C CA . ARG C 3 329 ? 115.962 105.924 124.903 1.00 175.72 196 ARG R CA 1
ATOM 4508 C C . ARG C 3 329 ? 115.912 107.249 125.666 1.00 172.56 196 ARG R C 1
ATOM 4509 O O . ARG C 3 329 ? 116.869 107.670 126.317 1.00 168.02 196 ARG R O 1
ATOM 4517 N N . VAL C 3 330 ? 114.761 107.908 125.565 1.00 151.52 197 VAL R N 1
ATOM 4518 C CA . VAL C 3 330 ? 114.622 109.285 126.015 1.00 150.14 197 VAL R CA 1
ATOM 4519 C C . VAL C 3 330 ? 113.712 109.418 127.234 1.00 151.81 197 VAL R C 1
ATOM 4520 O O . VAL C 3 330 ? 113.766 110.455 127.916 1.00 153.57 197 VAL R O 1
ATOM 4524 N N . PHE C 3 331 ? 112.905 108.401 127.550 1.00 152.27 198 PHE R N 1
ATOM 4525 C CA . PHE C 3 331 ? 111.957 108.512 128.656 1.00 150.70 198 PHE R CA 1
ATOM 4526 C C . PHE C 3 331 ? 112.668 108.675 129.993 1.00 151.40 198 PHE R C 1
ATOM 4527 O O . PHE C 3 331 ? 112.217 109.440 130.852 1.00 152.96 198 PHE R O 1
ATOM 4535 N N . ALA C 3 332 ? 113.781 107.969 130.188 1.00 138.23 199 ALA R N 1
ATOM 4536 C CA . ALA C 3 332 ? 114.512 108.053 131.445 1.00 135.81 199 ALA R CA 1
ATOM 4537 C C . ALA C 3 332 ? 115.400 109.285 131.538 1.00 131.97 199 ALA R C 1
ATOM 4538 O O . ALA C 3 332 ? 115.980 109.528 132.601 1.00 132.35 199 ALA R O 1
ATOM 4540 N N . LEU C 3 333 ? 115.524 110.061 130.464 1.00 121.18 200 LEU R N 1
ATOM 4541 C CA . LEU C 3 333 ? 116.353 111.258 130.488 1.00 123.53 200 LEU R CA 1
ATOM 4542 C C . LEU C 3 333 ? 115.559 112.505 130.848 1.00 124.68 200 LEU R C 1
ATOM 4543 O O . LEU C 3 333 ? 116.027 113.326 131.641 1.00 129.88 200 LEU R O 1
ATOM 4548 N N . THR C 3 334 ? 114.360 112.661 130.286 1.00 117.34 201 THR R N 1
ATOM 4549 C CA . THR C 3 334 ? 113.574 113.867 130.513 1.00 114.08 201 THR R CA 1
ATOM 4550 C C . THR C 3 334 ? 112.976 113.937 131.912 1.00 115.03 201 THR R C 1
ATOM 4551 O O . THR C 3 334 ? 112.528 115.014 132.316 1.00 123.10 201 THR R O 1
ATOM 4555 N N . VAL C 3 335 ? 112.952 112.835 132.654 1.00 111.44 202 VAL R N 1
ATOM 4556 C CA . VAL C 3 335 ? 112.455 112.867 134.025 1.00 112.11 202 VAL R CA 1
ATOM 4557 C C . VAL C 3 335 ? 113.570 113.213 135.004 1.00 113.16 202 VAL R C 1
ATOM 4558 O O . VAL C 3 335 ? 113.373 114.015 135.920 1.00 125.65 202 VAL R O 1
ATOM 4562 N N . LEU C 3 336 ? 114.755 112.644 134.811 1.00 111.30 203 LEU R N 1
ATOM 4563 C CA . LEU C 3 336 ? 115.906 112.924 135.653 1.00 117.03 203 LEU R CA 1
ATOM 4564 C C . LEU C 3 336 ? 116.698 114.128 135.170 1.00 111.07 203 LEU R C 1
ATOM 4565 O O . LEU C 3 336 ? 117.729 114.456 135.766 1.00 110.77 203 LEU R O 1
ATOM 4570 N N . GLU C 3 337 ? 116.247 114.784 134.126 1.00 114.02 204 GLU R N 1
ATOM 4571 C CA . GLU C 3 337 ? 117.002 115.874 133.529 1.00 116.18 204 GLU R CA 1
ATOM 4572 C C . GLU C 3 337 ? 116.202 117.157 133.406 1.00 119.60 204 GLU R C 1
ATOM 4573 O O . GLU C 3 337 ? 116.784 118.243 133.458 1.00 124.87 204 GLU R O 1
ATOM 4579 N N . PHE C 3 338 ? 114.892 117.061 133.227 1.00 108.21 205 PHE R N 1
ATOM 4580 C CA . PHE C 3 338 ? 114.015 118.215 133.095 1.00 101.84 205 PHE R CA 1
ATOM 4581 C C . PHE C 3 338 ? 112.886 118.231 134.109 1.00 109.77 205 PHE R C 1
ATOM 4582 O O . PHE C 3 338 ? 112.566 119.290 134.647 1.00 119.40 205 PHE R O 1
ATOM 4590 N N . LEU C 3 339 ? 112.267 117.082 134.383 1.00 111.61 206 LEU R N 1
ATOM 4591 C CA . LEU C 3 339 ? 111.150 117.061 135.321 1.00 105.85 206 LEU R CA 1
ATOM 4592 C C . LEU C 3 339 ? 111.629 117.174 136.762 1.00 112.12 206 LEU R C 1
ATOM 4593 O O . LEU C 3 339 ? 110.961 117.800 137.590 1.00 116.50 206 LEU R O 1
ATOM 4598 N N . LEU C 3 340 ? 112.769 116.555 137.089 1.00 108.96 207 LEU R N 1
ATOM 4599 C CA . LEU C 3 340 ? 113.262 116.613 138.466 1.00 101.53 207 LEU R CA 1
ATOM 4600 C C . LEU C 3 340 ? 113.707 118.013 138.886 1.00 110.22 207 LEU R C 1
ATOM 4601 O O . LEU C 3 340 ? 113.305 118.456 139.979 1.00 118.66 207 LEU R O 1
ATOM 4606 N N . PRO C 3 341 ? 114.535 118.750 138.121 1.00 104.72 208 PRO R N 1
ATOM 4607 C CA . PRO C 3 341 ? 114.835 120.131 138.540 1.00 104.47 208 PRO R CA 1
ATOM 4608 C C . PRO C 3 341 ? 113.617 121.033 138.552 1.00 106.60 208 PRO R C 1
ATOM 4609 O O . PRO C 3 341 ? 113.507 121.914 139.416 1.00 109.21 208 PRO R O 1
ATOM 4613 N N . LEU C 3 342 ? 112.690 120.827 137.613 1.00 97.79 209 LEU R N 1
ATOM 4614 C CA . LEU C 3 342 ? 111.455 121.602 137.607 1.00 98.29 209 LEU R CA 1
ATOM 4615 C C . LEU C 3 342 ? 110.641 121.335 138.862 1.00 109.82 209 LEU R C 1
ATOM 4616 O O . LEU C 3 342 ? 110.096 122.263 139.465 1.00 116.35 209 LEU R O 1
ATOM 4621 N N . LEU C 3 343 ? 110.565 120.071 139.280 1.00 106.52 210 LEU R N 1
ATOM 4622 C CA . LEU C 3 343 ? 109.846 119.721 140.498 1.00 100.32 210 LEU R CA 1
ATOM 4623 C C . LEU C 3 343 ? 110.521 120.311 141.728 1.00 105.34 210 LEU R C 1
ATOM 4624 O O . LEU C 3 343 ? 109.841 120.784 142.646 1.00 105.07 210 LEU R O 1
ATOM 4629 N N . VAL C 3 344 ? 111.856 120.293 141.764 1.00 109.67 211 VAL R N 1
ATOM 4630 C CA . VAL C 3 344 ? 112.581 120.850 142.906 1.00 109.13 211 VAL R CA 1
ATOM 4631 C C . VAL C 3 344 ? 112.325 122.349 143.019 1.00 111.56 211 VAL R C 1
ATOM 4632 O O . VAL C 3 344 ? 111.998 122.866 144.096 1.00 120.86 211 VAL R O 1
ATOM 4636 N N . ILE C 3 345 ? 112.440 123.064 141.899 1.00 107.68 212 ILE R N 1
ATOM 4637 C CA . ILE C 3 345 ? 112.244 124.510 141.920 1.00 106.73 212 ILE R CA 1
ATOM 4638 C C . ILE C 3 345 ? 110.786 124.847 142.220 1.00 110.08 212 ILE R C 1
ATOM 4639 O O . ILE C 3 345 ? 110.494 125.801 142.953 1.00 110.44 212 ILE R O 1
ATOM 4644 N N . SER C 3 346 ? 109.852 124.052 141.690 1.00 109.18 213 SER R N 1
ATOM 4645 C CA . SER C 3 346 ? 108.437 124.279 141.953 1.00 111.18 213 SER R CA 1
ATOM 4646 C C . SER C 3 346 ? 108.096 124.060 143.421 1.00 118.96 213 SER R C 1
ATOM 4647 O O . SER C 3 346 ? 107.349 124.847 144.007 1.00 126.04 213 SER R O 1
ATOM 4650 N N . VAL C 3 347 ? 108.634 123.006 144.041 1.00 110.50 214 VAL R N 1
ATOM 4651 C CA . VAL C 3 347 ? 108.322 122.785 145.448 1.00 106.88 214 VAL R CA 1
ATOM 4652 C C . VAL C 3 347 ? 109.001 123.837 146.319 1.00 108.57 214 VAL R C 1
ATOM 4653 O O . VAL C 3 347 ? 108.449 124.243 147.348 1.00 110.46 214 VAL R O 1
ATOM 4657 N N . PHE C 3 348 ? 110.169 124.342 145.907 1.00 117.37 215 PHE R N 1
ATOM 4658 C CA . PHE C 3 348 ? 110.810 125.390 146.694 1.00 115.30 215 PHE R CA 1
ATOM 4659 C C . PHE C 3 348 ? 110.042 126.704 146.604 1.00 119.39 215 PHE R C 1
ATOM 4660 O O . PHE C 3 348 ? 109.836 127.378 147.621 1.00 126.75 215 PHE R O 1
ATOM 4668 N N . THR C 3 349 ? 109.590 127.079 145.405 1.00 114.83 216 THR R N 1
ATOM 4669 C CA . THR C 3 349 ? 108.812 128.307 145.295 1.00 117.91 216 THR R CA 1
ATOM 4670 C C . THR C 3 349 ? 107.429 128.145 145.918 1.00 118.15 216 THR R C 1
ATOM 4671 O O . THR C 3 349 ? 106.866 129.121 146.424 1.00 127.44 216 THR R O 1
ATOM 4675 N N . GLY C 3 350 ? 106.891 126.924 145.944 1.00 120.38 217 GLY R N 1
ATOM 4676 C CA . GLY C 3 350 ? 105.660 126.689 146.675 1.00 124.27 217 GLY R CA 1
ATOM 4677 C C . GLY C 3 350 ? 105.840 126.839 148.172 1.00 126.72 217 GLY R C 1
ATOM 4678 O O . GLY C 3 350 ? 104.979 127.396 148.855 1.00 130.66 217 GLY R O 1
ATOM 4679 N N . ARG C 3 351 ? 106.962 126.343 148.703 1.00 126.17 218 ARG R N 1
ATOM 4680 C CA . ARG C 3 351 ? 107.260 126.535 150.118 1.00 124.01 218 ARG R CA 1
ATOM 4681 C C . ARG C 3 351 ? 107.436 128.012 150.445 1.00 124.24 218 ARG R C 1
ATOM 4682 O O . ARG C 3 351 ? 106.963 128.486 151.486 1.00 124.49 218 ARG R O 1
ATOM 4690 N N . ILE C 3 352 ? 108.109 128.754 149.563 1.00 129.99 219 ILE R N 1
ATOM 4691 C CA . ILE C 3 352 ? 108.298 130.187 149.780 1.00 131.07 219 ILE R CA 1
ATOM 4692 C C . ILE C 3 352 ? 106.956 130.914 149.760 1.00 133.73 219 ILE R C 1
ATOM 4693 O O . ILE C 3 352 ? 106.689 131.774 150.608 1.00 135.77 219 ILE R O 1
ATOM 4698 N N . MET C 3 353 ? 106.086 130.568 148.806 1.00 149.62 220 MET R N 1
ATOM 4699 C CA . MET C 3 353 ? 104.767 131.192 148.732 1.00 148.55 220 MET R CA 1
ATOM 4700 C C . MET C 3 353 ? 103.919 130.853 149.952 1.00 149.77 220 MET R C 1
ATOM 4701 O O . MET C 3 353 ? 103.213 131.717 150.486 1.00 150.52 220 MET R O 1
ATOM 4706 N N . CYS C 3 354 ? 103.977 129.599 150.409 1.00 162.83 221 CYS R N 1
ATOM 4707 C CA . CYS C 3 354 ? 103.221 129.200 151.592 1.00 164.69 221 CYS R CA 1
ATOM 4708 C C . CYS C 3 354 ? 103.715 129.926 152.835 1.00 165.54 221 CYS R C 1
ATOM 4709 O O . CYS C 3 354 ? 102.913 130.335 153.683 1.00 168.20 221 CYS R O 1
ATOM 4712 N N . ALA C 3 355 ? 105.034 130.089 152.966 1.00 159.00 222 ALA R N 1
ATOM 4713 C CA . ALA C 3 355 ? 105.575 130.834 154.098 1.00 158.73 222 ALA R CA 1
ATOM 4714 C C . ALA C 3 355 ? 105.196 132.308 154.022 1.00 156.93 222 ALA R C 1
ATOM 4715 O O . ALA C 3 355 ? 104.918 132.937 155.050 1.00 157.27 222 ALA R O 1
ATOM 4717 N N . LEU C 3 356 ? 105.178 132.874 152.814 1.00 149.54 223 LEU R N 1
ATOM 4718 C CA . LEU C 3 356 ? 104.841 134.284 152.659 1.00 151.26 223 LEU R CA 1
ATOM 4719 C C . LEU C 3 356 ? 103.364 134.548 152.915 1.00 153.35 223 LEU R C 1
ATOM 4720 O O . LEU C 3 356 ? 103.007 135.618 153.422 1.00 154.14 223 LEU R O 1
ATOM 4725 N N . SER C 3 357 ? 102.494 133.598 152.566 1.00 166.33 224 SER R N 1
ATOM 4726 C CA . SER C 3 357 ? 101.061 133.796 152.761 1.00 167.12 224 SER R CA 1
ATOM 4727 C C . SER C 3 357 ? 100.699 133.813 154.240 1.00 166.86 224 SER R C 1
ATOM 4728 O O . SER C 3 357 ? 99.812 134.566 154.659 1.00 165.69 224 SER R O 1
ATOM 4731 N N . ARG C 3 358 ? 101.365 132.992 155.041 1.00 174.14 225 ARG R N 1
ATOM 4732 C CA . ARG C 3 358 ? 101.090 132.961 156.471 1.00 174.15 225 ARG R CA 1
ATOM 4733 C C . ARG C 3 358 ? 101.616 134.233 157.126 1.00 176.40 225 ARG R C 1
ATOM 4734 O O . ARG C 3 358 ? 102.793 134.571 156.956 1.00 176.97 225 ARG R O 1
ATOM 4742 N N . PRO C 3 359 ? 100.787 134.962 157.868 1.00 182.14 226 PRO R N 1
ATOM 4743 C CA . PRO C 3 359 ? 101.258 136.192 158.511 1.00 182.35 226 PRO R CA 1
ATOM 4744 C C . PRO C 3 359 ? 102.184 135.894 159.680 1.00 181.90 226 PRO R C 1
ATOM 4745 O O . PRO C 3 359 ? 102.183 134.804 160.256 1.00 179.90 226 PRO R O 1
ATOM 4749 N N . GLY C 3 360 ? 102.989 136.896 160.025 1.00 189.39 227 GLY R N 1
ATOM 4750 C CA . GLY C 3 360 ? 103.930 136.767 161.119 1.00 189.09 227 GLY R CA 1
ATOM 4751 C C . GLY C 3 360 ? 105.375 136.863 160.677 1.00 190.62 227 GLY R C 1
ATOM 4752 O O . GLY C 3 360 ? 106.262 136.268 161.298 1.00 189.27 227 GLY R O 1
ATOM 4753 N N . LEU C 3 361 ? 105.626 137.610 159.606 1.00 190.45 228 LEU R N 1
ATOM 4754 C CA . LEU C 3 361 ? 106.965 137.789 159.061 1.00 189.72 228 LEU R CA 1
ATOM 4755 C C . LEU C 3 361 ? 107.359 139.254 159.162 1.00 188.85 228 LEU R C 1
ATOM 4756 O O . LEU C 3 361 ? 106.589 140.137 158.772 1.00 188.66 228 LEU R O 1
ATOM 4761 N N . LEU C 3 362 ? 108.554 139.507 159.687 1.00 176.71 229 LEU R N 1
ATOM 4762 C CA . LEU C 3 362 ? 109.055 140.866 159.803 1.00 175.94 229 LEU R CA 1
ATOM 4763 C C . LEU C 3 362 ? 109.603 141.328 158.449 1.00 176.11 229 LEU R C 1
ATOM 4764 O O . LEU C 3 362 ? 109.862 140.521 157.552 1.00 178.78 229 LEU R O 1
ATOM 4769 N N . HIS C 3 363 ? 109.768 142.650 158.311 1.00 176.04 230 HIS R N 1
ATOM 4770 C CA . HIS C 3 363 ? 109.835 143.272 156.988 1.00 177.53 230 HIS R CA 1
ATOM 4771 C C . HIS C 3 363 ? 111.070 142.849 156.187 1.00 180.79 230 HIS R C 1
ATOM 4772 O O . HIS C 3 363 ? 110.969 142.630 154.974 1.00 179.06 230 HIS R O 1
ATOM 4779 N N . GLN C 3 364 ? 112.237 142.712 156.824 1.00 177.40 231 GLN R N 1
ATOM 4780 C CA . GLN C 3 364 ? 113.409 142.333 156.039 1.00 175.96 231 GLN R CA 1
ATOM 4781 C C . GLN C 3 364 ? 113.389 140.850 155.699 1.00 173.74 231 GLN R C 1
ATOM 4782 O O . GLN C 3 364 ? 113.859 140.458 154.624 1.00 171.71 231 GLN R O 1
ATOM 4788 N N . GLY C 3 365 ? 112.831 140.021 156.583 1.00 164.52 232 GLY R N 1
ATOM 4789 C CA . GLY C 3 365 ? 112.596 138.633 156.226 1.00 163.91 232 GLY R CA 1
ATOM 4790 C C . GLY C 3 365 ? 111.637 138.500 155.061 1.00 164.96 232 GLY R C 1
ATOM 4791 O O . GLY C 3 365 ? 111.852 137.690 154.158 1.00 168.56 232 GLY R O 1
ATOM 4792 N N . ARG C 3 366 ? 110.576 139.312 155.057 1.00 157.31 233 ARG R N 1
ATOM 4793 C CA . ARG C 3 366 ? 109.643 139.325 153.934 1.00 156.84 233 ARG R CA 1
ATOM 4794 C C . ARG C 3 366 ? 110.333 139.772 152.651 1.00 159.38 233 ARG R C 1
ATOM 4795 O O . ARG C 3 366 ? 110.080 139.216 151.575 1.00 161.88 233 ARG R O 1
ATOM 4803 N N . GLN C 3 367 ? 111.212 140.773 152.747 1.00 152.17 234 GLN R N 1
ATOM 4804 C CA . GLN C 3 367 ? 111.959 141.227 151.577 1.00 153.33 234 GLN R CA 1
ATOM 4805 C C . GLN C 3 367 ? 112.860 140.125 151.031 1.00 154.38 234 GLN R C 1
ATOM 4806 O O . GLN C 3 367 ? 112.936 139.918 149.814 1.00 155.21 234 GLN R O 1
ATOM 4812 N N . ARG C 3 368 ? 113.541 139.399 151.918 1.00 146.94 235 ARG R N 1
ATOM 4813 C CA . ARG C 3 368 ? 114.386 138.294 151.473 1.00 146.36 235 ARG R CA 1
ATOM 4814 C C . ARG C 3 368 ? 113.556 137.185 150.833 1.00 145.08 235 ARG R C 1
ATOM 4815 O O . ARG C 3 368 ? 113.950 136.618 149.804 1.00 148.47 235 ARG R O 1
ATOM 4823 N N . ARG C 3 369 ? 112.395 136.875 151.420 1.00 136.56 236 ARG R N 1
ATOM 4824 C CA . ARG C 3 369 ? 111.533 135.839 150.857 1.00 135.46 236 ARG R CA 1
ATOM 4825 C C . ARG C 3 369 ? 111.020 136.229 149.477 1.00 138.32 236 ARG R C 1
ATOM 4826 O O . ARG C 3 369 ? 111.000 135.401 148.559 1.00 145.63 236 ARG R O 1
ATOM 4834 N N . VAL C 3 370 ? 110.607 137.487 149.299 1.00 125.79 237 VAL R N 1
ATOM 4835 C CA . VAL C 3 370 ? 110.091 137.876 147.990 1.00 127.85 237 VAL R CA 1
ATOM 4836 C C . VAL C 3 370 ? 111.220 137.984 146.971 1.00 131.12 237 VAL R C 1
ATOM 4837 O O . VAL C 3 370 ? 111.003 137.731 145.783 1.00 133.24 237 VAL R O 1
ATOM 4841 N N . ARG C 3 371 ? 112.437 138.334 147.400 1.00 131.24 238 ARG R N 1
ATOM 4842 C CA . ARG C 3 371 ? 113.570 138.307 146.476 1.00 132.82 238 ARG R CA 1
ATOM 4843 C C . ARG C 3 371 ? 113.861 136.884 146.013 1.00 133.51 238 ARG R C 1
ATOM 4844 O O . ARG C 3 371 ? 114.137 136.645 144.826 1.00 135.06 238 ARG R O 1
ATOM 4852 N N . ALA C 3 372 ? 113.787 135.922 146.937 1.00 121.34 239 ALA R N 1
ATOM 4853 C CA . ALA C 3 372 ? 113.902 134.520 146.551 1.00 113.79 239 ALA R CA 1
ATOM 4854 C C . ALA C 3 372 ? 112.773 134.117 145.612 1.00 120.73 239 ALA R C 1
ATOM 4855 O O . ALA C 3 372 ? 112.974 133.302 144.705 1.00 126.21 239 ALA R O 1
ATOM 4857 N N . MET C 3 373 ? 111.577 134.676 145.817 1.00 128.93 240 MET R N 1
ATOM 4858 C CA . MET C 3 373 ? 110.464 134.422 144.903 1.00 124.67 240 MET R CA 1
ATOM 4859 C C . MET C 3 373 ? 110.775 134.905 143.493 1.00 127.74 240 MET R C 1
ATOM 4860 O O . MET C 3 373 ? 110.519 134.192 142.517 1.00 133.10 240 MET R O 1
ATOM 4865 N N . GLN C 3 374 ? 111.317 136.122 143.362 1.00 111.01 241 GLN R N 1
ATOM 4866 C CA . GLN C 3 374 ? 111.673 136.614 142.030 1.00 107.54 241 GLN R CA 1
ATOM 4867 C C . GLN C 3 374 ? 112.740 135.742 141.386 1.00 109.77 241 GLN R C 1
ATOM 4868 O O . GLN C 3 374 ? 112.649 135.427 140.194 1.00 114.97 241 GLN R O 1
ATOM 4874 N N . LEU C 3 375 ? 113.751 135.334 142.157 1.00 105.69 242 LEU R N 1
ATOM 4875 C CA . LEU C 3 375 ? 114.805 134.494 141.591 1.00 107.42 242 LEU R CA 1
ATOM 4876 C C . LEU C 3 375 ? 114.250 133.152 141.121 1.00 111.54 242 LEU R C 1
ATOM 4877 O O . LEU C 3 375 ? 114.527 132.708 139.997 1.00 117.54 242 LEU R O 1
ATOM 4882 N N . LEU C 3 376 ? 113.444 132.502 141.965 1.00 106.09 243 LEU R N 1
ATOM 4883 C CA . LEU C 3 376 ? 112.892 131.199 141.618 1.00 97.66 243 LEU R CA 1
ATOM 4884 C C . LEU C 3 376 ? 111.942 131.294 140.433 1.00 100.59 243 LEU R C 1
ATOM 4885 O O . LEU C 3 376 ? 111.953 130.425 139.557 1.00 104.10 243 LEU R O 1
ATOM 4890 N N . LEU C 3 377 ? 111.126 132.348 140.373 1.00 97.98 244 LEU R N 1
ATOM 4891 C CA . LEU C 3 377 ? 110.203 132.497 139.255 1.00 91.73 244 LEU R CA 1
ATOM 4892 C C . LEU C 3 377 ? 110.942 132.806 137.960 1.00 97.52 244 LEU R C 1
ATOM 4893 O O . LEU C 3 377 ? 110.534 132.346 136.889 1.00 108.57 244 LEU R O 1
ATOM 4898 N N . THR C 3 378 ? 112.030 133.579 138.031 1.00 94.95 245 THR R N 1
ATOM 4899 C CA . THR C 3 378 ? 112.824 133.839 136.835 1.00 91.46 245 THR R CA 1
ATOM 4900 C C . THR C 3 378 ? 113.463 132.560 136.312 1.00 96.90 245 THR R C 1
ATOM 4901 O O . THR C 3 378 ? 113.449 132.295 135.101 1.00 110.46 245 THR R O 1
ATOM 4905 N N . VAL C 3 379 ? 114.010 131.741 137.213 1.00 90.20 246 VAL R N 1
ATOM 4906 C CA . VAL C 3 379 ? 114.593 130.474 136.782 1.00 86.59 246 VAL R CA 1
ATOM 4907 C C . VAL C 3 379 ? 113.511 129.543 136.241 1.00 95.95 246 VAL R C 1
ATOM 4908 O O . VAL C 3 379 ? 113.735 128.810 135.271 1.00 106.05 246 VAL R O 1
ATOM 4912 N N . LEU C 3 380 ? 112.315 129.579 136.833 1.00 100.77 247 LEU R N 1
ATOM 4913 C CA . LEU C 3 380 ? 111.208 128.769 136.333 1.00 94.86 247 LEU R CA 1
ATOM 4914 C C . LEU C 3 380 ? 110.788 129.199 134.934 1.00 100.63 247 LEU R C 1
ATOM 4915 O O . LEU C 3 380 ? 110.489 128.355 134.082 1.00 103.82 247 LEU R O 1
ATOM 4920 N N . ILE C 3 381 ? 110.748 130.508 134.683 1.00 93.69 248 ILE R N 1
ATOM 4921 C CA . ILE C 3 381 ? 110.398 131.012 133.359 1.00 85.04 248 ILE R CA 1
ATOM 4922 C C . ILE C 3 381 ? 111.451 130.604 132.337 1.00 89.47 248 ILE R C 1
ATOM 4923 O O . ILE C 3 381 ? 111.122 130.203 131.213 1.00 101.37 248 ILE R O 1
ATOM 4928 N N . ILE C 3 382 ? 112.730 130.682 132.715 1.00 88.83 249 ILE R N 1
ATOM 4929 C CA . ILE C 3 382 ? 113.801 130.240 131.823 1.00 91.79 249 ILE R CA 1
ATOM 4930 C C . ILE C 3 382 ? 113.660 128.754 131.512 1.00 96.82 249 ILE R C 1
ATOM 4931 O O . ILE C 3 382 ? 113.803 128.329 130.357 1.00 103.83 249 ILE R O 1
ATOM 4936 N N . PHE C 3 383 ? 113.353 127.946 132.531 1.00 105.41 250 PHE R N 1
ATOM 4937 C CA . PHE C 3 383 ? 113.150 126.513 132.334 1.00 99.10 250 PHE R CA 1
ATOM 4938 C C . PHE C 3 383 ? 111.987 126.247 131.385 1.00 105.87 250 PHE R C 1
ATOM 4939 O O . PHE C 3 383 ? 112.085 125.414 130.478 1.00 113.03 250 PHE R O 1
ATOM 4947 N N . LEU C 3 384 ? 110.874 126.954 131.583 1.00 89.95 251 LEU R N 1
ATOM 4948 C CA . LEU C 3 384 ? 109.660 126.687 130.825 1.00 83.93 251 LEU R CA 1
ATOM 4949 C C . LEU C 3 384 ? 109.681 127.286 129.429 1.00 88.18 251 LEU R C 1
ATOM 4950 O O . LEU C 3 384 ? 108.844 126.915 128.601 1.00 100.00 251 LEU R O 1
ATOM 4955 N N . VAL C 3 385 ? 110.591 128.209 129.148 1.00 86.78 252 VAL R N 1
ATOM 4956 C CA . VAL C 3 385 ? 110.689 128.813 127.826 1.00 84.90 252 VAL R CA 1
ATOM 4957 C C . VAL C 3 385 ? 111.797 128.176 127.000 1.00 86.30 252 VAL R C 1
ATOM 4958 O O . VAL C 3 385 ? 111.570 127.752 125.868 1.00 97.36 252 VAL R O 1
ATOM 4962 N N . CYS C 3 386 ? 113.003 128.087 127.554 1.00 101.18 253 CYS R N 1
ATOM 4963 C CA . CYS C 3 386 ? 114.164 127.693 126.771 1.00 102.18 253 CYS R CA 1
ATOM 4964 C C . CYS C 3 386 ? 114.403 126.189 126.733 1.00 106.28 253 CYS R C 1
ATOM 4965 O O . CYS C 3 386 ? 115.259 125.740 125.966 1.00 108.40 253 CYS R O 1
ATOM 4968 N N . PHE C 3 387 ? 113.682 125.400 127.525 1.00 111.30 254 PHE R N 1
ATOM 4969 C CA . PHE C 3 387 ? 113.918 123.962 127.571 1.00 107.90 254 PHE R CA 1
ATOM 4970 C C . PHE C 3 387 ? 112.669 123.112 127.420 1.00 112.32 254 PHE R C 1
ATOM 4971 O O . PHE C 3 387 ? 112.801 121.916 127.139 1.00 118.88 254 PHE R O 1
ATOM 4979 N N . THR C 3 388 ? 111.477 123.669 127.616 1.00 105.83 255 THR R N 1
ATOM 4980 C CA . THR C 3 388 ? 110.251 122.895 127.428 1.00 98.95 255 THR R CA 1
ATOM 4981 C C . THR C 3 388 ? 110.062 122.374 126.003 1.00 107.60 255 THR R C 1
ATOM 4982 O O . THR C 3 388 ? 109.703 121.192 125.859 1.00 116.72 255 THR R O 1
ATOM 4986 N N . PRO C 3 389 ? 110.261 123.158 124.925 1.00 100.95 256 PRO R N 1
ATOM 4987 C CA . PRO C 3 389 ? 110.039 122.590 123.581 1.00 101.25 256 PRO R CA 1
ATOM 4988 C C . PRO C 3 389 ? 110.928 121.408 123.239 1.00 103.36 256 PRO R C 1
ATOM 4989 O O . PRO C 3 389 ? 110.468 120.492 122.548 1.00 108.14 256 PRO R O 1
ATOM 4993 N N . PHE C 3 390 ? 112.177 121.388 123.710 1.00 106.98 257 PHE R N 1
ATOM 4994 C CA . PHE C 3 390 ? 113.070 120.275 123.402 1.00 104.23 257 PHE R CA 1
ATOM 4995 C C . PHE C 3 390 ? 112.546 118.971 123.988 1.00 113.39 257 PHE R C 1
ATOM 4996 O O . PHE C 3 390 ? 112.429 117.959 123.286 1.00 129.66 257 PHE R O 1
ATOM 5004 N N . HIS C 3 391 ? 112.190 118.987 125.271 1.00 99.64 258 HIS R N 1
ATOM 5005 C CA . HIS C 3 391 ? 111.701 117.770 125.904 1.00 104.38 258 HIS R CA 1
ATOM 5006 C C . HIS C 3 391 ? 110.294 117.422 125.440 1.00 109.29 258 HIS R C 1
ATOM 5007 O O . HIS C 3 391 ? 109.940 116.240 125.386 1.00 115.36 258 HIS R O 1
ATOM 5014 N N . ALA C 3 392 ? 109.491 118.424 125.078 1.00 100.87 259 ALA R N 1
ATOM 5015 C CA . ALA C 3 392 ? 108.178 118.144 124.507 1.00 103.86 259 ALA R CA 1
ATOM 5016 C C . ALA C 3 392 ? 108.302 117.437 123.165 1.00 107.32 259 ALA R C 1
ATOM 5017 O O . ALA C 3 392 ? 107.574 116.476 122.892 1.00 116.99 259 ALA R O 1
ATOM 5019 N N . ARG C 3 393 ? 109.229 117.890 122.317 1.00 112.77 260 ARG R N 1
ATOM 5020 C CA . ARG C 3 393 ? 109.478 117.206 121.054 1.00 113.99 260 ARG R CA 1
ATOM 5021 C C . ARG C 3 393 ? 110.031 115.808 121.284 1.00 117.14 260 ARG R C 1
ATOM 5022 O O . ARG C 3 393 ? 109.665 114.867 120.571 1.00 123.75 260 ARG R O 1
ATOM 5030 N N . GLN C 3 394 ? 110.914 115.653 122.273 1.00 113.53 261 GLN R N 1
ATOM 5031 C CA . GLN C 3 394 ? 111.475 114.337 122.563 1.00 110.69 261 GLN R CA 1
ATOM 5032 C C . GLN C 3 394 ? 110.406 113.368 123.054 1.00 118.92 261 GLN R C 1
ATOM 5033 O O . GLN C 3 394 ? 110.454 112.173 122.742 1.00 128.51 261 GLN R O 1
ATOM 5039 N N . VAL C 3 395 ? 109.440 113.860 123.830 1.00 110.48 262 VAL R N 1
ATOM 5040 C CA . VAL C 3 395 ? 108.338 113.012 124.272 1.00 111.17 262 VAL R CA 1
ATOM 5041 C C . VAL C 3 395 ? 107.414 112.681 123.105 1.00 114.46 262 VAL R C 1
ATOM 5042 O O . VAL C 3 395 ? 106.999 111.527 122.933 1.00 117.99 262 VAL R O 1
ATOM 5046 N N . ALA C 3 396 ? 107.089 113.679 122.278 1.00 118.98 263 ALA R N 1
ATOM 5047 C CA . ALA C 3 396 ? 106.132 113.472 121.197 1.00 118.58 263 ALA R CA 1
ATOM 5048 C C . ALA C 3 396 ? 106.699 112.600 120.085 1.00 122.13 263 ALA R C 1
ATOM 5049 O O . ALA C 3 396 ? 105.935 111.942 119.371 1.00 127.53 263 ALA R O 1
ATOM 5051 N N . VAL C 3 397 ? 108.023 112.580 119.914 1.00 120.63 264 VAL R N 1
ATOM 5052 C CA . VAL C 3 397 ? 108.610 111.741 118.879 1.00 122.59 264 VAL R CA 1
ATOM 5053 C C . VAL C 3 397 ? 108.571 110.269 119.266 1.00 125.61 264 VAL R C 1
ATOM 5054 O O . VAL C 3 397 ? 108.754 109.399 118.407 1.00 128.63 264 VAL R O 1
ATOM 5058 N N . ALA C 3 398 ? 108.325 109.961 120.538 1.00 121.69 265 ALA R N 1
ATOM 5059 C CA . ALA C 3 398 ? 108.189 108.585 120.995 1.00 122.33 265 ALA R CA 1
ATOM 5060 C C . ALA C 3 398 ? 106.740 108.180 121.222 1.00 126.62 265 ALA R C 1
ATOM 5061 O O . ALA C 3 398 ? 106.352 107.063 120.868 1.00 130.56 265 ALA R O 1
ATOM 5063 N N . LEU C 3 399 ? 105.930 109.064 121.805 1.00 124.55 266 LEU R N 1
ATOM 5064 C CA . LEU C 3 399 ? 104.522 108.751 122.018 1.00 121.46 266 LEU R CA 1
ATOM 5065 C C . LEU C 3 399 ? 103.708 108.863 120.737 1.00 124.70 266 LEU R C 1
ATOM 5066 O O . LEU C 3 399 ? 102.679 108.192 120.602 1.00 127.18 266 LEU R O 1
ATOM 5071 N N . TRP C 3 400 ? 104.140 109.699 119.796 1.00 140.38 267 TRP R N 1
ATOM 5072 C CA . TRP C 3 400 ? 103.403 109.962 118.561 1.00 139.96 267 TRP R CA 1
ATOM 5073 C C . TRP C 3 400 ? 104.347 109.832 117.372 1.00 145.20 267 TRP R C 1
ATOM 5074 O O . TRP C 3 400 ? 104.797 110.839 116.811 1.00 149.01 267 TRP R O 1
ATOM 5085 N N . PRO C 3 401 ? 104.673 108.601 116.962 1.00 148.02 268 PRO R N 1
ATOM 5086 C CA . PRO C 3 401 ? 105.496 108.423 115.755 1.00 148.43 268 PRO R CA 1
ATOM 5087 C C . PRO C 3 401 ? 104.731 108.659 114.464 1.00 151.11 268 PRO R C 1
ATOM 5088 O O . PRO C 3 401 ? 105.354 108.725 113.396 1.00 145.05 268 PRO R O 1
ATOM 5092 N N . ASP C 3 402 ? 103.402 108.783 114.534 1.00 163.60 269 ASP R N 1
ATOM 5093 C CA . ASP C 3 402 ? 102.574 109.066 113.367 1.00 162.21 269 ASP R CA 1
ATOM 5094 C C . ASP C 3 402 ? 102.820 110.496 112.880 1.00 163.13 269 ASP R C 1
ATOM 5095 O O . ASP C 3 402 ? 102.645 110.766 111.687 1.00 163.00 269 ASP R O 1
ATOM 5100 N N . MET C 3 403 ? 103.361 111.354 113.750 1.00 149.77 270 MET R N 1
ATOM 5101 C CA . MET C 3 403 ? 103.528 112.779 113.478 1.00 145.23 270 MET R CA 1
ATOM 5102 C C . MET C 3 403 ? 104.336 113.007 112.201 1.00 145.37 270 MET R C 1
ATOM 5103 O O . MET C 3 403 ? 105.329 112.310 111.963 1.00 142.27 270 MET R O 1
ATOM 5108 N N . PRO C 3 404 ? 103.920 113.949 111.347 1.00 144.89 271 PRO R N 1
ATOM 5109 C CA . PRO C 3 404 ? 104.595 114.139 110.057 1.00 143.17 271 PRO R CA 1
ATOM 5110 C C . PRO C 3 404 ? 106.045 114.570 110.209 1.00 144.93 271 PRO R C 1
ATOM 5111 O O . PRO C 3 404 ? 106.431 115.218 111.184 1.00 151.10 271 PRO R O 1
ATOM 5115 N N . HIS C 3 405 ? 106.848 114.198 109.211 1.00 144.58 272 HIS R N 1
ATOM 5116 C CA . HIS C 3 405 ? 108.295 114.358 109.302 1.00 146.44 272 HIS R CA 1
ATOM 5117 C C . HIS C 3 405 ? 108.716 115.823 109.223 1.00 147.65 272 HIS R C 1
ATOM 5118 O O . HIS C 3 405 ? 109.640 116.245 109.930 1.00 150.04 272 HIS R O 1
ATOM 5125 N N . HIS C 3 406 ? 108.062 116.608 108.361 1.00 139.41 273 HIS R N 1
ATOM 5126 C CA . HIS C 3 406 ? 108.402 118.023 108.239 1.00 137.38 273 HIS R CA 1
ATOM 5127 C C . HIS C 3 406 ? 108.128 118.766 109.539 1.00 137.88 273 HIS R C 1
ATOM 5128 O O . HIS C 3 406 ? 108.928 119.611 109.965 1.00 145.96 273 HIS R O 1
ATOM 5135 N N . THR C 3 407 ? 107.000 118.457 110.184 1.00 117.56 274 THR R N 1
ATO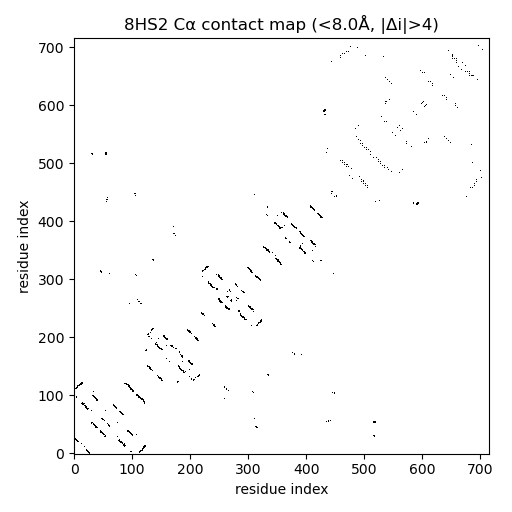M 5136 C CA . THR C 3 407 ? 106.685 119.061 111.472 1.00 118.26 274 THR R CA 1
ATOM 5137 C C . THR C 3 407 ? 107.729 118.698 112.516 1.00 118.20 274 THR R C 1
ATOM 5138 O O . THR C 3 407 ? 108.156 119.555 113.298 1.00 127.95 274 THR R O 1
ATOM 5142 N N . SER C 3 408 ? 108.163 117.435 112.530 1.00 107.42 275 SER R N 1
ATOM 5143 C CA . SER C 3 408 ? 109.187 117.010 113.477 1.00 112.45 275 SER R CA 1
ATOM 5144 C C . SER C 3 408 ? 110.495 117.755 113.251 1.00 121.18 275 SER R C 1
ATOM 5145 O O . SER C 3 408 ? 111.130 118.208 114.209 1.00 126.65 275 SER R O 1
ATOM 5148 N N . LEU C 3 409 ? 110.898 117.911 111.988 1.00 114.66 276 LEU R N 1
ATOM 5149 C CA . LEU C 3 409 ? 112.148 118.602 111.682 1.00 110.91 276 LEU R CA 1
ATOM 5150 C C . LEU C 3 409 ? 112.091 120.067 112.104 1.00 110.01 276 LEU R C 1
ATOM 5151 O O . LEU C 3 409 ? 113.013 120.578 112.758 1.00 115.07 276 LEU R O 1
ATOM 5156 N N . VAL C 3 410 ? 110.999 120.754 111.754 1.00 90.45 277 VAL R N 1
ATOM 5157 C CA . VAL C 3 410 ? 110.873 122.172 112.087 1.00 88.58 277 VAL R CA 1
ATOM 5158 C C . VAL C 3 410 ? 110.815 122.369 113.597 1.00 99.45 277 VAL R C 1
ATOM 5159 O O . VAL C 3 410 ? 111.468 123.268 114.146 1.00 110.26 277 VAL R O 1
ATOM 5163 N N . VAL C 3 411 ? 110.046 121.526 114.294 1.00 93.14 278 VAL R N 1
ATOM 5164 C CA . VAL C 3 411 ? 109.916 121.657 115.740 1.00 93.19 278 VAL R CA 1
ATOM 5165 C C . VAL C 3 411 ? 111.244 121.364 116.427 1.00 102.31 278 VAL R C 1
ATOM 5166 O O . VAL C 3 411 ? 111.623 122.052 117.383 1.00 110.53 278 VAL R O 1
ATOM 5170 N N . TYR C 3 412 ? 111.986 120.366 115.936 1.00 107.15 279 TYR R N 1
ATOM 5171 C CA . TYR C 3 412 ? 113.297 120.066 116.503 1.00 109.06 279 TYR R CA 1
ATOM 5172 C C . TYR C 3 412 ? 114.251 121.240 116.347 1.00 107.91 279 TYR R C 1
ATOM 5173 O O . TYR C 3 412 ? 114.973 121.592 117.288 1.00 109.50 279 TYR R O 1
ATOM 5182 N N . HIS C 3 413 ? 114.271 121.862 115.166 1.00 95.88 280 HIS R N 1
ATOM 5183 C CA . HIS C 3 413 ? 115.206 122.963 114.960 1.00 91.11 280 HIS R CA 1
ATOM 5184 C C . HIS C 3 413 ? 114.812 124.194 115.770 1.00 95.61 280 HIS R C 1
ATOM 5185 O O . HIS C 3 413 ? 115.682 124.895 116.303 1.00 103.97 280 HIS R O 1
ATOM 5192 N N . VAL C 3 414 ? 113.510 124.459 115.902 1.00 88.36 281 VAL R N 1
ATOM 5193 C CA . VAL C 3 414 ? 113.065 125.574 116.735 1.00 89.77 281 VAL R CA 1
ATOM 5194 C C . VAL C 3 414 ? 113.408 125.319 118.202 1.00 94.26 281 VAL R C 1
ATOM 5195 O O . VAL C 3 414 ? 113.833 126.231 118.927 1.00 101.11 281 VAL R O 1
ATOM 5199 N N . ALA C 3 415 ? 113.254 124.072 118.656 1.00 82.29 282 ALA R N 1
ATOM 5200 C CA . ALA C 3 415 ? 113.603 123.730 120.030 1.00 84.57 282 ALA R CA 1
ATOM 5201 C C . ALA C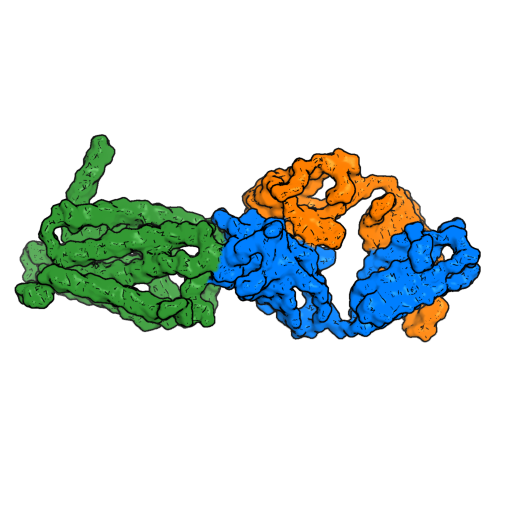 3 415 ? 115.097 123.884 120.280 1.00 89.68 282 ALA R C 1
ATOM 5202 O O . ALA C 3 415 ? 115.508 124.347 121.349 1.00 97.08 282 ALA R O 1
ATOM 5204 N N . VAL C 3 416 ? 115.925 123.488 119.310 1.00 94.23 283 VAL R N 1
ATOM 5205 C CA . VAL C 3 416 ? 117.368 123.680 119.439 1.00 97.67 283 VAL R CA 1
ATOM 5206 C C . VAL C 3 416 ? 117.704 125.166 119.496 1.00 94.55 283 VAL R C 1
ATOM 5207 O O . VAL C 3 416 ? 118.565 125.597 120.276 1.00 98.48 283 VAL R O 1
ATOM 5211 N N . THR C 3 417 ? 117.011 125.974 118.689 1.00 91.67 284 THR R N 1
ATOM 5212 C CA . THR C 3 417 ? 117.228 127.418 118.715 1.00 87.70 284 THR R CA 1
ATOM 5213 C C . THR C 3 417 ? 116.888 128.009 120.080 1.00 98.80 284 THR R C 1
ATOM 5214 O O . THR C 3 417 ? 117.620 128.859 120.594 1.00 111.50 284 THR R O 1
ATOM 5218 N N . LEU C 3 418 ? 115.792 127.558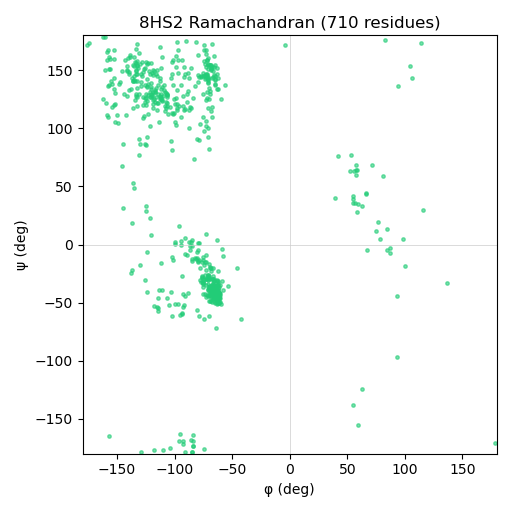 120.693 1.00 91.78 285 LEU R N 1
ATOM 5219 C CA . LEU C 3 418 ? 115.433 128.072 122.015 1.00 83.40 285 LEU R CA 1
ATOM 5220 C C . LEU C 3 418 ? 116.398 127.579 123.094 1.00 89.22 285 LEU R C 1
ATOM 5221 O O . LEU C 3 418 ? 116.745 128.326 124.024 1.00 96.46 285 LEU R O 1
ATOM 5226 N N . SER C 3 419 ? 116.847 126.325 122.988 1.00 95.66 286 SER R N 1
ATOM 5227 C CA . SER C 3 419 ? 117.838 125.815 123.929 1.00 96.96 286 SER R CA 1
ATOM 5228 C C . SER C 3 419 ? 119.146 126.586 123.829 1.00 100.27 286 SER R C 1
ATOM 5229 O O . SER C 3 419 ? 119.855 126.739 124.829 1.00 104.89 286 SER R O 1
ATOM 5232 N N . SER C 3 420 ? 119.484 127.077 122.636 1.00 105.53 287 SER R N 1
ATOM 5233 C CA . SER C 3 420 ? 120.628 127.971 122.506 1.00 101.67 287 SER R CA 1
ATOM 5234 C C . SER C 3 420 ? 120.317 129.372 123.018 1.00 101.69 287 SER R C 1
ATOM 5235 O O . SER C 3 420 ? 121.212 130.051 123.533 1.00 104.52 287 SER R O 1
ATOM 5238 N N . LEU C 3 421 ? 119.064 129.817 122.881 1.00 108.66 288 LEU R N 1
ATOM 5239 C CA . LEU C 3 421 ? 118.631 131.101 123.429 1.00 99.52 288 LEU R CA 1
ATOM 5240 C C . LEU C 3 421 ? 118.742 131.140 124.945 1.00 95.62 288 LEU R C 1
ATOM 5241 O O . LEU C 3 421 ? 118.806 132.231 125.527 1.00 111.20 288 LEU R O 1
ATOM 5246 N N . ASN C 3 422 ? 118.732 129.970 125.586 1.00 101.77 289 ASN R N 1
ATOM 5247 C CA . ASN C 3 422 ? 118.981 129.900 127.027 1.00 102.41 289 ASN R CA 1
ATOM 5248 C C . ASN C 3 422 ? 120.289 130.587 127.414 1.00 106.00 289 ASN R C 1
ATOM 5249 O O . ASN C 3 422 ? 120.378 131.210 128.478 1.00 108.67 289 ASN R O 1
ATOM 5254 N N . SER C 3 423 ? 121.312 130.490 126.559 1.00 109.53 290 SER R N 1
ATOM 5255 C CA . SER C 3 423 ? 122.600 131.113 126.856 1.00 104.14 290 SER R CA 1
ATOM 5256 C C . SER C 3 423 ? 122.485 132.630 126.927 1.00 100.45 290 SER R C 1
ATOM 5257 O O . SER C 3 423 ? 123.107 133.268 127.784 1.00 97.62 290 SER R O 1
ATOM 5260 N N . CYS C 3 424 ? 121.706 133.227 126.027 1.00 123.46 291 CYS R N 1
ATOM 5261 C CA . CYS C 3 424 ? 121.505 134.670 126.055 1.00 118.54 291 CYS R CA 1
ATOM 5262 C C . CYS C 3 424 ? 120.554 135.091 127.168 1.00 120.96 291 CYS R C 1
ATOM 5263 O O . CYS C 3 424 ? 120.708 136.182 127.728 1.00 120.60 291 CYS R O 1
ATOM 5266 N N . MET C 3 425 ? 119.578 134.249 127.508 1.00 132.77 292 MET R N 1
ATOM 5267 C CA . MET C 3 425 ? 118.590 134.608 128.519 1.00 123.75 292 MET R CA 1
ATOM 5268 C C . MET C 3 425 ? 119.045 134.319 129.946 1.00 128.46 292 MET R C 1
ATOM 5269 O O . MET C 3 425 ? 118.382 134.766 130.886 1.00 132.76 292 MET R O 1
ATOM 5274 N N . ASN C 3 426 ? 120.131 133.571 130.129 1.00 106.94 293 ASN R N 1
ATOM 5275 C CA . ASN C 3 426 ? 120.622 133.285 131.477 1.00 96.28 293 ASN R CA 1
ATOM 5276 C C . ASN C 3 426 ? 121.025 134.503 132.310 1.00 94.57 293 ASN R C 1
ATOM 5277 O O . ASN C 3 426 ? 120.684 134.519 133.505 1.00 106.21 293 ASN R O 1
ATOM 5282 N N . PRO C 3 427 ? 121.745 135.540 131.787 1.00 105.29 294 PRO R N 1
ATOM 5283 C CA . PRO C 3 427 ? 122.299 136.563 132.691 1.00 109.39 294 PRO R CA 1
ATOM 5284 C C . PRO C 3 427 ? 121.321 137.406 133.502 1.00 117.34 294 PRO R C 1
ATOM 5285 O O . PRO C 3 427 ? 121.760 138.326 134.199 1.00 122.37 294 PRO R O 1
ATOM 5289 N N . ILE C 3 428 ? 120.016 137.135 133.434 1.00 115.73 295 ILE R N 1
ATOM 5290 C CA . ILE C 3 428 ? 119.104 137.776 134.377 1.00 114.05 295 ILE R CA 1
ATOM 5291 C C . ILE C 3 428 ? 119.365 137.283 135.794 1.00 121.31 295 ILE R C 1
ATOM 5292 O O . ILE C 3 428 ? 119.137 138.012 136.766 1.00 128.08 295 ILE R O 1
ATOM 5297 N N . VAL C 3 429 ? 119.842 136.044 135.937 1.00 106.38 296 VAL R N 1
ATOM 5298 C CA . VAL C 3 429 ? 120.123 135.480 137.254 1.00 99.54 296 VAL R CA 1
ATOM 5299 C C . VAL C 3 429 ? 121.290 136.196 137.927 1.00 101.36 296 VAL R C 1
ATOM 5300 O O . VAL C 3 429 ? 121.345 136.289 139.162 1.00 112.39 296 VAL R O 1
ATOM 5304 N N . TYR C 3 430 ? 122.234 136.719 137.141 1.00 103.98 297 TYR R N 1
ATOM 5305 C CA . TYR C 3 430 ? 123.419 137.336 137.724 1.00 109.08 297 TYR R CA 1
ATOM 5306 C C . TYR C 3 430 ? 123.089 138.631 138.451 1.00 116.70 297 TYR R C 1
ATOM 5307 O O . TYR C 3 430 ? 123.857 139.050 139.323 1.00 122.92 297 TYR R O 1
ATOM 5316 N N . CYS C 3 431 ? 121.972 139.274 138.108 1.00 118.47 298 CYS R N 1
ATOM 5317 C CA . CYS C 3 431 ? 121.522 140.430 138.873 1.00 120.36 298 CYS R CA 1
ATOM 5318 C C . CYS C 3 431 ? 121.087 140.023 140.274 1.00 122.57 298 CYS R C 1
ATOM 5319 O O . CYS C 3 431 ? 121.287 140.772 141.236 1.00 128.38 298 CYS R O 1
ATOM 5322 N N . PHE C 3 432 ? 120.478 138.844 140.406 1.00 117.64 299 PHE R N 1
ATOM 5323 C CA . PHE C 3 432 ? 120.087 138.350 141.719 1.00 115.54 299 PHE R CA 1
ATOM 5324 C C . PHE C 3 432 ? 121.268 137.785 142.495 1.00 111.77 299 PHE R C 1
ATOM 5325 O O . PHE C 3 432 ? 121.272 137.839 143.729 1.00 112.43 299 PHE R O 1
ATOM 5333 N N . VAL C 3 433 ? 122.262 137.229 141.798 1.00 116.91 300 VAL R N 1
ATOM 5334 C CA . VAL C 3 433 ? 123.380 136.583 142.482 1.00 115.35 300 VAL R CA 1
ATOM 5335 C C . VAL C 3 433 ? 124.232 137.611 143.221 1.00 120.19 300 VAL R C 1
ATOM 5336 O O . VAL C 3 433 ? 124.549 137.441 144.404 1.00 123.85 300 VAL R O 1
ATOM 5340 N N . THR C 3 434 ? 124.603 138.695 142.545 1.00 143.47 301 THR R N 1
ATOM 5341 C CA . THR C 3 434 ? 125.466 139.714 143.125 1.00 145.33 301 THR R CA 1
ATOM 5342 C C . THR C 3 434 ? 124.894 141.096 142.842 1.00 146.97 301 THR R C 1
ATOM 5343 O O . THR C 3 434 ? 123.973 141.263 142.039 1.00 149.48 301 THR R O 1
ATOM 5347 N N . SER C 3 435 ? 125.455 142.097 143.518 1.00 162.88 302 SER R N 1
ATOM 5348 C CA . SER C 3 435 ? 125.038 143.480 143.342 1.00 162.50 302 SER R CA 1
ATOM 5349 C C . SER C 3 435 ? 125.997 144.292 142.483 1.00 162.33 302 SER R C 1
ATOM 5350 O O . SER C 3 435 ? 125.658 145.417 142.103 1.00 164.19 302 SER R O 1
ATOM 5353 N N . GLY C 3 436 ? 127.175 143.760 142.171 1.00 152.57 303 GLY R N 1
ATOM 5354 C CA . GLY C 3 436 ? 128.154 144.504 141.405 1.00 151.52 303 GLY R CA 1
ATOM 5355 C C . GLY C 3 436 ? 127.973 144.415 139.905 1.00 154.22 303 GLY R C 1
ATOM 5356 O O . GLY C 3 436 ? 128.565 145.204 139.161 1.00 156.52 303 GLY R O 1
ATOM 5357 N N . PHE C 3 437 ? 127.157 143.459 139.451 1.00 147.22 304 PHE R N 1
ATOM 5358 C CA . PHE C 3 437 ? 126.973 143.244 138.017 1.00 148.79 304 PHE R CA 1
ATOM 5359 C C . PHE C 3 437 ? 126.374 144.474 137.348 1.00 153.31 304 PHE R C 1
ATOM 5360 O O . PHE C 3 437 ? 126.903 144.972 136.346 1.00 153.54 304 PHE R O 1
ATOM 5368 N N . GLN C 3 438 ? 125.281 144.997 137.908 1.00 171.06 305 GLN R N 1
ATOM 5369 C CA . GLN C 3 438 ? 124.691 146.218 137.374 1.00 172.18 305 GLN R CA 1
ATOM 5370 C C . GLN C 3 438 ? 125.608 147.418 137.574 1.00 171.23 305 GLN R C 1
ATOM 5371 O O . GLN C 3 438 ? 125.557 148.367 136.786 1.00 169.49 305 GLN R O 1
ATOM 5377 N N . ALA C 3 439 ? 126.463 147.387 138.600 1.00 165.51 306 ALA R N 1
ATOM 5378 C CA . ALA C 3 439 ? 127.409 148.480 138.809 1.00 164.21 306 ALA R CA 1
ATOM 5379 C C . ALA C 3 439 ? 128.416 148.564 137.668 1.00 165.34 306 ALA R C 1
ATOM 5380 O O . ALA C 3 439 ? 128.632 149.639 137.093 1.00 163.44 306 ALA R O 1
ATOM 5382 N N . THR C 3 440 ? 129.034 147.436 137.309 1.00 173.55 307 THR R N 1
ATOM 5383 C CA . THR C 3 440 ? 129.939 147.458 136.164 1.00 175.12 307 THR R CA 1
ATOM 5384 C C . THR C 3 440 ? 129.201 147.619 134.843 1.00 176.34 307 THR R C 1
ATOM 5385 O O . THR C 3 440 ? 129.790 148.132 133.888 1.00 177.23 307 THR R O 1
ATOM 5389 N N . VAL C 3 441 ? 127.933 147.207 134.763 1.00 179.45 308 VAL R N 1
ATOM 5390 C CA . VAL C 3 441 ? 127.142 147.499 133.569 1.00 180.35 308 VAL R CA 1
ATOM 5391 C C . VAL C 3 441 ? 126.973 149.006 133.401 1.00 183.31 308 VAL R C 1
ATOM 5392 O O . VAL C 3 441 ? 127.141 149.549 132.301 1.00 181.69 308 VAL R O 1
ATOM 5396 N N . ARG C 3 442 ? 126.664 149.706 134.497 1.00 188.55 309 ARG R N 1
ATOM 5397 C CA . ARG C 3 442 ? 126.556 151.161 134.456 1.00 187.74 309 ARG R CA 1
ATOM 5398 C C . ARG C 3 442 ? 127.898 151.806 134.136 1.00 187.66 309 ARG R C 1
ATOM 5399 O O . ARG C 3 442 ? 127.956 152.807 133.413 1.00 186.44 309 ARG R O 1
ATOM 5407 N N . GLY C 3 443 ? 128.986 151.254 134.678 1.00 186.38 310 GLY R N 1
ATOM 5408 C CA . GLY C 3 443 ? 130.307 151.774 134.355 1.00 183.66 310 GLY R CA 1
ATOM 5409 C C . GLY C 3 443 ? 130.657 151.624 132.886 1.00 185.08 310 GLY R C 1
ATOM 5410 O O . GLY C 3 443 ? 131.197 152.546 132.267 1.00 185.13 310 GLY R O 1
ATOM 5411 N N . LEU C 3 444 ? 130.345 150.462 132.305 1.00 191.51 311 LEU R N 1
ATOM 5412 C CA . LEU C 3 444 ? 130.572 150.250 130.879 1.00 192.54 311 LEU R CA 1
ATOM 5413 C C . LEU C 3 444 ? 129.695 151.167 130.037 1.00 194.24 311 LEU R C 1
ATOM 5414 O O . LEU C 3 444 ? 130.139 151.678 129.003 1.00 194.95 311 LEU R O 1
ATOM 5419 N N . PHE C 3 445 ? 128.447 151.384 130.461 1.00 200.83 312 PHE R N 1
ATOM 5420 C CA . PHE C 3 445 ? 127.569 152.302 129.742 1.00 200.45 312 PHE R CA 1
ATOM 5421 C C . PHE C 3 445 ? 128.101 153.730 129.790 1.00 202.97 312 PHE R C 1
ATOM 5422 O O . PHE C 3 445 ? 128.047 154.455 128.790 1.00 203.19 312 PHE R O 1
ATOM 5424 N N . GLY C 3 446 ? 128.616 154.151 130.947 1.00 210.47 313 GLY R N 1
ATOM 5425 C CA . GLY C 3 446 ? 129.203 155.477 131.050 1.00 209.32 313 GLY R CA 1
ATOM 5426 C C . GLY C 3 446 ? 130.467 155.624 130.225 1.00 211.47 313 GLY R C 1
ATOM 5427 O O . GLY C 3 446 ? 130.722 156.686 129.649 1.00 211.12 313 GLY R O 1
ATOM 5428 N N . GLN C 3 447 ? 131.282 154.567 130.166 1.00 215.49 314 GLN R N 1
ATOM 5429 C CA . GLN C 3 447 ? 132.472 154.596 129.321 1.00 213.21 314 GLN R CA 1
ATOM 5430 C C . GLN C 3 447 ? 132.101 154.655 127.844 1.00 214.22 314 GLN R C 1
ATOM 5431 O O . GLN C 3 447 ? 132.759 155.349 127.059 1.00 213.43 314 GLN R O 1
ATOM 5433 N N . HIS C 3 448 ? 131.057 153.924 127.446 1.00 218.82 315 HIS R N 1
ATOM 5434 C CA . HIS C 3 448 ? 130.599 153.958 126.061 1.00 217.51 315 HIS R CA 1
ATOM 5435 C C . HIS C 3 448 ? 130.019 155.320 125.698 1.00 218.88 315 HIS R C 1
ATOM 5436 O O . HIS C 3 448 ? 130.231 155.813 124.584 1.00 217.54 315 HIS R O 1
ATOM 5443 N N . GLY C 3 449 ? 129.279 155.937 126.622 1.00 220.23 316 GLY R N 1
ATOM 5444 C CA . GLY C 3 449 ? 128.711 157.247 126.349 1.00 218.34 316 GLY R CA 1
ATOM 5445 C C . GLY C 3 449 ? 129.764 158.331 126.215 1.00 219.57 316 GLY R C 1
ATOM 5446 O O . GLY C 3 449 ? 129.628 159.242 125.393 1.00 218.07 316 GLY R O 1
ATOM 5447 N N . HIS C 3 450 ? 130.822 158.252 127.015 1.00 219.12 317 HIS R N 1
ATOM 5448 C CA . HIS C 3 450 ? 131.892 159.241 126.969 1.00 217.27 317 HIS R CA 1
ATOM 5449 C C . HIS C 3 450 ? 133.198 158.615 126.492 1.00 215.49 317 HIS R C 1
ATOM 5450 O O . HIS C 3 450 ? 133.445 158.512 125.290 1.00 213.58 317 HIS R O 1
#

Nearest PDB structures (foldseek):
  8hs2-assembly1_C  TM=1.005E+00  e=3.866E-39  Rattus
  6btj-assembly2_L  TM=9.660E-01  e=2.129E-28  Homo sapiens
  6xp6-assembly2_I  TM=8.740E-01  e=3.327E-29  Homo sapiens
  8u70-assembly1_A  TM=9.073E-01  e=3.516E-28  Homo sapiens
  8tq7-assembly1_G  TM=8.635E-01  e=7.425E-29  Mus musculus

B-factor: mean 145.88, std 45.21, range [70.55, 260.58]

Radius of gyration: 38.12 Å; Cα contacts (8 Å, |Δi|>4): 1388; chains: 3; bounding box: 55×78×124 Å